Protein AF-A0A915PMY9-F1 (afdb_monomer_lite)

Foldseek 3Di:
DLVVLLVVLVDPFDFDDDPLDDPDPFQFFQLLFLLQLCLQFVLLDDLLVSLVVLLLLCQQLVNQLLVNLLSNQLSLLVQCLVDDPVCVLSNLSSLLCQLQSSLSSLVSNVVVPRDLVSNLSSLLVVLVPCVSQLSSCLSQVANSSLSNLVSNVVSVSDDPVSSVVSVVSSVVVVVVSVVVCVVVDPDHRDDDLLVQLVVVLVVLVVQLPDDDPSNLVNLLCQLQVPPVRHHVSSNLSNCSSNSNNLVVLQSLLVQLQVLQFDDPPDDPVVLLSSLSSNLSSLLSLLLSCVRNVVDALQSRRQPPDPPRGSCVGLSSVLCQCLDQFPVSNPDDLPPDDPVNLVVCVVQLVCQLQLAHPDDSRGDRVSVVLVCLSSSLVVLLVVLVPDDPVCLVSSLSSLLSNCSNCLRRRLSSLVSNLSNLQSDDDDPSSLSSLVSSQVSLVDHDDDDPVSVSSSVSSCVSRVVSSVLSNLSPDPPDPPDDDDDDLPDDDDPQHHRHQADPDDDPSLLVLLLVLLVNCLVVLYRHSSSLVSCLSCVSNVNNLSSLLSLLVSLLPDDDSSSNLSSLSRQCSSCVSPQQVSLLSNLVNLLCVLQVDPPLPRLDPPRLQSSLLSNLSSLLSNVVVQVVVVVVVVVCVVVVNDPPPPPPPPPPPPPPDPDVSLVSLLVSLVSLLVVLVVLDDGSSLSSVLSNLSSLLSGDPDPSSLVSLVSHDLSNLLSNCSNPVQSSDLSSVSSSASSVDPVSSVSSVVNVVSSVVVVND

Structure (mmCIF, N/CA/C/O backbone):
data_AF-A0A915PMY9-F1
#
_entry.id   AF-A0A915PMY9-F1
#
loop_
_atom_site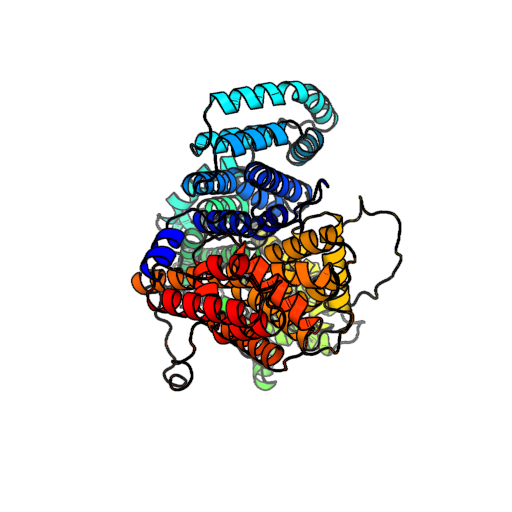.group_PDB
_atom_site.id
_atom_site.type_symbol
_atom_site.label_atom_id
_atom_site.label_alt_id
_atom_site.label_comp_id
_atom_site.label_asym_id
_atom_site.label_entity_id
_atom_site.label_seq_id
_atom_site.pdbx_PDB_ins_code
_atom_site.Cartn_x
_atom_site.Cartn_y
_atom_site.Cartn_z
_atom_site.occupancy
_atom_site.B_iso_or_equiv
_atom_site.auth_seq_id
_atom_site.auth_comp_id
_atom_site.auth_asym_id
_atom_site.auth_atom_id
_atom_site.pdbx_PDB_model_num
ATOM 1 N N . MET A 1 1 ? -46.133 -3.437 25.830 1.00 57.66 1 MET A N 1
ATOM 2 C CA . MET A 1 1 ? -44.702 -3.757 26.019 1.00 57.66 1 MET A CA 1
ATOM 3 C C . MET A 1 1 ? -43.949 -3.773 24.688 1.00 57.66 1 MET A C 1
ATOM 5 O O . MET A 1 1 ? -43.136 -2.887 24.509 1.00 57.66 1 MET A O 1
ATOM 9 N N . ILE A 1 2 ? -44.291 -4.629 23.709 1.00 56.47 2 ILE A N 1
ATOM 10 C CA . ILE A 1 2 ? -43.694 -4.605 22.344 1.00 56.47 2 ILE A CA 1
ATOM 11 C C . ILE A 1 2 ? -43.740 -3.204 21.704 1.00 56.47 2 ILE A C 1
ATOM 13 O O . ILE A 1 2 ? -42.705 -2.662 21.340 1.00 56.47 2 ILE A O 1
ATOM 17 N N . LYS A 1 3 ? -44.917 -2.559 21.674 1.00 59.31 3 LYS A N 1
ATOM 18 C CA . LYS A 1 3 ? -45.056 -1.177 21.170 1.00 59.31 3 LYS A CA 1
ATOM 19 C C . LYS A 1 3 ? -44.230 -0.137 21.950 1.00 59.31 3 LYS A C 1
ATOM 21 O O . LYS A 1 3 ? -43.840 0.864 21.372 1.00 59.31 3 LYS A O 1
ATOM 26 N N . ALA A 1 4 ? -43.963 -0.369 23.238 1.00 63.75 4 ALA A N 1
ATOM 27 C CA . ALA A 1 4 ? -43.172 0.542 24.072 1.00 63.75 4 ALA A CA 1
ATOM 28 C C . ALA A 1 4 ? -41.662 0.377 23.816 1.00 63.75 4 ALA A C 1
ATOM 30 O O . ALA A 1 4 ? -40.950 1.368 23.730 1.00 63.75 4 ALA A O 1
ATOM 31 N N . LEU A 1 5 ? -41.188 -0.857 23.602 1.00 61.06 5 LEU A N 1
ATOM 32 C CA . LEU A 1 5 ? -39.812 -1.130 23.165 1.00 61.06 5 LEU A CA 1
ATOM 33 C C . LEU A 1 5 ? -39.542 -0.561 21.764 1.00 61.06 5 LEU A C 1
ATOM 35 O O . LEU A 1 5 ? -38.493 0.025 21.524 1.00 61.06 5 LEU A O 1
ATOM 39 N N . GLN A 1 6 ? -40.521 -0.649 20.860 1.00 60.19 6 GLN A N 1
ATOM 40 C CA . GLN A 1 6 ? -40.436 -0.022 19.537 1.00 60.19 6 GLN A CA 1
ATOM 41 C C . GLN A 1 6 ? -40.359 1.512 19.613 1.00 60.19 6 GLN A C 1
ATOM 43 O O . GLN A 1 6 ? -39.661 2.120 18.809 1.00 60.19 6 GLN A O 1
ATOM 48 N N . GLN A 1 7 ? -41.033 2.139 20.585 1.00 59.56 7 GLN A N 1
ATOM 49 C CA . GLN A 1 7 ? -40.919 3.579 20.855 1.00 59.56 7 GLN A CA 1
ATOM 50 C C . GLN A 1 7 ? -39.561 3.945 21.482 1.00 59.56 7 GLN A C 1
ATOM 52 O O . GLN A 1 7 ? -38.966 4.944 21.090 1.00 59.56 7 GLN A O 1
ATOM 57 N N . LEU A 1 8 ? -39.018 3.117 22.378 1.00 58.84 8 LEU A N 1
ATOM 58 C CA . LEU A 1 8 ? -37.657 3.273 22.918 1.00 58.84 8 LEU A CA 1
ATOM 59 C C . LEU A 1 8 ? -36.588 3.240 21.818 1.00 58.84 8 LEU A C 1
ATOM 61 O O . LEU A 1 8 ? -35.702 4.085 21.812 1.00 58.84 8 LEU A O 1
ATOM 65 N N . GLY A 1 9 ? -36.733 2.363 20.819 1.00 52.91 9 GLY A N 1
ATOM 66 C CA . GLY A 1 9 ? -35.856 2.325 19.639 1.00 52.91 9 GLY A CA 1
ATOM 67 C C . GLY A 1 9 ? -35.935 3.553 18.714 1.00 52.91 9 GLY A C 1
ATOM 68 O O . GLY A 1 9 ? -35.242 3.593 17.698 1.00 52.91 9 GLY A O 1
ATOM 69 N N . THR A 1 10 ? -36.793 4.536 19.018 1.00 48.69 10 THR A N 1
ATOM 70 C CA . THR A 1 10 ? -36.839 5.842 18.332 1.00 48.69 10 THR A CA 1
ATOM 71 C C . THR A 1 10 ? -36.192 6.976 19.132 1.00 48.69 10 THR A C 1
ATOM 73 O O . THR A 1 10 ? -36.027 8.067 18.592 1.00 48.69 10 THR A O 1
ATOM 76 N N . SER A 1 11 ? -35.789 6.717 20.381 1.00 40.88 11 SER A N 1
ATOM 77 C CA . SER A 1 11 ? -35.025 7.643 21.221 1.00 40.88 11 SER A CA 1
ATOM 78 C C . SER A 1 11 ? -33.522 7.462 20.969 1.00 40.88 11 SER A C 1
ATOM 80 O O . SER A 1 11 ? -33.089 6.322 20.787 1.00 40.88 11 SER A O 1
ATOM 82 N N . PRO A 1 12 ? -32.702 8.531 20.960 1.00 41.47 12 PRO A N 1
ATOM 83 C CA . PRO A 1 12 ? -31.253 8.370 20.977 1.00 41.47 12 PRO A CA 1
ATOM 84 C C . PRO A 1 12 ? -30.861 7.613 22.252 1.00 41.47 12 PRO A C 1
ATOM 86 O O . PRO A 1 12 ? -31.264 8.004 23.346 1.00 41.47 12 PRO A O 1
ATOM 89 N N . ALA A 1 13 ? -30.147 6.497 22.100 1.00 45.81 13 ALA A N 1
ATOM 90 C CA . ALA A 1 13 ? -29.597 5.764 23.233 1.00 45.81 13 ALA A CA 1
ATOM 91 C C . ALA A 1 13 ? -28.523 6.631 23.906 1.00 45.81 13 ALA A C 1
ATOM 93 O O . ALA A 1 13 ? -27.662 7.183 23.214 1.00 45.81 13 ALA A O 1
ATOM 94 N N . GLU A 1 14 ? -28.576 6.763 25.232 1.00 39.12 14 GLU A N 1
ATOM 95 C CA . GLU A 1 14 ? -27.451 7.308 25.993 1.00 39.12 14 GLU A CA 1
ATOM 96 C C . GLU A 1 14 ? -26.240 6.395 25.757 1.00 39.12 14 GLU A C 1
ATOM 98 O O . GLU A 1 14 ? -26.336 5.172 25.888 1.00 39.12 14 GLU A O 1
ATOM 103 N N . ARG A 1 15 ? -25.118 6.973 25.307 1.00 43.75 15 ARG A N 1
ATOM 104 C CA . ARG A 1 15 ? -23.886 6.210 25.079 1.00 43.75 15 ARG A CA 1
ATOM 105 C C . ARG A 1 15 ? -23.375 5.711 26.428 1.00 43.75 15 ARG A C 1
ATOM 107 O O . ARG A 1 15 ? -23.257 6.498 27.362 1.00 43.75 15 ARG A O 1
ATOM 114 N N . ILE A 1 16 ? -23.029 4.428 26.503 1.00 50.50 16 ILE A N 1
ATOM 115 C CA . ILE A 1 16 ? -22.263 3.891 27.632 1.00 50.50 16 ILE A CA 1
ATOM 116 C C . ILE A 1 16 ? -20.918 4.629 27.640 1.00 50.50 16 ILE A C 1
ATOM 118 O O . ILE A 1 16 ? -20.204 4.612 26.636 1.00 50.50 16 ILE A O 1
ATOM 122 N N . GLU A 1 17 ? -20.601 5.318 28.738 1.00 38.47 17 GLU A N 1
ATOM 123 C CA . GLU A 1 17 ? -19.334 6.038 28.873 1.00 38.47 17 GLU A CA 1
ATOM 124 C C . GLU A 1 17 ? -18.167 5.044 28.904 1.00 38.47 17 GLU A C 1
ATOM 126 O O . GLU A 1 17 ? -18.026 4.231 29.820 1.00 38.47 17 GLU A O 1
ATOM 131 N N . ASP A 1 18 ? -17.316 5.120 27.885 1.00 46.59 18 ASP A N 1
ATOM 132 C CA . ASP A 1 18 ? -16.075 4.364 27.815 1.00 46.59 18 ASP A CA 1
ATOM 133 C C . ASP A 1 18 ? -15.010 5.113 28.635 1.00 46.59 18 ASP A C 1
ATOM 135 O O . ASP A 1 18 ? -14.380 6.058 28.159 1.00 46.59 18 ASP A O 1
ATOM 139 N N . ASN A 1 19 ? -14.810 4.722 29.898 1.00 42.62 19 ASN A N 1
ATOM 140 C CA . ASN A 1 19 ? -13.826 5.319 30.824 1.00 42.62 19 ASN A CA 1
ATOM 141 C C . ASN A 1 19 ? -12.349 5.046 30.432 1.00 42.62 19 ASN A C 1
ATOM 143 O O . ASN A 1 19 ? -11.450 5.052 31.273 1.00 42.62 19 ASN A O 1
ATOM 147 N N . LEU A 1 20 ? -12.083 4.794 29.148 1.00 49.72 20 LEU A N 1
ATOM 148 C CA . LEU A 1 20 ? -10.770 4.505 28.576 1.00 49.72 20 LEU A CA 1
ATOM 149 C C . LEU A 1 20 ? -9.898 5.756 28.364 1.00 49.72 20 LEU A C 1
ATOM 151 O O . LEU A 1 20 ? -8.675 5.646 28.293 1.00 49.72 20 LEU A O 1
ATOM 155 N N . GLY A 1 21 ? -10.503 6.944 28.276 1.00 40.69 21 GLY A N 1
ATOM 156 C CA . GLY A 1 21 ? -9.809 8.203 27.997 1.00 40.69 21 GLY A CA 1
ATOM 157 C C . GLY A 1 21 ? -9.316 8.920 29.253 1.00 40.69 21 GLY A C 1
ATOM 158 O O . GLY A 1 21 ? -9.922 9.893 29.696 1.00 40.69 21 GLY A O 1
ATOM 159 N N . GLY A 1 22 ? -8.191 8.486 29.823 1.00 37.81 22 GLY A N 1
ATOM 160 C CA . GLY A 1 22 ? -7.429 9.358 30.719 1.00 37.81 22 GLY A CA 1
ATOM 161 C C . GLY A 1 22 ? -6.954 10.615 29.972 1.00 37.81 22 GLY A C 1
ATOM 162 O O . GLY A 1 22 ? -6.589 10.543 28.804 1.00 37.81 22 GLY A O 1
ATOM 163 N N . LEU A 1 23 ? -6.922 11.767 30.651 1.00 34.38 23 LEU A N 1
ATOM 164 C CA . LEU A 1 23 ? -6.501 13.099 30.161 1.00 34.38 23 LEU A CA 1
ATOM 165 C C . LEU A 1 23 ? -5.003 13.209 29.763 1.00 34.38 23 LEU A C 1
ATOM 167 O O . LEU A 1 23 ? -4.381 14.267 29.896 1.00 34.38 23 LEU A O 1
ATOM 171 N N . VAL A 1 24 ? -4.377 12.124 29.311 1.00 35.97 24 VAL A N 1
ATOM 172 C CA . VAL A 1 24 ? -2.992 12.124 28.832 1.00 35.97 24 VAL A CA 1
ATOM 173 C C . VAL A 1 24 ? -2.995 12.524 27.357 1.00 35.97 24 VAL A C 1
ATOM 175 O O . VAL A 1 24 ? -3.819 12.051 26.584 1.00 35.97 24 VAL A O 1
ATOM 178 N N . LYS A 1 25 ? -2.069 13.404 26.945 1.00 46.53 25 LYS A N 1
ATOM 179 C CA . LYS A 1 25 ? -1.795 13.711 25.528 1.00 46.53 25 LYS A CA 1
ATOM 180 C C . LYS A 1 25 ? -1.341 12.427 24.814 1.00 46.53 25 LYS A C 1
ATOM 182 O O . LYS A 1 25 ? -0.143 12.161 24.738 1.00 46.53 25 LYS A O 1
ATOM 187 N N . GLN A 1 26 ? -2.290 11.622 24.352 1.00 56.28 26 GLN A N 1
ATOM 188 C CA . GLN A 1 26 ? -2.043 10.369 23.650 1.00 56.28 26 GLN A CA 1
ATOM 189 C C . GLN A 1 26 ? -1.496 10.666 22.247 1.00 56.28 26 GLN A C 1
ATOM 191 O O . GLN A 1 26 ? -1.973 11.553 21.536 1.00 56.28 26 GLN A O 1
ATOM 196 N N . SER A 1 27 ? -0.442 9.952 21.852 1.00 62.91 27 SER A N 1
ATOM 197 C CA . SER A 1 27 ? 0.023 9.942 20.467 1.00 62.91 27 SER A CA 1
ATOM 198 C C . SER A 1 27 ? -0.736 8.857 19.716 1.00 62.91 27 SER A C 1
ATOM 200 O O . SER A 1 27 ? -0.654 7.696 20.105 1.00 62.91 27 SER A O 1
ATOM 202 N N . HIS A 1 28 ? -1.424 9.215 18.642 1.00 81.19 28 HIS A N 1
ATOM 203 C CA . HIS A 1 28 ? -2.248 8.290 17.873 1.00 81.19 28 HIS A CA 1
ATOM 204 C C . HIS A 1 28 ? -1.554 7.931 16.554 1.00 81.19 28 HIS A C 1
ATOM 206 O O . HIS A 1 28 ? -1.590 8.710 15.597 1.00 81.19 28 HIS A O 1
ATOM 212 N N . PRO A 1 29 ? -0.841 6.792 16.487 1.00 88.06 29 PRO A N 1
ATOM 213 C CA . PRO A 1 29 ? -0.024 6.447 15.329 1.00 88.06 29 PRO A CA 1
ATOM 214 C C . PRO A 1 29 ? -0.836 6.084 14.084 1.00 88.06 29 PRO A C 1
ATOM 216 O O . PRO A 1 29 ? -0.236 5.964 13.011 1.00 88.06 29 PRO A O 1
ATOM 219 N N . ALA A 1 30 ? -2.153 5.868 14.203 1.00 92.62 30 ALA A N 1
ATOM 220 C CA . ALA A 1 30 ? -2.996 5.345 13.131 1.00 92.62 30 ALA A CA 1
ATOM 221 C C . ALA A 1 30 ? -2.858 6.137 11.822 1.00 92.62 30 ALA A C 1
ATOM 223 O O . ALA A 1 30 ? -2.464 5.581 10.796 1.00 92.62 30 ALA A O 1
ATOM 224 N N . ILE A 1 31 ? -3.127 7.445 11.863 1.00 94.38 31 ILE A N 1
ATOM 225 C CA . ILE A 1 31 ? -3.177 8.292 10.665 1.00 94.38 31 ILE A CA 1
ATOM 226 C C . ILE A 1 31 ? -1.782 8.527 10.082 1.00 94.38 31 ILE A C 1
ATOM 228 O O . ILE A 1 31 ? -1.603 8.408 8.869 1.00 94.38 31 ILE A O 1
ATOM 232 N N . LEU A 1 32 ? -0.776 8.765 10.934 1.00 90.12 32 LEU A N 1
ATOM 233 C CA . LEU A 1 32 ? 0.615 8.918 10.494 1.00 90.12 32 LEU A CA 1
ATOM 234 C C . LEU A 1 32 ? 1.107 7.671 9.744 1.00 90.12 32 LEU A C 1
ATOM 236 O O . LEU A 1 32 ? 1.724 7.762 8.685 1.00 90.12 32 LEU A O 1
ATOM 240 N N . THR A 1 33 ? 0.801 6.492 10.288 1.00 93.81 33 THR A N 1
ATOM 241 C CA . THR A 1 33 ? 1.168 5.203 9.689 1.00 93.81 33 THR A CA 1
ATOM 242 C C . THR A 1 33 ? 0.376 4.938 8.411 1.00 93.81 33 THR A C 1
ATOM 244 O O . THR A 1 33 ? 0.932 4.427 7.442 1.00 93.81 33 THR A O 1
ATOM 247 N N . LEU A 1 34 ? -0.908 5.305 8.377 1.00 95.56 34 LEU A N 1
ATOM 248 C CA . LEU A 1 34 ? -1.761 5.125 7.205 1.00 95.56 34 LEU A CA 1
ATOM 249 C C . LEU A 1 34 ? -1.282 5.964 6.008 1.00 95.56 34 LEU A C 1
ATOM 251 O O . LEU A 1 34 ? -1.314 5.480 4.876 1.00 95.56 34 LEU A O 1
ATOM 255 N N . VAL A 1 35 ? -0.766 7.177 6.242 1.00 93.81 35 VAL A N 1
ATOM 256 C CA . VAL A 1 35 ? -0.082 7.951 5.192 1.00 93.81 35 VAL A CA 1
ATOM 257 C C . VAL A 1 35 ? 1.141 7.204 4.674 1.00 93.81 35 VAL A C 1
ATOM 259 O O . VAL A 1 35 ? 1.251 7.039 3.464 1.00 93.81 35 VAL A O 1
ATOM 262 N N . SER A 1 36 ? 2.008 6.675 5.545 1.00 89.06 36 SER A N 1
ATOM 263 C CA . SER A 1 36 ? 3.162 5.871 5.110 1.00 89.06 36 SER A CA 1
ATOM 264 C C . SER A 1 36 ? 2.753 4.651 4.280 1.00 89.06 36 SER A C 1
ATOM 266 O O . SER A 1 36 ? 3.438 4.310 3.317 1.00 89.06 36 SER A O 1
ATOM 268 N N . VAL A 1 37 ? 1.631 4.004 4.621 1.00 92.12 37 VAL A N 1
ATOM 269 C CA . VAL A 1 37 ? 1.064 2.895 3.838 1.00 92.12 37 VAL A CA 1
ATOM 270 C C . VAL A 1 37 ? 0.679 3.356 2.434 1.00 92.12 37 VAL A C 1
ATOM 272 O O . VAL A 1 37 ? 1.061 2.712 1.459 1.00 92.12 37 VAL A O 1
ATOM 275 N N . PHE A 1 38 ? -0.064 4.456 2.303 1.00 92.31 38 PHE A N 1
ATOM 276 C CA . PHE A 1 38 ? -0.514 4.926 0.992 1.00 92.31 38 PHE A CA 1
ATOM 277 C C . PHE A 1 38 ? 0.596 5.554 0.158 1.00 92.31 38 PHE A C 1
ATOM 279 O O . PHE A 1 38 ? 0.703 5.235 -1.021 1.00 92.31 38 PHE A O 1
ATOM 286 N N . GLU A 1 39 ? 1.428 6.401 0.752 1.00 86.44 39 GLU A N 1
ATOM 287 C CA . GLU A 1 39 ? 2.526 7.074 0.063 1.00 86.44 39 GLU A CA 1
ATOM 288 C C . GLU A 1 39 ? 3.623 6.081 -0.355 1.00 86.44 39 GLU A C 1
ATOM 290 O O . GLU A 1 39 ? 4.139 6.177 -1.466 1.00 86.44 39 GLU A O 1
ATOM 295 N N . GLY A 1 40 ? 3.949 5.107 0.504 1.00 80.56 40 GLY A N 1
ATOM 296 C CA . GLY A 1 40 ? 5.058 4.177 0.277 1.00 80.56 40 GLY A CA 1
ATOM 297 C C . GLY A 1 40 ? 4.694 2.862 -0.417 1.00 80.56 40 GLY A C 1
ATOM 298 O O . GLY A 1 40 ? 5.529 2.325 -1.136 1.00 80.56 40 GLY A O 1
ATOM 299 N N . PHE A 1 41 ? 3.483 2.331 -0.206 1.00 82.44 41 PHE A N 1
ATOM 300 C CA . PHE A 1 41 ? 3.157 0.936 -0.566 1.00 82.44 41 PHE A CA 1
ATOM 301 C C . PHE A 1 41 ? 1.826 0.760 -1.293 1.00 82.44 41 PHE A C 1
ATOM 303 O O . PHE A 1 41 ? 1.508 -0.339 -1.733 1.00 82.44 41 PHE A O 1
ATOM 310 N N . ARG A 1 42 ? 0.990 1.799 -1.377 1.00 86.50 42 ARG A N 1
ATOM 311 C CA . ARG A 1 42 ? -0.318 1.734 -2.054 1.00 86.50 42 ARG A CA 1
ATOM 312 C C . ARG A 1 42 ? -0.583 2.977 -2.898 1.00 86.50 42 ARG A C 1
ATOM 314 O O . ARG A 1 42 ? -1.727 3.426 -3.019 1.00 86.50 42 ARG A O 1
ATOM 321 N N . MET A 1 43 ? 0.480 3.544 -3.468 1.00 84.19 43 MET A N 1
ATOM 322 C CA . MET A 1 43 ? 0.451 4.845 -4.132 1.00 84.19 43 MET A CA 1
ATOM 323 C C . MET A 1 43 ? -0.434 4.837 -5.379 1.00 84.19 43 MET A C 1
ATOM 325 O O . MET A 1 43 ? -0.972 5.879 -5.744 1.00 84.19 43 MET A O 1
ATOM 329 N N . THR A 1 44 ? -0.678 3.685 -6.011 1.00 85.69 44 THR A N 1
ATOM 330 C CA . THR A 1 44 ? -1.522 3.615 -7.216 1.00 85.69 44 THR A CA 1
ATOM 331 C C . THR A 1 44 ? -3.016 3.532 -6.934 1.00 85.69 44 THR A C 1
ATOM 333 O O . THR A 1 44 ? -3.823 3.655 -7.862 1.00 85.69 44 THR A O 1
ATOM 336 N N . LYS A 1 45 ? -3.423 3.399 -5.663 1.00 87.06 45 LYS A N 1
ATOM 337 C CA . LYS A 1 45 ? -4.843 3.434 -5.294 1.00 87.06 45 LYS A CA 1
ATOM 338 C C . LYS A 1 45 ? -5.481 4.767 -5.665 1.00 87.06 45 LYS A C 1
ATOM 340 O O . LYS A 1 45 ? -4.840 5.825 -5.687 1.00 87.06 45 LYS A O 1
ATOM 345 N N . LYS A 1 46 ? -6.765 4.704 -6.011 1.00 86.75 46 LYS A N 1
ATOM 346 C CA . LYS A 1 46 ? -7.516 5.898 -6.387 1.00 86.75 46 LYS A CA 1
ATOM 347 C C . LYS A 1 46 ? -7.729 6.792 -5.167 1.00 86.75 46 LYS A C 1
ATOM 349 O O . LYS A 1 46 ? -7.756 6.318 -4.035 1.00 86.75 46 LYS A O 1
ATOM 354 N N . VAL A 1 47 ? -7.868 8.089 -5.417 1.00 91.00 47 VAL A N 1
ATOM 355 C CA . VAL A 1 47 ? -7.998 9.108 -4.368 1.00 91.00 47 VAL A CA 1
ATOM 356 C C . VAL A 1 47 ? -9.227 8.872 -3.490 1.00 91.00 47 VAL A C 1
ATOM 358 O O . VAL A 1 47 ? -9.108 8.934 -2.272 1.00 91.00 47 VAL A O 1
ATOM 361 N N . ASP A 1 48 ? -10.374 8.560 -4.097 1.00 90.44 48 ASP A N 1
ATOM 362 C CA . ASP A 1 48 ? -11.606 8.191 -3.392 1.00 90.44 48 ASP A CA 1
ATOM 363 C C . ASP A 1 48 ? -11.359 7.001 -2.459 1.00 90.44 48 ASP A C 1
ATOM 365 O O . ASP A 1 48 ? -11.680 7.050 -1.279 1.00 90.44 48 ASP A O 1
ATOM 369 N N . GLN A 1 49 ? -10.658 5.978 -2.948 1.00 89.44 49 GLN A N 1
ATOM 370 C CA . GLN A 1 49 ? -10.352 4.800 -2.148 1.00 89.44 49 GLN A CA 1
ATOM 371 C C . GLN A 1 49 ? -9.443 5.097 -0.955 1.00 89.44 49 GLN A C 1
ATOM 373 O O . GLN A 1 49 ? -9.611 4.454 0.080 1.00 89.44 49 GLN A O 1
ATOM 378 N N . MET A 1 50 ? -8.470 5.997 -1.116 1.00 93.81 50 MET A N 1
ATOM 379 C CA . MET A 1 50 ? -7.593 6.434 -0.030 1.00 93.81 50 MET A CA 1
ATOM 380 C C . MET A 1 50 ? -8.387 7.239 1.003 1.00 93.81 50 MET A C 1
ATOM 382 O O . MET A 1 50 ? -8.292 6.951 2.193 1.00 93.81 50 MET A O 1
ATOM 386 N N . ALA A 1 51 ? -9.203 8.196 0.545 1.00 95.44 51 ALA A N 1
ATOM 387 C CA . ALA A 1 51 ? -10.054 9.027 1.395 1.00 95.44 51 ALA A CA 1
ATOM 388 C C . ALA A 1 51 ? -11.043 8.187 2.212 1.00 95.44 51 ALA A C 1
ATOM 390 O O . ALA A 1 51 ? -11.108 8.368 3.423 1.00 95.44 51 ALA A O 1
ATOM 391 N N . ASP A 1 52 ? -11.717 7.216 1.586 1.00 93.00 52 ASP A N 1
ATOM 392 C CA . ASP A 1 52 ? -12.594 6.273 2.285 1.00 93.00 52 ASP A CA 1
ATOM 393 C C . ASP A 1 52 ? -11.852 5.580 3.434 1.00 93.00 52 ASP A C 1
ATOM 395 O O . ASP A 1 52 ? -12.370 5.501 4.534 1.00 93.00 52 ASP A O 1
ATOM 399 N N . SER A 1 53 ? -10.618 5.110 3.216 1.00 94.38 53 SER A N 1
ATOM 400 C CA . SER A 1 53 ? -9.861 4.406 4.258 1.00 94.38 53 SER A CA 1
ATOM 401 C C . SER A 1 53 ? -9.397 5.316 5.397 1.00 94.38 53 SER A C 1
ATOM 403 O O . SER A 1 53 ? -9.357 4.862 6.537 1.00 94.38 53 SER A O 1
ATOM 405 N N . PHE A 1 54 ? -9.059 6.582 5.118 1.00 95.81 54 PHE A N 1
ATOM 406 C CA . PHE A 1 54 ? -8.805 7.571 6.174 1.00 95.81 54 PHE A CA 1
ATOM 407 C C . PHE A 1 54 ? -10.075 7.848 6.981 1.00 95.81 54 PHE A C 1
ATOM 409 O O . PHE A 1 54 ? -10.026 7.830 8.208 1.00 95.81 54 PHE A O 1
ATOM 416 N N . PHE A 1 55 ? -11.202 8.051 6.295 1.00 94.06 55 PHE A N 1
ATOM 417 C CA . PHE A 1 55 ? -12.491 8.324 6.920 1.00 94.06 55 PHE A CA 1
ATOM 418 C C . PHE A 1 55 ? -12.970 7.143 7.770 1.00 94.06 55 PHE A C 1
ATOM 420 O O . PHE A 1 55 ? -13.286 7.323 8.937 1.00 94.06 55 PHE A O 1
ATOM 427 N N . GLU A 1 56 ? -12.938 5.925 7.227 1.00 91.44 56 GLU A N 1
ATOM 428 C CA . GLU A 1 56 ? -13.333 4.693 7.917 1.00 91.44 56 GLU A CA 1
ATOM 429 C C . GLU A 1 56 ? -12.478 4.442 9.161 1.00 91.44 56 GLU A C 1
ATOM 431 O O . GLU A 1 56 ? -13.010 4.108 10.219 1.00 91.44 56 GLU A O 1
ATOM 436 N N . LEU A 1 57 ? -11.154 4.603 9.055 1.00 92.44 57 LEU A N 1
ATOM 437 C CA . LEU A 1 57 ? -10.266 4.417 10.199 1.00 92.44 57 LEU A CA 1
ATOM 438 C C . LEU A 1 57 ? -10.512 5.489 11.266 1.00 92.44 57 LEU A C 1
ATOM 440 O O . LEU A 1 57 ? -10.519 5.163 12.451 1.00 92.44 57 LEU A O 1
ATOM 444 N N . ALA A 1 58 ? -10.749 6.739 10.859 1.00 91.50 58 ALA A N 1
ATOM 445 C CA . ALA A 1 58 ? -11.099 7.810 11.781 1.00 91.50 58 ALA A CA 1
ATOM 446 C C . ALA A 1 58 ? -12.455 7.569 12.454 1.00 91.50 58 ALA A C 1
ATOM 448 O O . ALA A 1 58 ? -12.554 7.725 13.663 1.00 91.50 58 ALA A O 1
ATOM 449 N N . GLU A 1 59 ? -13.476 7.116 11.725 1.00 89.88 59 GLU A N 1
ATOM 450 C CA . GLU A 1 59 ? -14.768 6.759 12.316 1.00 89.88 59 GLU A CA 1
ATOM 451 C C . GLU A 1 59 ? -14.625 5.612 13.318 1.00 89.88 59 GLU A C 1
ATOM 453 O O . GLU A 1 59 ? -15.073 5.745 14.451 1.00 89.88 59 GLU A O 1
ATOM 458 N N . ILE A 1 60 ? -13.979 4.505 12.930 1.00 90.06 60 ILE A N 1
ATOM 459 C CA . ILE A 1 60 ? -13.816 3.311 13.779 1.00 90.06 60 ILE A CA 1
ATOM 460 C C . ILE A 1 60 ? -13.056 3.635 15.066 1.00 90.06 60 ILE A C 1
ATOM 462 O O . ILE A 1 60 ? -13.418 3.141 16.130 1.00 90.06 60 ILE A O 1
ATOM 466 N N . LEU A 1 61 ? -12.016 4.465 14.975 1.00 89.75 61 LEU A N 1
ATOM 467 C CA . LEU A 1 61 ? -11.222 4.876 16.132 1.00 89.75 61 LEU A CA 1
ATOM 468 C C . LEU A 1 61 ? -11.819 6.072 16.889 1.00 89.75 61 LEU A C 1
ATOM 470 O O . LEU A 1 61 ? -11.243 6.475 17.895 1.00 89.75 61 LEU A O 1
ATOM 474 N N . GLU A 1 62 ? -12.936 6.637 16.416 1.00 87.50 62 GLU A N 1
ATOM 475 C CA . GLU A 1 62 ? -13.489 7.922 16.871 1.00 87.50 62 GLU A CA 1
ATOM 476 C C . GLU A 1 62 ? -12.423 9.039 16.904 1.00 87.50 62 GLU A C 1
ATOM 478 O O . GLU A 1 62 ? -12.338 9.853 17.824 1.00 87.50 62 GLU A O 1
ATOM 483 N N . PHE A 1 63 ? -11.569 9.057 15.879 1.00 88.56 63 PHE A N 1
ATOM 484 C CA . PHE A 1 63 ? -10.422 9.942 15.773 1.00 88.56 63 PHE A CA 1
ATOM 485 C C . PHE A 1 63 ? -10.836 11.372 15.382 1.00 88.56 63 PHE A C 1
ATOM 487 O O . PHE A 1 63 ? -11.519 11.549 14.370 1.00 88.56 63 PHE A O 1
ATOM 494 N N . PRO A 1 64 ? -10.394 12.420 16.106 1.00 90.94 64 PRO A N 1
ATOM 495 C CA . PRO A 1 64 ? -10.768 13.796 15.786 1.00 90.94 64 PRO A CA 1
ATOM 496 C C . PRO A 1 64 ? -10.279 14.238 14.399 1.00 90.94 64 PRO A C 1
ATOM 498 O O . PRO A 1 64 ? -9.080 14.186 14.108 1.00 90.94 64 PRO A O 1
ATOM 501 N N . PHE A 1 65 ? -11.179 14.771 13.569 1.00 93.56 65 PHE A N 1
ATOM 502 C CA . PHE A 1 65 ? -10.846 15.256 12.224 1.00 93.56 65 PHE A CA 1
ATOM 503 C C . PHE A 1 65 ? -9.751 16.341 12.173 1.00 93.56 65 PHE A C 1
ATOM 505 O O . PHE A 1 65 ? -8.893 16.228 11.293 1.00 93.56 65 PHE A O 1
ATOM 512 N N . PRO A 1 66 ? -9.665 17.332 13.095 1.00 94.12 66 PRO A N 1
ATOM 513 C CA . PRO A 1 66 ? -8.558 18.293 13.076 1.00 94.12 66 PRO A CA 1
ATOM 514 C C . PRO A 1 66 ? -7.211 17.589 13.218 1.00 94.12 66 PRO A C 1
ATOM 516 O O . PRO A 1 66 ? -6.263 17.858 12.480 1.00 94.12 66 PRO A O 1
ATOM 519 N N . LYS A 1 67 ? -7.145 16.614 14.132 1.00 92.12 67 LYS A N 1
ATOM 520 C CA . LYS A 1 67 ? -5.932 15.840 14.368 1.00 92.12 67 LYS A CA 1
ATOM 521 C C . LYS A 1 67 ? -5.618 14.922 13.191 1.00 92.12 67 LYS A C 1
ATOM 523 O O . LYS A 1 67 ? -4.453 14.780 12.836 1.00 92.12 67 LYS A O 1
ATOM 528 N N . MET A 1 68 ? -6.641 14.356 12.549 1.00 94.75 68 MET A N 1
ATOM 529 C CA . MET A 1 68 ? -6.494 13.560 11.330 1.00 94.75 68 MET A CA 1
ATOM 530 C C . MET A 1 68 ? -5.815 14.365 10.225 1.00 94.75 68 MET A C 1
ATOM 532 O O . MET A 1 68 ? -4.787 13.936 9.710 1.00 94.75 68 MET A O 1
ATOM 536 N N . PHE A 1 69 ? -6.338 15.545 9.886 1.00 96.75 69 PHE A N 1
ATOM 537 C CA . PHE A 1 69 ? -5.741 16.392 8.853 1.00 96.75 69 PHE A CA 1
ATOM 538 C C . PHE A 1 69 ? -4.315 16.821 9.216 1.00 96.75 69 PHE A C 1
ATOM 540 O O . PHE A 1 69 ? -3.421 16.792 8.369 1.00 96.75 69 PHE A O 1
ATOM 547 N N . GLU A 1 70 ? -4.086 17.164 10.483 1.00 94.06 70 GLU A N 1
ATOM 548 C CA . GLU A 1 70 ? -2.771 17.540 11.000 1.00 94.06 70 GLU A CA 1
ATOM 549 C C . GLU A 1 70 ? -1.759 16.393 10.841 1.00 94.06 70 GLU A C 1
ATOM 551 O O . GLU A 1 70 ? -0.661 16.602 10.323 1.00 94.06 70 GLU A O 1
ATOM 556 N N . ASP A 1 71 ? -2.128 15.173 11.237 1.00 93.19 71 ASP A N 1
ATOM 557 C CA . ASP A 1 71 ? -1.280 13.989 11.110 1.00 93.19 71 ASP A CA 1
ATOM 558 C C . ASP A 1 71 ? -1.086 13.576 9.649 1.00 93.19 71 ASP A C 1
ATOM 560 O O . ASP A 1 71 ? 0.017 13.177 9.278 1.00 93.19 71 ASP A O 1
ATOM 564 N N . MET A 1 72 ? -2.091 13.756 8.786 1.00 95.62 72 MET A N 1
ATOM 565 C CA . MET A 1 72 ? -1.941 13.503 7.353 1.00 95.62 72 MET A CA 1
ATOM 566 C C . MET A 1 72 ? -0.849 14.386 6.734 1.00 95.62 72 MET A C 1
ATOM 568 O O . MET A 1 72 ? 0.065 13.891 6.074 1.00 95.62 72 MET A O 1
ATOM 572 N N . ILE A 1 73 ? -0.914 15.696 6.990 1.00 94.88 73 ILE A N 1
ATOM 573 C CA . ILE A 1 73 ? 0.060 16.672 6.481 1.00 94.88 73 ILE A CA 1
ATOM 574 C C . ILE A 1 73 ? 1.435 16.429 7.114 1.00 94.88 73 ILE A C 1
ATOM 576 O O . ILE A 1 73 ? 2.456 16.420 6.422 1.00 94.88 73 ILE A O 1
ATOM 580 N N . ARG A 1 74 ? 1.475 16.188 8.430 1.00 89.50 74 ARG A N 1
ATOM 581 C CA . ARG A 1 74 ? 2.714 15.917 9.166 1.00 89.50 74 ARG A CA 1
ATOM 582 C C . ARG A 1 74 ? 3.430 14.673 8.654 1.00 89.50 74 ARG A C 1
ATOM 584 O O . ARG A 1 74 ? 4.644 14.736 8.478 1.00 89.50 74 ARG A O 1
ATOM 591 N N . ALA A 1 75 ? 2.730 13.562 8.437 1.00 88.44 75 ALA A N 1
ATOM 592 C CA . ALA A 1 75 ? 3.361 12.329 7.976 1.00 88.44 75 ALA A CA 1
ATOM 593 C C . ALA A 1 75 ? 4.041 12.511 6.622 1.00 88.44 75 ALA A C 1
ATOM 595 O O . ALA A 1 75 ? 5.207 12.150 6.490 1.00 88.44 75 ALA A O 1
ATOM 596 N N . SER A 1 76 ? 3.384 13.149 5.653 1.00 90.75 76 SER A N 1
ATOM 597 C CA . SER A 1 76 ? 4.009 13.403 4.351 1.00 90.75 76 SER A CA 1
ATOM 598 C C . SER A 1 76 ? 5.240 14.313 4.450 1.00 90.75 76 SER A C 1
ATOM 600 O O . SER A 1 76 ? 6.236 14.086 3.763 1.00 90.75 76 SER A O 1
ATOM 602 N N . LEU A 1 77 ? 5.242 15.300 5.357 1.00 86.00 77 LEU A N 1
ATOM 603 C CA . LEU A 1 77 ? 6.442 16.097 5.653 1.00 86.00 77 LEU A CA 1
ATOM 604 C C . LEU A 1 77 ? 7.567 15.241 6.266 1.00 86.00 77 LEU A C 1
ATOM 606 O O . LEU A 1 77 ? 8.729 15.380 5.879 1.00 86.00 77 LEU A O 1
ATOM 610 N N . LEU A 1 78 ? 7.240 14.339 7.198 1.00 84.00 78 LEU A N 1
ATOM 611 C CA . LEU A 1 78 ? 8.206 13.421 7.815 1.00 84.00 78 LEU A CA 1
ATOM 612 C C . LEU A 1 78 ? 8.796 12.436 6.798 1.00 84.00 78 LEU A C 1
ATOM 614 O O . LEU A 1 78 ? 10.001 12.193 6.822 1.00 84.00 78 LEU A O 1
ATOM 618 N N . ILE A 1 79 ? 7.986 11.912 5.876 1.00 81.50 79 ILE A N 1
ATOM 619 C CA . ILE A 1 79 ? 8.454 11.014 4.814 1.00 81.50 79 ILE A CA 1
ATOM 620 C C . ILE A 1 79 ? 9.393 11.766 3.862 1.00 81.50 79 ILE A C 1
ATOM 622 O O . ILE A 1 79 ? 10.492 11.284 3.579 1.00 81.50 79 ILE A O 1
ATOM 626 N N . MET A 1 80 ? 9.046 12.998 3.465 1.00 80.69 80 MET A N 1
ATOM 627 C CA . MET A 1 80 ? 9.954 13.853 2.691 1.00 80.69 80 MET A CA 1
ATOM 628 C C . MET A 1 80 ? 11.279 14.112 3.422 1.00 80.69 80 MET A C 1
ATOM 630 O O . MET A 1 80 ? 12.329 14.162 2.778 1.00 80.69 80 MET A O 1
ATOM 634 N N . LEU A 1 81 ? 11.278 14.239 4.755 1.00 78.81 81 LEU A N 1
ATOM 635 C CA . LEU A 1 81 ? 12.499 14.362 5.562 1.00 78.81 81 LEU A CA 1
ATOM 636 C C . LEU A 1 81 ? 13.312 13.072 5.677 1.00 78.81 81 LEU A C 1
ATOM 638 O O . LEU A 1 81 ? 14.537 13.163 5.782 1.00 78.81 81 LEU A O 1
ATOM 642 N N . ASP A 1 82 ? 12.688 11.902 5.592 1.00 72.62 82 ASP A N 1
ATOM 643 C CA . ASP A 1 82 ? 13.385 10.610 5.650 1.00 72.62 82 ASP A CA 1
ATOM 644 C C . ASP A 1 82 ? 13.937 10.170 4.276 1.00 72.62 82 ASP A C 1
ATOM 646 O O . ASP A 1 82 ? 14.952 9.475 4.209 1.00 72.62 82 ASP A O 1
ATOM 650 N N . ALA A 1 83 ? 13.346 10.644 3.168 1.00 67.00 83 ALA A N 1
ATOM 651 C CA . ALA A 1 83 ? 13.763 10.306 1.799 1.00 67.00 83 ALA A CA 1
ATOM 652 C C . ALA A 1 83 ? 15.263 10.568 1.556 1.00 67.00 83 ALA A C 1
ATOM 654 O O . ALA A 1 83 ? 15.774 11.652 1.841 1.00 67.00 83 ALA A O 1
ATOM 655 N N . LYS A 1 84 ? 16.031 9.616 1.025 1.00 62.56 84 LYS A N 1
ATOM 656 C CA . LYS A 1 84 ? 17.483 9.844 0.878 1.00 62.56 84 LYS A CA 1
ATOM 657 C C . LYS A 1 84 ? 17.753 10.857 -0.237 1.00 62.56 84 LYS A C 1
ATOM 659 O O . LYS A 1 84 ? 17.315 10.657 -1.361 1.00 62.56 84 LYS A O 1
ATOM 664 N N . GLU A 1 85 ? 18.563 11.887 0.031 1.00 52.12 85 GLU A N 1
ATOM 665 C CA . GLU A 1 85 ? 18.956 12.885 -0.989 1.00 52.12 85 GLU A CA 1
ATOM 666 C C . GLU A 1 85 ? 19.636 12.252 -2.216 1.00 52.12 85 GLU A C 1
ATOM 668 O O . GLU A 1 85 ? 19.519 12.761 -3.325 1.00 52.12 85 GLU A O 1
ATOM 673 N N . SER A 1 86 ? 20.310 11.109 -2.033 1.00 41.62 86 SER A N 1
ATOM 674 C CA . SER A 1 86 ? 20.940 10.340 -3.112 1.00 41.62 86 SER A CA 1
ATOM 675 C C . SER A 1 86 ? 19.946 9.618 -4.032 1.00 41.62 86 SER A C 1
ATOM 677 O O . SER A 1 86 ? 20.332 9.197 -5.117 1.00 41.62 86 SER A O 1
ATOM 679 N N . LEU A 1 87 ? 18.692 9.435 -3.602 1.00 52.12 87 LEU A N 1
ATOM 680 C CA . LEU A 1 87 ? 17.628 8.741 -4.332 1.00 52.12 87 LEU A CA 1
ATOM 681 C C . LEU A 1 87 ? 16.556 9.762 -4.731 1.00 52.12 87 LEU A C 1
ATOM 683 O O . LEU A 1 87 ? 15.466 9.794 -4.162 1.00 52.12 87 LEU A O 1
ATOM 687 N N . GLY A 1 88 ? 16.868 10.608 -5.719 1.00 60.75 88 GLY A N 1
ATOM 688 C CA . GLY A 1 88 ? 15.969 11.676 -6.185 1.00 60.75 88 GLY A CA 1
ATOM 689 C C . GLY A 1 88 ? 14.556 11.205 -6.569 1.00 60.75 88 GLY A C 1
ATOM 690 O O . GLY A 1 88 ? 13.616 11.989 -6.510 1.00 60.75 88 GLY A O 1
ATOM 691 N N . GLU A 1 89 ? 14.389 9.923 -6.894 1.00 63.62 89 GLU A N 1
ATOM 692 C CA . GLU A 1 89 ? 13.112 9.266 -7.206 1.00 63.62 89 GLU A CA 1
ATOM 693 C C . GLU A 1 89 ? 12.152 9.224 -6.005 1.00 63.62 89 GLU A C 1
ATOM 695 O O . GLU A 1 89 ? 10.966 9.517 -6.156 1.00 63.62 89 GLU A O 1
ATOM 700 N N . GLU A 1 90 ? 12.660 8.916 -4.803 1.00 63.28 90 GLU A N 1
ATOM 701 C CA . GLU A 1 90 ? 11.848 8.832 -3.577 1.00 63.28 90 GLU A CA 1
ATOM 702 C C . GLU A 1 90 ? 11.277 10.201 -3.216 1.00 63.28 90 GLU A C 1
ATOM 704 O O . GLU A 1 90 ? 10.096 10.334 -2.906 1.00 63.28 90 GLU A O 1
ATOM 709 N N . LEU A 1 91 ? 12.103 11.243 -3.339 1.00 73.19 91 LEU A N 1
ATOM 710 C CA . LEU A 1 91 ? 11.677 12.610 -3.072 1.00 73.19 91 LEU A CA 1
ATOM 711 C C . LEU A 1 91 ? 10.590 13.068 -4.057 1.00 73.19 91 LEU A C 1
ATOM 713 O O . LEU A 1 91 ? 9.646 13.743 -3.653 1.00 73.19 91 LEU A O 1
ATOM 717 N N . VAL A 1 92 ? 10.691 12.689 -5.335 1.00 75.25 92 VAL A N 1
ATOM 718 C CA . VAL A 1 92 ? 9.685 13.023 -6.357 1.00 75.25 92 VAL A CA 1
ATOM 719 C C . VAL A 1 92 ? 8.351 12.326 -6.081 1.00 75.25 92 VAL A C 1
ATOM 721 O O . VAL A 1 92 ? 7.302 12.963 -6.204 1.00 75.25 92 VAL A O 1
ATOM 724 N N . ALA A 1 93 ? 8.370 11.053 -5.678 1.00 76.81 93 ALA A N 1
ATOM 725 C CA . ALA A 1 93 ? 7.159 10.319 -5.311 1.00 76.81 93 ALA A CA 1
ATOM 726 C C . ALA A 1 93 ? 6.457 10.952 -4.096 1.00 76.81 93 ALA A C 1
ATOM 728 O O . ALA A 1 93 ? 5.253 11.219 -4.160 1.00 76.81 93 ALA A O 1
ATOM 729 N N . SER A 1 94 ? 7.212 11.295 -3.048 1.00 81.81 94 SER A N 1
ATOM 730 C CA . SER A 1 94 ? 6.680 11.995 -1.873 1.00 81.81 94 SER A CA 1
ATOM 731 C C . SER A 1 94 ? 6.117 13.374 -2.210 1.0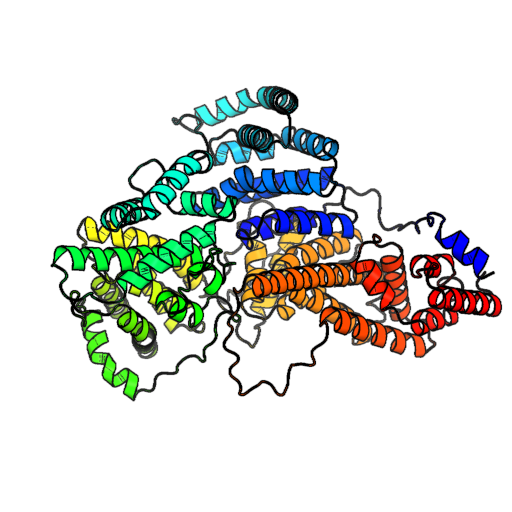0 81.81 94 SER A C 1
ATOM 733 O O . SER A 1 94 ? 5.026 13.733 -1.769 1.00 81.81 94 SER A O 1
ATOM 735 N N . GLN A 1 95 ? 6.800 14.141 -3.066 1.00 86.19 95 GLN A N 1
ATOM 736 C CA . GLN A 1 95 ? 6.289 15.427 -3.546 1.00 86.19 95 GLN A CA 1
ATOM 737 C C . GLN A 1 95 ? 4.990 15.270 -4.349 1.00 86.19 95 GLN A C 1
ATOM 739 O O . GLN A 1 95 ? 4.097 16.106 -4.233 1.00 86.19 95 GLN A O 1
ATOM 744 N N . ALA A 1 96 ? 4.851 14.211 -5.151 1.00 85.25 96 ALA A N 1
ATOM 745 C CA . ALA A 1 96 ? 3.613 13.938 -5.878 1.00 85.25 96 ALA A CA 1
ATOM 746 C C . ALA A 1 96 ? 2.456 13.572 -4.946 1.00 85.25 96 ALA A C 1
ATOM 748 O O . ALA A 1 96 ? 1.331 14.034 -5.156 1.00 85.25 96 ALA A O 1
ATOM 749 N N . PHE A 1 97 ? 2.721 12.792 -3.895 1.00 88.69 97 PHE A N 1
ATOM 750 C CA . PHE A 1 97 ? 1.713 12.531 -2.877 1.00 88.69 97 PHE A CA 1
ATOM 751 C C . PHE A 1 97 ? 1.299 13.830 -2.178 1.00 88.69 97 PHE A C 1
ATOM 753 O O . PHE A 1 97 ? 0.120 14.175 -2.186 1.00 88.69 97 PHE A O 1
ATOM 760 N N . TYR A 1 98 ? 2.264 14.591 -1.663 1.00 92.06 98 TYR A N 1
ATOM 761 C CA . TYR A 1 98 ? 2.014 15.786 -0.860 1.00 92.06 98 TYR A CA 1
ATOM 762 C C . TYR A 1 98 ? 1.357 16.933 -1.641 1.00 92.06 98 TYR A C 1
ATOM 764 O O . TYR A 1 98 ? 0.394 17.527 -1.166 1.00 92.06 98 TYR A O 1
ATOM 772 N N . TYR A 1 99 ? 1.841 17.248 -2.846 1.00 90.50 99 TYR A N 1
ATOM 773 C CA . TYR A 1 99 ? 1.337 18.394 -3.607 1.00 90.50 99 TYR A CA 1
ATOM 774 C C . TYR A 1 99 ? 0.137 18.073 -4.495 1.00 90.50 99 TYR A C 1
ATOM 776 O O . TYR A 1 99 ? -0.618 18.982 -4.820 1.00 90.50 99 TYR A O 1
ATOM 784 N N . VAL A 1 100 ? -0.048 16.818 -4.917 1.00 87.94 100 VAL A N 1
ATOM 785 C CA . VAL A 1 100 ? -1.086 16.476 -5.904 1.00 87.94 100 VAL A CA 1
ATOM 786 C C . VAL A 1 100 ? -2.144 15.550 -5.315 1.00 87.94 100 VAL A C 1
ATOM 788 O O . VAL A 1 100 ? -3.325 15.892 -5.353 1.00 87.94 100 VAL A O 1
ATOM 791 N N . LYS A 1 101 ? -1.765 14.404 -4.729 1.00 90.88 101 LYS A N 1
ATOM 792 C CA . LYS A 1 101 ? -2.765 13.468 -4.178 1.00 90.88 101 LYS A CA 1
ATOM 793 C C . LYS A 1 101 ? -3.426 13.982 -2.910 1.00 90.88 101 LYS A C 1
ATOM 795 O O . LYS A 1 101 ? -4.649 13.939 -2.825 1.00 90.88 101 LYS A O 1
ATOM 800 N N . LEU A 1 102 ? -2.651 14.457 -1.941 1.00 95.12 102 LEU A N 1
ATOM 801 C CA . LEU A 1 102 ? -3.151 14.849 -0.628 1.00 95.12 102 LEU A CA 1
ATOM 802 C C . LEU A 1 102 ? -4.266 15.912 -0.718 1.00 95.12 102 LEU A C 1
ATOM 804 O O . LEU A 1 102 ? -5.319 15.670 -0.130 1.00 95.12 102 LEU A O 1
ATOM 808 N N . PRO A 1 103 ? -4.150 17.000 -1.511 1.00 95.38 103 PRO A N 1
ATOM 809 C CA . PRO A 1 103 ? -5.263 17.931 -1.717 1.00 95.38 103 PRO A CA 1
ATOM 810 C C . PRO A 1 103 ? -6.536 17.265 -2.258 1.00 95.38 103 PRO A C 1
ATOM 812 O O . PRO A 1 103 ? -7.639 17.580 -1.815 1.00 95.38 103 PRO A O 1
ATOM 815 N N . GLN A 1 104 ? -6.406 16.309 -3.182 1.00 94.38 104 GLN A N 1
ATOM 816 C CA . GLN A 1 104 ? -7.554 15.586 -3.735 1.00 94.38 104 GLN A CA 1
ATOM 817 C C . GLN A 1 104 ? -8.161 14.605 -2.720 1.00 94.38 104 GLN A C 1
ATOM 819 O O . GLN A 1 104 ? -9.381 14.434 -2.704 1.00 94.38 104 GLN A O 1
ATOM 824 N N . ILE A 1 105 ? -7.341 13.982 -1.863 1.00 96.62 105 ILE A N 1
ATOM 825 C CA . ILE A 1 105 ? -7.805 13.125 -0.758 1.00 96.62 105 ILE A CA 1
ATOM 826 C C . ILE A 1 105 ? -8.602 13.976 0.230 1.00 96.62 105 ILE A C 1
ATOM 828 O O . ILE A 1 105 ? -9.734 13.629 0.555 1.00 96.62 105 ILE A O 1
ATOM 832 N N . VAL A 1 106 ? -8.055 15.123 0.643 1.00 97.44 106 VAL A N 1
ATOM 833 C CA . VAL A 1 106 ? -8.732 16.073 1.538 1.00 97.44 106 VAL A CA 1
ATOM 834 C C . VAL A 1 106 ? -10.056 16.536 0.936 1.00 97.44 106 VAL A C 1
ATOM 836 O O . VAL A 1 106 ? -11.077 16.498 1.615 1.00 97.44 106 VAL A O 1
ATOM 839 N N . LYS A 1 107 ? -10.088 16.870 -0.359 1.00 96.50 107 LYS A N 1
ATOM 840 C CA . LYS A 1 107 ? -11.333 17.206 -1.061 1.00 96.50 107 LYS A CA 1
ATOM 841 C C . LYS A 1 107 ? -12.399 16.114 -0.932 1.00 96.50 107 LYS A C 1
ATOM 843 O O . LYS A 1 107 ? -13.559 16.425 -0.680 1.00 96.50 107 LYS A O 1
ATOM 848 N N . HIS A 1 108 ? -12.022 14.847 -1.104 1.00 96.88 108 HIS A N 1
ATOM 849 C CA . HIS A 1 108 ? -12.954 13.726 -0.951 1.00 96.88 108 HIS A CA 1
ATOM 850 C C . HIS A 1 108 ? -13.383 13.526 0.506 1.00 96.88 108 HIS A C 1
ATOM 852 O O . HIS A 1 108 ? -14.556 13.265 0.745 1.00 96.88 108 HIS A O 1
ATOM 858 N N . LEU A 1 109 ? -12.487 13.715 1.478 1.00 97.19 109 LEU A N 1
ATOM 859 C CA . LEU A 1 109 ? -12.830 13.664 2.903 1.00 97.19 109 LEU A CA 1
ATOM 860 C C . LEU A 1 109 ? -13.888 14.712 3.279 1.00 97.19 109 LEU A C 1
ATOM 862 O O . LEU A 1 109 ? -14.830 14.391 4.001 1.00 97.19 109 LEU A O 1
ATOM 866 N N . LEU A 1 110 ? -13.787 15.932 2.740 1.00 96.44 110 LEU A N 1
ATOM 867 C CA . LEU A 1 110 ? -14.809 16.967 2.935 1.00 96.44 110 LEU A CA 1
ATOM 868 C C . LEU A 1 110 ? -16.168 16.553 2.342 1.00 96.44 110 LEU A C 1
ATOM 870 O O . LEU A 1 110 ? -17.207 16.802 2.946 1.00 96.44 110 LEU A O 1
ATOM 874 N N . ILE A 1 111 ? -16.175 15.871 1.188 1.00 96.31 111 ILE A N 1
ATOM 875 C CA . ILE A 1 111 ? -17.404 15.329 0.573 1.00 96.31 111 ILE A CA 1
ATOM 876 C C . ILE A 1 111 ? -18.015 14.210 1.431 1.00 96.31 111 ILE A C 1
ATOM 878 O O . ILE A 1 111 ? -19.238 14.109 1.514 1.00 96.31 111 ILE A O 1
ATOM 882 N N . LEU A 1 112 ? -17.183 13.384 2.074 1.00 93.69 112 LEU A N 1
ATOM 883 C CA . LEU A 1 112 ? -17.625 12.320 2.984 1.00 93.69 112 LEU A CA 1
ATOM 884 C C . LEU A 1 112 ? -18.199 12.858 4.306 1.00 93.69 112 LEU A C 1
ATOM 886 O O . LEU A 1 112 ? -18.898 12.123 5.000 1.00 93.69 112 LEU A O 1
ATOM 890 N N . GLY A 1 113 ? -17.961 14.133 4.628 1.00 93.25 113 GLY A N 1
ATOM 891 C CA . GLY A 1 113 ? -18.530 14.807 5.797 1.00 93.25 113 GLY A CA 1
ATOM 892 C C . GLY A 1 113 ? -17.509 15.301 6.821 1.00 93.25 113 GLY A C 1
ATOM 893 O O . GLY A 1 113 ? -17.918 15.760 7.885 1.00 93.25 113 GLY A O 1
ATOM 894 N N . ALA A 1 114 ? -16.203 15.237 6.530 1.00 94.88 114 ALA A N 1
ATOM 895 C CA . ALA A 1 114 ? -15.197 15.863 7.386 1.00 94.88 114 ALA A CA 1
ATOM 896 C C . ALA A 1 114 ? -15.369 17.403 7.378 1.00 94.88 114 ALA A C 1
ATOM 898 O O . ALA A 1 114 ? -15.509 17.983 6.295 1.00 94.88 114 ALA A O 1
ATOM 899 N N . PRO A 1 115 ? -15.357 18.094 8.534 1.00 95.75 115 PRO A N 1
ATOM 900 C CA . PRO A 1 115 ? -15.578 19.540 8.575 1.00 95.75 115 PRO A CA 1
ATOM 901 C C . PRO A 1 115 ? -14.425 20.350 7.965 1.00 95.75 115 PRO A C 1
ATOM 903 O O . PRO A 1 115 ? -13.249 20.053 8.177 1.00 95.75 115 PRO A O 1
ATOM 906 N N . LEU A 1 116 ? -14.755 21.430 7.248 1.00 96.06 116 LEU A N 1
ATOM 907 C CA . LEU A 1 116 ? -13.756 22.353 6.692 1.00 96.06 116 LEU A CA 1
ATOM 908 C C . LEU A 1 116 ? -13.009 23.129 7.791 1.00 96.06 116 LEU A C 1
ATOM 910 O O . LEU A 1 116 ? -11.800 23.319 7.690 1.00 96.06 116 LEU A O 1
ATOM 914 N N . ASP A 1 117 ? -13.703 23.540 8.854 1.00 96.44 117 ASP A N 1
ATOM 915 C CA . ASP A 1 117 ? -13.096 24.279 9.972 1.00 96.44 117 ASP A CA 1
ATOM 916 C C . ASP A 1 117 ? -12.008 23.457 10.685 1.00 96.44 117 ASP A C 1
ATOM 918 O O . ASP A 1 117 ? -10.980 23.992 11.113 1.00 96.44 117 ASP A O 1
ATOM 922 N N . ASP A 1 118 ? -12.187 22.135 10.730 1.00 96.38 118 ASP A N 1
ATOM 923 C CA . ASP A 1 118 ? -11.214 21.197 11.285 1.00 96.38 118 ASP A CA 1
ATOM 924 C C . ASP A 1 118 ? -9.940 21.138 10.428 1.00 96.38 118 ASP A C 1
ATOM 926 O O . ASP A 1 118 ? -8.829 21.125 10.963 1.00 96.38 118 ASP A O 1
ATOM 930 N N . LEU A 1 119 ? -10.074 21.183 9.095 1.00 97.50 119 LEU A N 1
ATOM 931 C CA . LEU A 1 119 ? -8.937 21.303 8.176 1.00 97.50 119 LEU A CA 1
ATOM 932 C C . LEU A 1 119 ? -8.199 22.635 8.363 1.00 97.50 119 LEU A C 1
ATOM 934 O O . LEU A 1 119 ? -6.968 22.652 8.393 1.00 97.50 119 LEU A O 1
ATOM 938 N N . ILE A 1 120 ? -8.924 23.749 8.490 1.00 96.62 120 ILE A N 1
ATOM 939 C CA . ILE A 1 120 ? -8.317 25.074 8.691 1.00 96.62 120 ILE A CA 1
ATOM 940 C C . ILE A 1 120 ? -7.528 25.095 10.007 1.00 96.62 120 ILE A C 1
ATOM 942 O O . ILE A 1 120 ? -6.382 25.545 10.032 1.00 96.62 120 ILE A O 1
ATOM 946 N N . THR A 1 121 ? -8.097 24.532 11.074 1.00 96.25 121 THR A N 1
ATOM 947 C CA . THR A 1 121 ? -7.435 24.378 12.381 1.00 96.25 121 THR A CA 1
ATOM 948 C C . THR A 1 121 ? -6.151 23.550 12.274 1.00 96.25 121 THR A C 1
ATOM 950 O O . THR A 1 121 ? -5.114 23.908 12.843 1.00 96.25 121 THR A O 1
ATOM 953 N N . ALA A 1 122 ? -6.186 22.461 11.504 1.00 95.94 122 ALA A N 1
ATOM 954 C CA . ALA A 1 122 ? -5.017 21.628 11.247 1.00 95.94 122 ALA A CA 1
ATOM 955 C C . ALA A 1 122 ? -3.917 22.372 10.470 1.00 95.94 122 ALA A C 1
ATOM 957 O O . ALA A 1 122 ? -2.742 22.295 10.835 1.00 95.94 122 ALA A O 1
ATOM 958 N N . LEU A 1 123 ? -4.283 23.117 9.422 1.00 96.62 123 LEU A N 1
ATOM 959 C CA . LEU A 1 123 ? -3.349 23.928 8.634 1.00 96.62 123 LEU A CA 1
ATOM 960 C C . LEU A 1 123 ? -2.688 25.019 9.484 1.00 96.62 123 LEU A C 1
ATOM 962 O O . LEU A 1 123 ? -1.477 25.223 9.377 1.00 96.62 123 LEU A O 1
ATOM 966 N N . ASP A 1 124 ? -3.452 25.673 10.359 1.00 94.75 124 ASP A N 1
ATOM 967 C CA . ASP A 1 124 ? -2.930 26.676 11.290 1.00 94.75 124 ASP A CA 1
ATOM 968 C C . ASP A 1 124 ? -1.920 26.062 12.277 1.00 94.75 124 ASP A C 1
ATOM 970 O O . ASP A 1 124 ? -0.820 26.593 12.459 1.00 94.75 124 ASP A O 1
ATOM 974 N N . THR A 1 125 ? -2.240 24.876 12.808 1.00 93.31 125 THR A N 1
ATOM 975 C CA . THR A 1 125 ? -1.365 24.101 13.704 1.00 93.31 125 THR A CA 1
ATOM 976 C C . THR A 1 125 ? -0.069 23.664 13.011 1.00 93.31 125 THR A C 1
ATOM 978 O O . THR A 1 125 ? 1.013 23.714 13.603 1.00 93.31 125 THR A O 1
ATOM 981 N N . ILE A 1 126 ? -0.139 23.243 11.744 1.00 92.56 126 ILE A N 1
ATOM 982 C CA . ILE A 1 126 ? 1.050 22.903 10.950 1.00 92.56 126 ILE A CA 1
ATOM 983 C C . ILE A 1 126 ? 1.893 24.147 10.664 1.00 92.56 126 ILE A C 1
ATOM 985 O O . ILE A 1 126 ? 3.118 24.076 10.777 1.00 92.56 126 ILE A O 1
ATOM 989 N N . CYS A 1 127 ? 1.263 25.284 10.352 1.00 91.81 127 CYS A N 1
ATOM 990 C CA . CYS A 1 127 ? 1.957 26.553 10.136 1.00 91.81 127 CYS A CA 1
ATOM 991 C C . CYS A 1 127 ? 2.773 26.983 11.371 1.00 91.81 127 CYS A C 1
ATOM 993 O O . CYS A 1 127 ? 3.857 27.556 11.226 1.00 91.81 127 CYS A O 1
ATOM 995 N N . ASP A 1 128 ? 2.296 26.664 12.578 1.00 89.12 128 ASP A N 1
ATOM 996 C CA . ASP A 1 128 ? 3.008 26.931 13.833 1.00 89.12 128 ASP A CA 1
ATOM 997 C C . ASP A 1 128 ? 4.199 25.993 14.086 1.00 89.12 128 ASP A C 1
ATOM 999 O O . ASP A 1 128 ? 5.102 26.323 14.865 1.00 89.12 128 ASP A O 1
ATOM 1003 N N . ASN A 1 129 ? 4.280 24.851 13.394 1.00 84.31 129 ASN A N 1
ATOM 1004 C CA . ASN A 1 129 ? 5.393 23.911 13.517 1.00 84.31 129 ASN A CA 1
ATOM 1005 C C . ASN A 1 129 ? 6.606 24.325 12.665 1.00 84.31 129 ASN A C 1
ATOM 1007 O O . ASN A 1 129 ? 6.988 23.678 11.683 1.00 84.31 129 ASN A O 1
ATOM 1011 N N . LYS A 1 130 ? 7.251 25.415 13.091 1.00 83.62 130 LYS A N 1
ATOM 1012 C CA . LYS A 1 130 ? 8.401 26.030 12.408 1.00 83.62 130 LYS A CA 1
ATOM 1013 C C . LYS A 1 130 ? 9.543 25.048 12.175 1.00 83.62 130 LYS A C 1
ATOM 1015 O O . LYS A 1 130 ? 10.135 25.050 11.103 1.00 83.62 130 LYS A O 1
ATOM 1020 N N . THR A 1 131 ? 9.871 24.216 13.163 1.00 82.31 131 THR A N 1
ATOM 1021 C CA . THR A 1 131 ? 11.020 23.303 13.084 1.00 82.31 131 THR A CA 1
ATOM 1022 C C . THR A 1 131 ? 10.847 22.277 11.972 1.00 82.31 131 THR A C 1
ATOM 1024 O O . THR A 1 131 ? 11.775 22.084 11.190 1.00 82.31 131 THR A O 1
ATOM 1027 N N . LEU A 1 132 ? 9.668 21.654 11.875 1.00 81.69 132 LEU A N 1
ATOM 1028 C CA . LEU A 1 132 ? 9.386 20.660 10.842 1.00 81.69 132 LEU A CA 1
ATOM 1029 C C . LEU A 1 132 ? 9.427 21.293 9.447 1.00 81.69 132 LEU A C 1
ATOM 1031 O O . LEU A 1 132 ? 10.163 20.818 8.584 1.00 81.69 132 LEU A O 1
ATOM 1035 N N . LEU A 1 133 ? 8.692 22.392 9.250 1.00 83.81 133 LEU A N 1
ATOM 1036 C CA . LEU A 1 133 ? 8.633 23.085 7.961 1.00 83.81 133 LEU A CA 1
ATOM 1037 C C . LEU A 1 133 ? 10.014 23.581 7.526 1.00 83.81 133 LEU A C 1
ATOM 1039 O O . LEU A 1 133 ? 10.438 23.293 6.414 1.00 83.81 133 LEU A O 1
ATOM 1043 N N . ASN A 1 134 ? 10.768 24.227 8.420 1.00 83.00 134 ASN A N 1
ATOM 1044 C CA . ASN A 1 134 ? 12.103 24.736 8.106 1.00 83.00 134 ASN A CA 1
ATOM 1045 C C . ASN A 1 134 ? 13.075 23.617 7.694 1.00 83.00 134 ASN A C 1
ATOM 1047 O O . ASN A 1 134 ? 13.868 23.811 6.776 1.00 83.00 134 ASN A O 1
ATOM 1051 N N . GLN A 1 135 ? 13.018 22.444 8.336 1.00 81.44 135 GLN A N 1
ATOM 1052 C CA . GLN A 1 135 ? 13.856 21.303 7.950 1.00 81.44 135 GLN A CA 1
ATOM 1053 C C . GLN A 1 135 ? 13.490 20.772 6.558 1.00 81.44 135 GLN A C 1
ATOM 1055 O O . GLN A 1 135 ? 14.383 20.472 5.763 1.00 81.44 135 GLN A O 1
ATOM 1060 N N . VAL A 1 136 ? 12.193 20.671 6.247 1.00 81.56 136 VAL A N 1
ATOM 1061 C CA . VAL A 1 136 ? 11.720 20.198 4.934 1.00 81.56 136 VAL A CA 1
ATOM 1062 C C . VAL A 1 136 ? 12.074 21.213 3.850 1.00 81.56 136 VAL A C 1
ATOM 1064 O O . VAL A 1 136 ? 12.574 20.838 2.791 1.00 81.56 136 VAL A O 1
ATOM 1067 N N . ASP A 1 137 ? 11.880 22.500 4.127 1.00 83.12 137 ASP A N 1
ATOM 1068 C CA . ASP A 1 137 ? 12.189 23.602 3.216 1.00 83.12 137 ASP A CA 1
ATOM 1069 C C . ASP A 1 137 ? 13.693 23.672 2.922 1.00 83.12 137 ASP A C 1
ATOM 1071 O O . ASP A 1 137 ? 14.090 23.827 1.769 1.00 83.12 137 ASP A O 1
ATOM 1075 N N . MET A 1 138 ? 14.551 23.462 3.929 1.00 79.06 138 MET A N 1
ATOM 1076 C CA . MET A 1 138 ? 16.002 23.351 3.732 1.00 79.06 138 MET A CA 1
ATOM 1077 C C . MET A 1 138 ? 16.382 22.170 2.837 1.00 79.06 138 MET A C 1
ATOM 1079 O O . MET A 1 138 ? 17.224 22.312 1.950 1.00 79.06 138 MET A O 1
ATOM 1083 N N . LYS A 1 139 ? 15.759 21.009 3.058 1.00 79.62 139 LYS A N 1
ATOM 1084 C CA . LYS A 1 139 ? 16.041 19.792 2.294 1.00 79.62 139 LYS A CA 1
ATOM 1085 C C . LYS A 1 139 ? 15.563 19.890 0.845 1.00 79.62 139 LYS A C 1
ATOM 1087 O O . LYS A 1 139 ? 16.273 19.501 -0.078 1.00 79.62 139 LYS A O 1
ATOM 1092 N N . THR A 1 140 ? 14.356 20.408 0.640 1.00 77.19 140 THR A N 1
ATOM 1093 C CA . THR A 1 140 ? 13.734 20.531 -0.686 1.00 77.19 140 THR A CA 1
ATOM 1094 C C . THR A 1 140 ? 14.182 21.779 -1.440 1.00 77.19 140 THR A C 1
ATOM 1096 O O . THR A 1 140 ? 14.050 21.821 -2.661 1.00 77.19 140 THR A O 1
ATOM 1099 N N . LYS A 1 141 ? 14.727 22.779 -0.734 1.00 78.75 141 LYS A N 1
ATOM 1100 C CA . LYS A 1 141 ? 15.047 24.121 -1.246 1.00 78.75 141 LYS A CA 1
ATOM 1101 C C . LYS A 1 141 ? 13.818 24.851 -1.805 1.00 78.75 141 LYS A C 1
ATOM 1103 O O . LYS A 1 141 ? 13.923 25.594 -2.784 1.00 78.75 141 LYS A O 1
ATOM 1108 N N . THR A 1 142 ? 12.649 24.629 -1.198 1.00 78.94 142 THR A N 1
ATOM 1109 C CA . THR A 1 142 ? 11.355 25.203 -1.611 1.00 78.94 142 THR A CA 1
ATOM 1110 C C . THR A 1 142 ? 10.556 25.712 -0.410 1.00 78.94 142 THR A C 1
ATOM 1112 O O . THR A 1 142 ? 10.881 25.368 0.721 1.00 78.94 142 THR A O 1
ATOM 1115 N N . ASN A 1 143 ? 9.520 26.530 -0.638 1.00 84.44 143 ASN A N 1
ATOM 1116 C CA . ASN A 1 143 ? 8.526 26.845 0.394 1.00 84.44 143 ASN A CA 1
ATOM 1117 C C . ASN A 1 143 ? 7.405 25.799 0.340 1.00 84.44 143 ASN A C 1
ATOM 1119 O O . ASN A 1 143 ? 6.410 25.952 -0.372 1.00 84.44 143 ASN A O 1
ATOM 1123 N N . THR A 1 144 ? 7.601 24.708 1.073 1.00 88.12 144 THR A N 1
ATOM 1124 C CA . THR A 1 144 ? 6.759 23.509 1.006 1.00 88.12 144 THR A CA 1
ATOM 1125 C C . THR A 1 144 ? 5.323 23.802 1.420 1.00 88.12 144 THR A C 1
ATOM 1127 O O . THR A 1 144 ? 4.373 23.317 0.805 1.00 88.12 144 THR A O 1
ATOM 1130 N N . PHE A 1 145 ? 5.145 24.625 2.456 1.00 91.19 145 PHE A N 1
ATOM 1131 C CA . PHE A 1 145 ? 3.817 24.974 2.954 1.00 91.19 145 PHE A CA 1
ATOM 1132 C C . PHE A 1 145 ? 3.058 25.865 1.969 1.00 91.19 145 PHE A C 1
ATOM 1134 O O . PHE A 1 145 ? 1.888 25.611 1.697 1.00 91.19 145 PHE A O 1
ATOM 1141 N N . GLN A 1 146 ? 3.735 26.847 1.365 1.00 90.69 146 GLN A N 1
ATOM 1142 C CA . GLN A 1 146 ? 3.118 27.702 0.352 1.00 90.69 146 GLN A CA 1
ATOM 1143 C C . GLN A 1 146 ? 2.590 26.896 -0.830 1.00 90.69 146 GLN A C 1
ATOM 1145 O O . GLN A 1 146 ? 1.431 27.049 -1.208 1.00 90.69 146 GLN A O 1
ATOM 1150 N N . HIS A 1 147 ? 3.412 26.006 -1.381 1.00 90.50 147 HIS A N 1
ATOM 1151 C CA . HIS A 1 147 ? 2.991 25.203 -2.520 1.00 90.50 147 HIS A CA 1
ATOM 1152 C C . HIS A 1 147 ? 1.842 24.251 -2.174 1.00 90.50 147 HIS A C 1
ATOM 1154 O O . HIS A 1 147 ? 0.971 24.046 -3.013 1.00 90.50 147 HIS A O 1
ATOM 1160 N N . LEU A 1 148 ? 1.775 23.711 -0.949 1.00 94.31 148 LEU A N 1
ATOM 1161 C CA . LEU A 1 148 ? 0.609 22.932 -0.518 1.00 94.31 148 LEU A CA 1
ATOM 1162 C C . LEU A 1 148 ? -0.672 23.777 -0.541 1.00 94.31 148 LEU A C 1
ATOM 1164 O O . LEU A 1 148 ? -1.673 23.336 -1.101 1.00 94.31 148 LEU A O 1
ATOM 1168 N N . LEU A 1 149 ? -0.638 24.981 0.040 1.00 95.38 149 LEU A N 1
ATOM 1169 C CA . LEU A 1 149 ? -1.798 25.874 0.104 1.00 95.38 149 LEU A CA 1
ATOM 1170 C C . LEU A 1 149 ? -2.287 26.272 -1.294 1.00 95.38 149 LEU A C 1
ATOM 1172 O O . LEU A 1 149 ? -3.483 26.195 -1.570 1.00 95.38 149 LEU A O 1
ATOM 1176 N N . GLU A 1 150 ? -1.363 26.606 -2.198 1.00 92.94 150 GLU A N 1
ATOM 1177 C CA . GLU A 1 150 ? -1.668 26.897 -3.605 1.00 92.94 150 GLU A CA 1
ATOM 1178 C C . GLU A 1 150 ? -2.359 25.705 -4.294 1.00 92.94 150 GLU A C 1
ATOM 1180 O O . GLU A 1 150 ? -3.323 25.886 -5.038 1.00 92.94 150 GLU A O 1
ATOM 1185 N N . GLN A 1 151 ? -1.910 24.470 -4.035 1.00 92.31 151 GLN A N 1
ATOM 1186 C CA . GLN A 1 151 ? -2.539 23.273 -4.604 1.00 92.31 151 GLN A CA 1
ATOM 1187 C C . GLN A 1 151 ? -3.891 22.937 -3.958 1.00 92.31 151 GLN A C 1
ATOM 1189 O O . GLN A 1 151 ? -4.800 22.482 -4.653 1.00 92.31 151 GLN A O 1
ATOM 1194 N N . MET A 1 152 ? -4.068 23.189 -2.657 1.00 95.12 152 MET A N 1
ATOM 1195 C CA . MET A 1 152 ? -5.369 23.056 -1.994 1.00 95.12 152 MET A CA 1
ATOM 1196 C C . MET A 1 152 ? -6.389 24.058 -2.551 1.00 95.12 152 MET A C 1
ATOM 1198 O O . MET A 1 152 ? -7.529 23.673 -2.823 1.00 95.12 152 MET A O 1
ATOM 1202 N N . ALA A 1 153 ? -5.982 25.305 -2.801 1.00 95.00 153 ALA A N 1
ATOM 1203 C CA . ALA A 1 153 ? -6.826 26.301 -3.460 1.00 95.00 153 ALA A CA 1
ATOM 1204 C C . ALA A 1 153 ? -7.158 25.903 -4.905 1.00 95.00 153 ALA A C 1
ATOM 1206 O O . ALA A 1 153 ? -8.327 25.885 -5.289 1.00 95.00 153 ALA A O 1
ATOM 1207 N N . ALA A 1 154 ? -6.164 25.463 -5.684 1.00 90.94 154 ALA A N 1
ATOM 1208 C CA . ALA A 1 154 ? -6.374 24.987 -7.054 1.00 90.94 154 ALA A CA 1
ATOM 1209 C C . ALA A 1 154 ? -7.314 23.767 -7.136 1.00 90.94 154 ALA A C 1
ATOM 1211 O O . ALA A 1 154 ? -8.064 23.616 -8.101 1.00 90.94 154 ALA A O 1
ATOM 1212 N N . ALA A 1 155 ? -7.311 22.901 -6.118 1.00 90.56 155 ALA A N 1
ATOM 1213 C CA . ALA A 1 155 ? -8.239 21.778 -6.005 1.00 90.56 155 ALA A CA 1
ATOM 1214 C C . ALA A 1 155 ? -9.664 22.197 -5.576 1.00 90.56 155 ALA A C 1
ATOM 1216 O O . ALA A 1 155 ? -10.591 21.379 -5.665 1.00 90.56 155 ALA A O 1
ATOM 1217 N N . GLY A 1 156 ? -9.854 23.450 -5.151 1.00 93.12 156 GLY A N 1
ATOM 1218 C CA . GLY A 1 156 ? -11.109 23.987 -4.626 1.00 93.12 156 GLY A CA 1
ATOM 1219 C C . GLY A 1 156 ? -11.413 23.529 -3.198 1.00 93.12 156 GLY A C 1
ATOM 1220 O O . GLY A 1 156 ? -12.579 23.340 -2.868 1.00 93.12 156 GLY A O 1
ATOM 1221 N N . VAL A 1 157 ? -10.379 23.270 -2.391 1.00 95.50 157 VAL A N 1
ATOM 1222 C CA . VAL A 1 157 ? -10.504 22.816 -0.993 1.00 95.50 157 VAL A CA 1
ATOM 1223 C C . VAL A 1 157 ? -10.595 23.996 -0.026 1.00 95.50 157 VAL A C 1
ATOM 1225 O O . VAL A 1 157 ? -11.402 23.968 0.896 1.00 95.50 157 VAL A O 1
ATOM 1228 N N . ILE A 1 158 ? -9.779 25.028 -0.245 1.00 95.94 158 ILE A N 1
ATOM 1229 C CA . ILE A 1 158 ? -9.738 26.261 0.554 1.00 95.94 158 ILE A CA 1
ATOM 1230 C C . ILE A 1 158 ? -9.838 27.478 -0.364 1.00 95.94 158 ILE A C 1
ATOM 1232 O O . ILE A 1 158 ? -9.541 27.383 -1.555 1.00 95.94 158 ILE A O 1
ATOM 1236 N N . ASP A 1 159 ? -10.256 28.616 0.186 1.00 93.94 159 ASP A N 1
ATOM 1237 C CA . ASP A 1 159 ? -10.312 29.875 -0.551 1.00 93.94 159 ASP A CA 1
ATOM 1238 C C . ASP A 1 159 ? -8.978 30.646 -0.501 1.00 93.94 159 ASP A C 1
ATOM 1240 O O . ASP A 1 159 ? -8.086 30.376 0.307 1.00 93.94 159 ASP A O 1
ATOM 1244 N N . GLU A 1 160 ? -8.851 31.646 -1.373 1.00 92.62 160 GLU A N 1
ATOM 1245 C CA . GLU A 1 160 ? -7.662 32.506 -1.455 1.00 92.62 160 GLU A CA 1
ATOM 1246 C C . GLU A 1 160 ? -7.442 33.351 -0.185 1.00 92.62 160 GLU A C 1
ATOM 1248 O O . GLU A 1 160 ? -6.315 33.753 0.113 1.00 92.62 160 GLU A O 1
ATOM 1253 N N . ASN A 1 161 ? -8.495 33.616 0.596 1.00 93.69 161 ASN A N 1
ATOM 1254 C CA . ASN A 1 161 ? -8.383 34.390 1.833 1.00 93.69 161 ASN A CA 1
ATOM 1255 C C . ASN A 1 161 ? -7.669 33.581 2.923 1.00 93.69 161 ASN A C 1
ATOM 1257 O O . ASN A 1 161 ? -6.775 34.104 3.590 1.00 93.69 161 ASN A O 1
ATOM 1261 N N . ILE A 1 162 ? -8.025 32.304 3.079 1.00 93.31 162 ILE A N 1
ATOM 1262 C CA . ILE A 1 162 ? -7.373 31.358 3.989 1.00 93.31 162 ILE A CA 1
ATOM 1263 C C . ILE A 1 162 ? -5.905 31.191 3.594 1.00 93.31 162 ILE A C 1
ATOM 1265 O O . ILE A 1 162 ? -5.030 31.287 4.458 1.00 93.31 162 ILE A O 1
ATOM 1269 N N . VAL A 1 163 ? -5.625 31.009 2.295 1.00 92.94 163 VAL A N 1
ATOM 1270 C CA . VAL A 1 163 ? -4.250 30.926 1.774 1.00 92.94 163 VAL A CA 1
ATOM 1271 C C . VAL A 1 163 ? -3.454 32.159 2.182 1.00 92.94 163 VAL A C 1
ATOM 1273 O O . VAL A 1 163 ? -2.393 32.030 2.792 1.00 92.94 163 VAL A O 1
ATOM 1276 N N . LYS A 1 164 ? -3.978 33.357 1.901 1.00 92.50 164 LYS A N 1
ATOM 1277 C CA . LYS A 1 164 ? -3.304 34.614 2.232 1.00 92.50 164 LYS A CA 1
ATOM 1278 C C . LYS A 1 164 ? -3.023 34.739 3.730 1.00 92.50 164 LYS A C 1
ATOM 1280 O O . LYS A 1 164 ? -1.893 35.029 4.102 1.00 92.50 164 LYS A O 1
ATOM 1285 N N . ASN A 1 165 ? -4.007 34.463 4.584 1.00 93.38 165 ASN A N 1
ATOM 1286 C CA . ASN A 1 165 ? -3.852 34.572 6.037 1.00 93.38 165 ASN A CA 1
ATOM 1287 C C . ASN A 1 165 ? -2.756 33.637 6.579 1.00 93.38 165 ASN A C 1
ATOM 1289 O O . ASN A 1 165 ? -1.921 34.052 7.385 1.00 93.38 165 ASN A O 1
ATOM 1293 N N . LEU A 1 166 ? -2.726 32.383 6.118 1.00 92.44 166 LEU A N 1
ATOM 1294 C CA . LEU A 1 166 ? -1.720 31.399 6.529 1.00 92.44 166 LEU A CA 1
ATOM 1295 C C . LEU A 1 166 ? -0.326 31.729 5.975 1.00 92.44 166 LEU A C 1
ATOM 1297 O O . LEU A 1 166 ? 0.676 31.543 6.668 1.00 92.44 166 LEU A O 1
ATOM 1301 N N . LEU A 1 167 ? -0.242 32.257 4.752 1.00 90.06 167 LEU A N 1
ATOM 1302 C CA . LEU A 1 167 ? 1.018 32.725 4.174 1.00 90.06 167 LEU A CA 1
ATOM 1303 C C . LEU A 1 167 ? 1.557 33.960 4.894 1.00 90.06 167 LEU A C 1
ATOM 1305 O O . LEU A 1 167 ? 2.752 34.007 5.184 1.00 90.06 167 LEU A O 1
ATOM 1309 N N . ASP A 1 168 ? 0.696 34.914 5.245 1.00 89.25 168 ASP A N 1
ATOM 1310 C CA . ASP A 1 168 ? 1.068 36.084 6.039 1.00 89.25 168 ASP A CA 1
ATOM 1311 C C . ASP A 1 168 ? 1.612 35.637 7.407 1.00 89.25 168 ASP A C 1
ATOM 1313 O O . ASP A 1 168 ? 2.676 36.101 7.825 1.00 89.25 168 ASP A O 1
ATOM 1317 N N . LYS A 1 169 ? 0.979 34.647 8.055 1.00 87.81 169 LYS A N 1
ATOM 1318 C CA . LYS A 1 169 ? 1.483 34.015 9.290 1.00 87.81 169 LYS A CA 1
ATOM 1319 C C . LYS A 1 169 ? 2.852 33.349 9.078 1.00 87.81 169 LYS A C 1
ATOM 1321 O O . LYS A 1 169 ? 3.784 33.606 9.839 1.00 87.81 169 LYS A O 1
ATOM 1326 N N . ARG A 1 170 ? 3.023 32.548 8.016 1.00 84.38 170 ARG A N 1
ATOM 1327 C CA . ARG A 1 170 ? 4.297 31.874 7.682 1.00 84.38 170 ARG A CA 1
ATOM 1328 C C . ARG A 1 170 ? 5.419 32.866 7.364 1.00 84.38 170 ARG A C 1
ATOM 1330 O O . ARG A 1 170 ? 6.571 32.619 7.732 1.00 84.38 170 ARG A O 1
ATOM 1337 N N . SER A 1 171 ? 5.091 33.977 6.702 1.00 78.81 171 SER A N 1
ATOM 1338 C CA . SER A 1 171 ? 6.038 34.999 6.243 1.00 78.81 171 SER A CA 1
ATOM 1339 C C . SER A 1 171 ? 6.780 35.682 7.392 1.00 78.81 171 SER A C 1
ATOM 1341 O O . SER A 1 171 ? 7.943 36.036 7.228 1.00 78.81 171 SER A O 1
ATOM 1343 N N . GLN A 1 172 ? 6.174 35.764 8.582 1.00 77.94 172 GLN A N 1
ATOM 1344 C CA . GLN A 1 172 ? 6.819 36.301 9.786 1.00 77.94 172 GLN A CA 1
ATOM 1345 C C . GLN A 1 172 ? 8.073 35.509 10.191 1.00 77.94 172 GLN A C 1
ATOM 1347 O O . GLN A 1 172 ? 8.949 36.039 10.866 1.00 77.94 172 GLN A O 1
ATOM 1352 N N . TYR A 1 173 ? 8.180 34.249 9.758 1.00 68.38 173 TYR A N 1
ATOM 1353 C CA . TYR A 1 173 ? 9.259 33.326 10.125 1.00 68.38 173 TYR A CA 1
ATOM 1354 C C . TYR A 1 173 ? 10.209 33.005 8.963 1.00 68.38 173 TYR A C 1
ATOM 1356 O O . TYR A 1 173 ? 11.216 32.323 9.142 1.00 68.38 173 TYR A O 1
ATOM 1364 N N . TRP A 1 174 ? 9.888 33.472 7.757 1.00 63.66 174 TRP A N 1
ATOM 1365 C CA . TRP A 1 174 ? 10.645 33.208 6.534 1.00 63.66 174 TRP A CA 1
ATOM 1366 C C . TRP A 1 174 ? 11.993 33.965 6.418 1.00 63.66 174 TRP A C 1
ATOM 1368 O O . TRP A 1 174 ? 12.936 33.387 5.871 1.00 63.66 174 TRP A O 1
ATOM 1378 N N . PRO A 1 175 ? 12.165 35.198 6.954 1.00 63.50 175 PRO A N 1
ATOM 1379 C CA . PRO A 1 175 ? 13.433 35.936 6.881 1.00 63.50 175 PRO A CA 1
ATOM 1380 C C . PRO A 1 175 ? 14.623 35.214 7.531 1.00 63.50 175 PRO A C 1
ATOM 1382 O O . PRO A 1 175 ? 15.727 35.238 6.986 1.00 63.50 175 PRO A O 1
ATOM 1385 N N . GLU A 1 176 ? 14.399 34.529 8.658 1.00 63.09 176 GLU A N 1
ATOM 1386 C CA . GLU A 1 176 ? 15.425 33.740 9.362 1.00 63.09 176 GLU A CA 1
ATOM 1387 C C . GLU A 1 176 ? 15.889 32.538 8.522 1.00 63.09 176 GLU A C 1
ATOM 1389 O O . GLU A 1 176 ? 17.079 32.226 8.464 1.00 63.09 176 GLU A O 1
ATOM 1394 N N . LEU A 1 177 ? 14.965 31.898 7.796 1.00 61.75 177 LEU A N 1
ATOM 1395 C CA . LEU A 1 177 ? 15.275 30.791 6.891 1.00 61.75 177 LEU A CA 1
ATOM 1396 C C . LEU A 1 177 ? 16.044 31.260 5.649 1.00 61.75 177 LEU A C 1
ATOM 1398 O O . LEU A 1 177 ? 16.988 30.595 5.229 1.00 61.75 177 LEU A O 1
ATOM 1402 N N . PHE A 1 178 ? 15.686 32.417 5.083 1.00 61.56 178 PHE A N 1
ATOM 1403 C CA . PHE A 1 178 ? 16.396 33.004 3.942 1.00 61.56 178 PHE A CA 1
ATOM 1404 C C . PHE A 1 178 ? 17.855 33.326 4.279 1.00 61.56 178 PHE A C 1
ATOM 1406 O O . PHE A 1 178 ? 18.734 33.074 3.458 1.00 61.56 178 PHE A O 1
ATOM 1413 N N . GLN A 1 179 ? 18.134 33.821 5.492 1.00 60.50 179 GLN A N 1
ATOM 1414 C CA . GLN A 1 179 ? 19.510 34.004 5.961 1.00 60.50 179 GLN A CA 1
ATOM 1415 C C . GLN A 1 179 ? 20.269 32.672 6.056 1.00 60.50 179 GLN A C 1
ATOM 1417 O O . GLN A 1 179 ? 21.416 32.605 5.618 1.00 60.50 179 GLN A O 1
ATOM 1422 N N . MET A 1 180 ? 19.638 31.598 6.546 1.00 60.50 180 MET A N 1
ATOM 1423 C CA . MET A 1 180 ? 20.260 30.265 6.593 1.00 60.50 180 MET A CA 1
ATOM 1424 C C . MET A 1 180 ? 20.484 29.653 5.198 1.00 60.50 180 MET A C 1
ATOM 1426 O O . MET A 1 180 ? 21.543 29.079 4.939 1.00 60.50 180 MET A O 1
ATOM 1430 N N . LEU A 1 181 ? 19.523 29.791 4.279 1.00 59.53 181 LEU A N 1
ATOM 1431 C CA . LEU A 1 181 ? 19.620 29.299 2.897 1.00 59.53 181 LEU A CA 1
ATOM 1432 C C . LEU A 1 181 ? 20.671 30.070 2.087 1.00 59.53 181 LEU A C 1
ATOM 1434 O O . LEU A 1 181 ? 21.439 29.456 1.347 1.00 59.53 181 LEU A O 1
ATOM 1438 N N . ALA A 1 182 ? 20.757 31.391 2.269 1.00 56.41 182 ALA A N 1
ATOM 1439 C CA . ALA A 1 182 ? 21.762 32.238 1.625 1.00 56.41 182 ALA A CA 1
ATOM 1440 C C . ALA A 1 182 ? 23.192 31.943 2.114 1.00 56.41 182 ALA A C 1
ATOM 1442 O O . ALA A 1 182 ? 24.145 32.109 1.358 1.00 56.41 182 ALA A O 1
ATOM 1443 N N . GLN A 1 183 ? 23.353 31.478 3.359 1.00 55.91 183 GLN A N 1
ATOM 1444 C CA . GLN A 1 183 ? 24.648 31.045 3.902 1.00 55.91 183 GLN A CA 1
ATOM 1445 C C . GLN A 1 183 ? 25.073 29.650 3.414 1.00 55.91 183 GLN A C 1
ATOM 1447 O O . GLN A 1 183 ? 26.262 29.340 3.422 1.00 55.91 183 GLN A O 1
ATOM 1452 N N . THR A 1 184 ? 24.127 28.804 2.996 1.00 51.03 184 THR A N 1
ATOM 1453 C CA . THR A 1 184 ? 24.374 27.389 2.658 1.00 51.03 184 THR A CA 1
ATOM 1454 C C . THR A 1 184 ? 24.245 27.065 1.167 1.00 51.03 184 THR A C 1
ATOM 1456 O O . THR A 1 184 ? 24.681 25.996 0.742 1.00 51.03 184 THR A O 1
ATOM 1459 N N . SER A 1 185 ? 23.688 27.960 0.342 1.00 43.78 185 SER A N 1
ATOM 1460 C CA . SER A 1 185 ? 23.444 27.685 -1.078 1.00 43.78 185 SER A CA 1
ATOM 1461 C C . SER A 1 185 ? 23.489 28.936 -1.965 1.00 43.78 185 SER A C 1
ATOM 1463 O O . SER A 1 185 ? 22.951 29.983 -1.630 1.00 43.78 185 SER A O 1
ATOM 1465 N N . THR A 1 186 ? 24.117 28.814 -3.139 1.00 42.75 186 THR A N 1
ATOM 1466 C CA . THR A 1 186 ? 24.196 29.854 -4.188 1.00 42.75 186 THR A CA 1
ATOM 1467 C C . THR A 1 186 ? 23.075 29.747 -5.234 1.00 42.75 186 THR A C 1
ATOM 1469 O O . THR A 1 186 ? 23.113 30.431 -6.255 1.00 42.75 186 THR A O 1
ATOM 1472 N N . THR A 1 187 ? 22.090 28.867 -5.021 1.00 43.44 187 THR A N 1
ATOM 1473 C CA . THR A 1 187 ? 21.026 28.542 -5.990 1.00 43.44 187 THR A CA 1
ATOM 1474 C C . THR A 1 187 ? 19.676 29.127 -5.549 1.00 43.44 187 THR A C 1
ATOM 1476 O O . THR A 1 187 ? 19.343 29.029 -4.370 1.00 43.44 187 THR A O 1
ATOM 1479 N N . PRO A 1 188 ? 18.895 29.751 -6.453 1.00 49.34 188 PRO A N 1
ATOM 1480 C CA . PRO A 1 188 ? 17.614 30.366 -6.103 1.00 49.34 188 PRO A CA 1
ATOM 1481 C C . PRO A 1 188 ? 16.548 29.324 -5.722 1.00 49.34 188 PRO A C 1
ATOM 1483 O O . PRO A 1 188 ? 16.590 28.182 -6.176 1.00 49.34 188 PRO A O 1
ATOM 1486 N N . VAL A 1 189 ? 15.566 29.737 -4.911 1.00 53.50 189 VAL A N 1
ATOM 1487 C CA . VAL A 1 189 ? 14.380 28.932 -4.561 1.00 53.50 189 VAL A CA 1
ATOM 1488 C C . VAL A 1 189 ? 13.647 28.545 -5.851 1.00 53.50 189 VAL A C 1
ATOM 1490 O O . VAL A 1 189 ? 13.247 29.413 -6.630 1.00 53.50 189 VAL A O 1
ATOM 1493 N N . HIS A 1 190 ? 13.490 27.246 -6.105 1.00 62.12 190 HIS A N 1
ATOM 1494 C CA . HIS A 1 190 ? 12.850 26.729 -7.316 1.00 62.12 190 HIS A CA 1
ATOM 1495 C C . HIS A 1 190 ? 11.471 26.138 -7.003 1.00 62.12 190 HIS A C 1
ATOM 1497 O O . HIS A 1 190 ? 11.247 25.588 -5.934 1.00 62.12 190 HIS A O 1
ATOM 1503 N N . GLN A 1 191 ? 10.542 26.216 -7.957 1.00 67.25 191 GLN A N 1
ATOM 1504 C CA . GLN A 1 191 ? 9.268 25.498 -7.874 1.00 67.25 191 GLN A CA 1
ATOM 1505 C C . GLN A 1 191 ? 9.520 23.974 -7.914 1.00 67.25 191 GLN A C 1
ATOM 1507 O O . GLN A 1 191 ? 10.345 23.542 -8.730 1.00 67.25 191 GLN A O 1
ATOM 1512 N N . PRO A 1 192 ? 8.804 23.160 -7.111 1.00 72.81 192 PRO A N 1
ATOM 1513 C CA . PRO A 1 192 ? 8.921 21.704 -7.129 1.00 72.81 192 PRO A CA 1
ATOM 1514 C C . PRO A 1 192 ? 8.784 21.115 -8.541 1.00 72.81 192 PRO A C 1
ATOM 1516 O O . PRO A 1 192 ? 7.875 21.480 -9.293 1.00 72.81 192 PRO A O 1
ATOM 1519 N N . LEU A 1 193 ? 9.666 20.170 -8.895 1.00 68.81 193 LEU A N 1
ATOM 1520 C CA . LEU A 1 193 ? 9.715 19.540 -10.226 1.00 68.81 193 LEU A CA 1
ATOM 1521 C C . LEU A 1 193 ? 8.375 18.908 -10.623 1.00 68.81 193 LEU A C 1
ATOM 1523 O O . LEU A 1 193 ? 7.954 19.022 -11.775 1.00 68.81 193 LEU A O 1
ATOM 1527 N N . ILE A 1 194 ? 7.672 18.303 -9.662 1.00 73.88 194 ILE A N 1
ATOM 1528 C CA . ILE A 1 194 ? 6.384 17.651 -9.907 1.00 73.88 194 ILE A CA 1
ATOM 1529 C C . ILE A 1 194 ? 5.299 18.628 -10.378 1.00 73.88 194 ILE A C 1
ATOM 1531 O O . ILE A 1 194 ? 4.514 18.294 -11.261 1.00 73.88 194 ILE A O 1
ATOM 1535 N N . LEU A 1 195 ? 5.299 19.866 -9.876 1.00 72.50 195 LEU A N 1
ATOM 1536 C CA . LEU A 1 195 ? 4.316 20.880 -10.272 1.00 72.50 195 LEU A CA 1
ATOM 1537 C C . LEU A 1 195 ? 4.539 21.363 -11.709 1.00 72.50 195 LEU A C 1
ATOM 1539 O O . LEU A 1 195 ? 3.611 21.821 -12.373 1.00 72.50 195 LEU A O 1
ATOM 1543 N N . ARG A 1 196 ? 5.760 21.207 -12.229 1.00 68.12 196 ARG A N 1
ATOM 1544 C CA . ARG A 1 196 ? 6.078 21.472 -13.636 1.00 68.12 196 ARG A CA 1
ATOM 1545 C C . ARG A 1 196 ? 5.745 20.268 -14.528 1.00 68.12 196 ARG A C 1
ATOM 1547 O O . ARG A 1 196 ? 5.438 20.455 -15.711 1.00 68.12 196 ARG A O 1
ATOM 1554 N N . ALA A 1 197 ? 5.775 19.050 -13.975 1.00 66.75 197 ALA A N 1
ATOM 1555 C CA . ALA A 1 197 ? 5.630 17.785 -14.703 1.00 66.75 197 ALA A CA 1
ATOM 1556 C C . ALA A 1 197 ? 4.272 17.604 -15.401 1.00 66.75 197 ALA A C 1
ATOM 1558 O O . ALA A 1 197 ? 4.190 16.847 -16.366 1.00 66.75 197 ALA A O 1
ATOM 1559 N N . ASN A 1 198 ? 3.234 18.355 -15.020 1.00 66.69 198 ASN A N 1
ATOM 1560 C CA . ASN A 1 198 ? 1.949 18.344 -15.729 1.00 66.69 198 ASN A CA 1
ATOM 1561 C C . ASN A 1 198 ? 2.080 18.761 -17.205 1.00 66.69 198 ASN A C 1
ATOM 1563 O O . ASN A 1 198 ? 1.446 18.170 -18.078 1.00 66.69 198 ASN A O 1
ATOM 1567 N N . SER A 1 199 ? 2.953 19.722 -17.520 1.00 63.03 199 SER A N 1
ATOM 1568 C CA . SER A 1 199 ? 3.225 20.102 -18.915 1.00 63.03 199 SER A CA 1
ATOM 1569 C C . SER A 1 199 ? 3.937 18.983 -19.694 1.00 63.03 199 SER A C 1
ATOM 1571 O O . SER A 1 199 ? 3.628 18.742 -20.863 1.00 63.03 199 SER A O 1
ATOM 1573 N N . ALA A 1 200 ? 4.815 18.233 -19.019 1.00 63.81 200 ALA A N 1
ATOM 1574 C CA . ALA A 1 200 ? 5.476 17.039 -19.544 1.00 63.81 200 ALA A CA 1
ATOM 1575 C C . ALA A 1 200 ? 4.474 15.933 -19.853 1.00 63.81 200 ALA A C 1
ATOM 1577 O O . ALA A 1 200 ? 4.484 15.370 -20.944 1.00 63.81 200 ALA A O 1
ATOM 1578 N N . LYS A 1 201 ? 3.579 15.660 -18.901 1.00 74.38 201 LYS A N 1
ATOM 1579 C CA . LYS A 1 201 ? 2.505 14.681 -19.031 1.00 74.38 201 LYS A CA 1
ATOM 1580 C C . LYS A 1 201 ? 1.639 14.979 -20.253 1.00 74.38 201 LYS A C 1
ATOM 1582 O O . LYS A 1 201 ? 1.403 14.081 -21.055 1.00 74.38 201 LYS A O 1
ATOM 1587 N N . MET A 1 202 ? 1.221 16.233 -20.436 1.00 74.31 202 MET A N 1
ATOM 1588 C CA . MET A 1 202 ? 0.415 16.646 -21.593 1.00 74.31 202 MET A CA 1
ATOM 1589 C C . MET A 1 202 ? 1.169 16.476 -22.918 1.00 74.31 202 MET A C 1
ATOM 1591 O O . MET A 1 202 ? 0.582 16.052 -23.913 1.00 74.31 202 MET A O 1
ATOM 1595 N N . ALA A 1 203 ? 2.473 16.770 -22.943 1.00 65.00 203 ALA A N 1
ATOM 1596 C CA . ALA A 1 203 ? 3.308 16.552 -24.122 1.00 65.00 203 ALA A CA 1
ATOM 1597 C C . ALA A 1 203 ? 3.477 15.056 -24.441 1.00 65.00 203 ALA A C 1
ATOM 1599 O O . ALA A 1 203 ? 3.334 14.659 -25.596 1.00 65.00 203 ALA A O 1
ATOM 1600 N N . VAL A 1 204 ? 3.723 14.225 -23.424 1.00 72.31 204 VAL A N 1
ATOM 1601 C CA . VAL A 1 204 ? 3.851 12.767 -23.558 1.00 72.31 204 VAL A CA 1
ATOM 1602 C C . VAL A 1 204 ? 2.531 12.150 -24.023 1.00 72.31 204 VAL A C 1
ATOM 1604 O O . VAL A 1 204 ? 2.535 11.413 -25.004 1.00 72.31 204 VAL A O 1
ATOM 1607 N N . ASP A 1 205 ? 1.393 12.500 -23.414 1.00 75.75 205 ASP A N 1
ATOM 1608 C CA . ASP A 1 205 ? 0.076 11.993 -23.833 1.00 75.75 205 ASP A CA 1
ATOM 1609 C C . ASP A 1 205 ? -0.274 12.422 -25.265 1.00 75.75 205 ASP A C 1
ATOM 1611 O O . ASP A 1 205 ? -0.763 11.615 -26.054 1.00 75.75 205 ASP A O 1
ATOM 1615 N N . LYS A 1 206 ? 0.041 13.665 -25.654 1.00 75.12 206 LYS A N 1
ATOM 1616 C CA . LYS A 1 206 ? -0.181 14.139 -27.027 1.00 75.12 206 LYS A CA 1
ATOM 1617 C C . LYS A 1 206 ? 0.629 13.345 -28.050 1.00 75.12 206 LYS A C 1
ATOM 1619 O O . LYS A 1 206 ? 0.113 13.063 -29.128 1.00 75.12 206 LYS A O 1
ATOM 1624 N N . ILE A 1 207 ? 1.878 13.003 -27.740 1.00 64.69 207 ILE A N 1
ATOM 1625 C CA . ILE A 1 207 ? 2.766 12.309 -28.682 1.00 64.69 207 ILE A CA 1
ATOM 1626 C C . ILE A 1 207 ? 2.498 10.800 -28.707 1.00 64.69 207 ILE A C 1
ATOM 1628 O O . ILE A 1 207 ? 2.544 10.202 -29.776 1.00 64.69 207 ILE A O 1
ATOM 1632 N N . LEU A 1 208 ? 2.108 10.186 -27.587 1.00 67.69 208 LEU A N 1
ATOM 1633 C CA . LEU A 1 208 ? 1.657 8.786 -27.559 1.00 67.69 208 LEU A CA 1
ATOM 1634 C C . LEU A 1 208 ? 0.358 8.545 -28.350 1.00 67.69 208 LEU A C 1
ATOM 1636 O O . LEU A 1 208 ? -0.011 7.398 -28.599 1.00 67.69 208 LEU A O 1
ATOM 1640 N N . ARG A 1 209 ? -0.340 9.614 -28.756 1.00 69.88 209 ARG A N 1
ATOM 1641 C CA . ARG A 1 209 ? -1.486 9.570 -29.678 1.00 69.88 209 ARG A CA 1
ATOM 1642 C C . ARG A 1 209 ? -1.087 9.711 -31.160 1.00 69.88 209 ARG A C 1
ATOM 1644 O O . ARG A 1 209 ? -1.972 9.658 -32.009 1.00 69.88 209 ARG A O 1
ATOM 1651 N N . GLN A 1 210 ? 0.195 9.918 -31.485 1.00 65.31 210 GLN A N 1
ATOM 1652 C CA . GLN A 1 210 ? 0.706 10.115 -32.855 1.00 65.31 210 GLN A CA 1
ATOM 1653 C C . GLN A 1 210 ? 1.352 8.836 -33.438 1.00 65.31 210 GLN A C 1
ATOM 1655 O O . GLN A 1 210 ? 1.798 7.986 -32.669 1.00 65.31 210 GLN A O 1
ATOM 1660 N N . PRO A 1 211 ? 1.431 8.683 -34.781 1.00 56.03 211 PRO A N 1
ATOM 1661 C CA . PRO A 1 211 ? 2.055 7.520 -35.426 1.00 56.03 211 PRO A CA 1
ATOM 1662 C C . PRO A 1 211 ? 3.596 7.438 -35.271 1.00 56.03 211 PRO A C 1
ATOM 1664 O O . PRO A 1 211 ? 4.285 8.432 -35.031 1.00 56.03 211 PRO A O 1
ATOM 1667 N N . ASN A 1 212 ? 4.104 6.208 -35.425 1.00 59.66 212 ASN A N 1
ATOM 1668 C CA . ASN A 1 212 ? 5.329 5.579 -34.889 1.00 59.66 212 ASN A CA 1
ATOM 1669 C C . ASN A 1 212 ? 6.634 6.398 -34.736 1.00 59.66 212 ASN A C 1
ATOM 1671 O O . ASN A 1 212 ? 7.302 6.251 -33.711 1.00 59.66 212 ASN A O 1
ATOM 1675 N N . ASN A 1 213 ? 7.016 7.289 -35.656 1.00 61.00 213 ASN A N 1
ATOM 1676 C CA . ASN A 1 213 ? 8.355 7.919 -35.597 1.00 61.00 213 ASN A CA 1
ATOM 1677 C C . ASN A 1 213 ? 8.493 8.964 -34.471 1.00 61.00 213 ASN A C 1
ATOM 1679 O O . ASN A 1 213 ? 9.588 9.220 -33.966 1.00 61.00 213 ASN A O 1
ATOM 1683 N N . ALA A 1 214 ? 7.382 9.563 -34.030 1.00 68.31 214 ALA A N 1
ATOM 1684 C CA . ALA A 1 214 ? 7.388 10.496 -32.901 1.00 68.31 214 ALA A CA 1
ATOM 1685 C C . ALA A 1 214 ? 7.553 9.777 -31.547 1.00 68.31 214 ALA A C 1
ATOM 1687 O O . ALA A 1 214 ? 8.080 10.357 -30.594 1.00 68.31 214 ALA A O 1
ATOM 1688 N N . VAL A 1 215 ? 7.150 8.504 -31.475 1.00 73.06 215 VAL A N 1
ATOM 1689 C CA . VAL A 1 215 ? 7.128 7.702 -30.245 1.00 73.06 215 VAL A CA 1
ATOM 1690 C C . VAL A 1 215 ? 8.545 7.388 -29.769 1.00 73.06 215 VAL A C 1
ATOM 1692 O O . VAL A 1 215 ? 8.849 7.592 -28.597 1.00 73.06 215 VAL A O 1
ATOM 1695 N N . ILE A 1 216 ? 9.444 6.982 -30.668 1.00 76.19 216 ILE A N 1
ATOM 1696 C CA . ILE A 1 216 ? 10.833 6.632 -30.318 1.00 76.19 216 ILE A CA 1
ATOM 1697 C C . ILE A 1 216 ? 11.586 7.832 -29.745 1.00 76.19 216 ILE A C 1
ATOM 1699 O O . ILE A 1 216 ? 12.269 7.710 -28.731 1.00 76.19 216 ILE A O 1
ATOM 1703 N N . ASN A 1 217 ? 11.405 9.014 -30.335 1.00 76.62 217 ASN A N 1
ATOM 1704 C CA . ASN A 1 217 ? 12.009 10.245 -29.824 1.00 76.62 217 ASN A CA 1
ATOM 1705 C C . ASN A 1 217 ? 11.510 10.598 -28.415 1.00 76.62 217 ASN A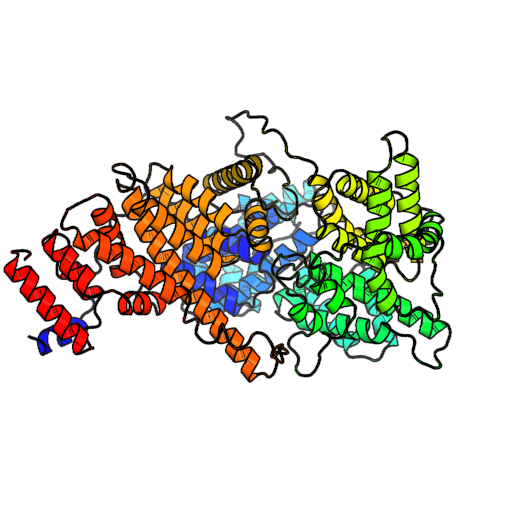 C 1
ATOM 1707 O O . ASN A 1 217 ? 12.262 11.151 -27.614 1.00 76.62 217 ASN A O 1
ATOM 1711 N N . VAL A 1 218 ? 10.255 10.276 -28.090 1.00 77.25 218 VAL A N 1
ATOM 1712 C CA . VAL A 1 218 ? 9.727 10.441 -26.729 1.00 77.25 218 VAL A CA 1
ATOM 1713 C C . VAL A 1 218 ? 10.294 9.397 -25.784 1.00 77.25 218 VAL A C 1
ATOM 1715 O O . VAL A 1 218 ? 10.729 9.770 -24.700 1.00 77.25 218 VAL A O 1
ATOM 1718 N N . LEU A 1 219 ? 10.349 8.126 -26.187 1.00 78.62 219 LEU A N 1
ATOM 1719 C CA . LEU A 1 219 ? 10.957 7.070 -25.377 1.00 78.62 219 LEU A CA 1
ATOM 1720 C C . LEU A 1 219 ? 12.419 7.392 -25.057 1.00 78.62 219 LEU A C 1
ATOM 1722 O O . LEU A 1 219 ? 12.824 7.264 -23.907 1.00 78.62 219 LEU A O 1
ATOM 1726 N N . LEU A 1 220 ? 13.182 7.889 -26.036 1.00 77.94 220 LEU A N 1
ATOM 1727 C CA . LEU A 1 220 ? 14.553 8.352 -25.834 1.00 77.94 220 LEU A CA 1
ATOM 1728 C C . LEU A 1 220 ? 14.621 9.521 -24.852 1.00 77.94 220 LEU A C 1
ATOM 1730 O O . LEU A 1 220 ? 15.432 9.478 -23.940 1.00 77.94 220 LEU A O 1
ATOM 1734 N N . LYS A 1 221 ? 13.748 10.530 -24.971 1.00 76.19 221 LYS A N 1
ATOM 1735 C CA . LYS A 1 221 ? 13.706 11.660 -24.021 1.00 76.19 221 LYS A CA 1
ATOM 1736 C C . LYS A 1 221 ? 13.327 11.236 -22.602 1.00 76.19 221 LYS A C 1
ATOM 1738 O O . LYS A 1 221 ? 13.866 11.783 -21.644 1.00 76.19 221 LYS A O 1
ATOM 1743 N N . LEU A 1 222 ? 12.403 10.284 -22.466 1.00 75.88 222 LEU A N 1
ATOM 1744 C CA . LEU A 1 222 ? 12.032 9.703 -21.175 1.00 75.88 222 LEU A CA 1
ATOM 1745 C C . LEU A 1 222 ? 13.204 8.908 -20.583 1.00 75.88 222 LEU A C 1
ATOM 1747 O O . LEU A 1 222 ? 13.467 9.015 -19.390 1.00 75.88 222 LEU A O 1
ATOM 1751 N N . ALA A 1 223 ? 13.929 8.166 -21.422 1.00 73.00 223 ALA A N 1
ATOM 1752 C CA . ALA A 1 223 ? 15.075 7.348 -21.044 1.00 73.00 223 ALA A CA 1
ATOM 1753 C C . ALA A 1 223 ? 16.331 8.155 -20.687 1.00 73.00 223 ALA A C 1
ATOM 1755 O O . ALA A 1 223 ? 17.046 7.795 -19.757 1.00 73.00 223 ALA A O 1
ATOM 1756 N N . SER A 1 224 ? 16.621 9.218 -21.439 1.00 66.38 224 SER A N 1
ATOM 1757 C CA . SER A 1 224 ? 17.897 9.926 -21.374 1.00 66.38 224 SER A CA 1
ATOM 1758 C C . SER A 1 224 ? 17.946 10.982 -20.272 1.00 66.38 224 SER A C 1
ATOM 1760 O O . SER A 1 224 ? 19.034 11.379 -19.864 1.00 66.38 224 SER A O 1
ATOM 1762 N N . GLY A 1 225 ? 16.794 11.489 -19.807 1.00 59.62 225 GLY A N 1
ATOM 1763 C CA . GLY A 1 225 ? 16.703 12.536 -18.774 1.00 59.62 225 GLY A CA 1
ATOM 1764 C C . GLY A 1 225 ? 17.381 13.872 -19.136 1.00 59.62 225 GLY A C 1
ATOM 1765 O O . GLY A 1 225 ? 17.300 14.843 -18.386 1.00 59.62 225 GLY A O 1
ATOM 1766 N N . SER A 1 226 ? 18.021 13.958 -20.304 1.00 46.12 226 SER A N 1
ATOM 1767 C CA . SER A 1 226 ? 18.960 15.003 -20.726 1.00 46.12 226 SER A CA 1
ATOM 1768 C C . SER A 1 226 ? 18.293 16.269 -21.281 1.00 46.12 226 SER A C 1
ATOM 1770 O O . SER A 1 226 ? 18.955 17.139 -21.838 1.00 46.12 226 SER A O 1
ATOM 1772 N N . GLY A 1 227 ? 16.978 16.416 -21.091 1.00 48.19 227 GLY A N 1
ATOM 1773 C CA . GLY A 1 227 ? 16.208 17.586 -21.525 1.00 48.19 227 GLY A CA 1
ATOM 1774 C C . GLY A 1 227 ? 16.040 18.693 -20.478 1.00 48.19 227 GLY A C 1
ATOM 1775 O O . GLY A 1 227 ? 15.376 19.682 -20.773 1.00 48.19 227 GLY A O 1
ATOM 1776 N N . GLY A 1 228 ? 16.554 18.527 -19.251 1.00 49.00 228 GLY A N 1
ATOM 1777 C CA . GLY A 1 228 ? 16.537 19.549 -18.187 1.00 49.00 228 GLY A CA 1
ATOM 1778 C C . GLY A 1 228 ? 15.157 19.954 -17.639 1.00 49.00 228 GLY A C 1
ATOM 1779 O O . GLY A 1 228 ? 15.088 20.689 -16.658 1.00 49.00 228 GLY A O 1
ATOM 1780 N N . LEU A 1 229 ? 14.063 19.480 -18.242 1.00 49.19 229 LEU A N 1
ATOM 1781 C CA . LEU A 1 229 ? 12.701 19.858 -17.870 1.00 49.19 229 LEU A CA 1
ATOM 1782 C C . LEU A 1 229 ? 12.019 18.819 -16.958 1.00 49.19 229 LEU A C 1
ATOM 1784 O O . LEU A 1 229 ? 11.434 19.236 -15.963 1.00 49.19 229 LEU A O 1
ATOM 1788 N N . PHE A 1 230 ? 12.118 17.501 -17.228 1.00 63.81 230 PHE A N 1
ATOM 1789 C CA . PHE A 1 230 ? 11.420 16.438 -16.464 1.00 63.81 230 PHE A CA 1
ATOM 1790 C C . PHE A 1 230 ? 12.161 15.086 -16.483 1.00 63.81 230 PHE A C 1
ATOM 1792 O O . PHE A 1 230 ? 12.756 14.740 -17.501 1.00 63.81 230 PHE A O 1
ATOM 1799 N N . THR A 1 231 ? 12.078 14.299 -15.399 1.00 73.88 231 THR A N 1
ATOM 1800 C CA . THR A 1 231 ? 12.553 12.895 -15.341 1.00 73.88 231 THR A CA 1
ATOM 1801 C C . THR A 1 231 ? 11.411 11.906 -15.603 1.00 73.88 231 THR A C 1
ATOM 1803 O O . THR A 1 231 ? 10.246 12.243 -15.379 1.00 73.88 231 THR A O 1
ATOM 1806 N N . PHE A 1 232 ? 11.718 10.674 -16.036 1.00 78.88 232 PHE A N 1
ATOM 1807 C CA . PHE A 1 232 ? 10.706 9.619 -16.215 1.00 78.88 232 PHE A CA 1
ATOM 1808 C C . PHE A 1 232 ? 9.879 9.381 -14.947 1.00 78.88 232 PHE A C 1
ATOM 1810 O O . PHE A 1 232 ? 8.654 9.294 -15.017 1.00 78.88 232 PHE A O 1
ATOM 1817 N N . ASP A 1 233 ? 10.529 9.362 -13.785 1.00 78.00 233 ASP A N 1
ATOM 1818 C CA . ASP A 1 233 ? 9.851 9.142 -12.506 1.00 78.00 233 ASP A CA 1
ATOM 1819 C C . ASP A 1 233 ? 8.935 10.317 -12.150 1.00 78.00 233 ASP A C 1
ATOM 1821 O O . ASP A 1 233 ? 7.842 10.102 -11.638 1.00 78.00 233 ASP A O 1
ATOM 1825 N N . SER A 1 234 ? 9.301 11.552 -12.518 1.00 76.44 234 SER A N 1
ATOM 1826 C CA . SER A 1 234 ? 8.411 12.718 -12.369 1.00 76.44 234 SER A CA 1
ATOM 1827 C C . SER A 1 234 ? 7.155 12.596 -13.231 1.00 76.44 234 SER A C 1
ATOM 1829 O O . SER A 1 234 ? 6.062 12.964 -12.798 1.00 76.44 234 SER A O 1
ATOM 1831 N N . VAL A 1 235 ? 7.291 12.058 -14.448 1.00 81.19 235 VAL A N 1
ATOM 1832 C CA . VAL A 1 235 ? 6.150 11.798 -15.338 1.00 81.19 235 VAL A CA 1
ATOM 1833 C C . VAL A 1 235 ? 5.268 10.691 -14.759 1.00 81.19 235 VAL A C 1
ATOM 1835 O O . VAL A 1 235 ? 4.053 10.869 -14.671 1.00 81.19 235 VAL A O 1
ATOM 1838 N N . CYS A 1 236 ? 5.859 9.582 -14.306 1.00 82.81 236 CYS A N 1
ATOM 1839 C CA . CYS A 1 236 ? 5.116 8.481 -13.693 1.00 82.81 236 CYS A CA 1
ATOM 1840 C C . CYS A 1 236 ? 4.390 8.924 -12.422 1.00 82.81 236 CYS A C 1
ATOM 1842 O O . CYS A 1 236 ? 3.210 8.621 -12.263 1.00 82.81 236 CYS A O 1
ATOM 1844 N N . ALA A 1 237 ? 5.049 9.705 -11.565 1.00 79.12 237 ALA A N 1
ATOM 1845 C CA . ALA A 1 237 ? 4.464 10.233 -10.343 1.00 79.12 237 ALA A CA 1
ATOM 1846 C C . ALA A 1 237 ? 3.280 11.168 -10.634 1.00 79.12 237 ALA A C 1
ATOM 1848 O O . ALA A 1 237 ? 2.254 11.066 -9.966 1.00 79.12 237 ALA A O 1
ATOM 1849 N N . SER A 1 238 ? 3.359 11.995 -11.685 1.00 81.12 238 SER A N 1
ATOM 1850 C CA . SER A 1 238 ? 2.237 12.826 -12.153 1.00 81.12 238 SER A CA 1
ATOM 1851 C C . SER A 1 238 ? 1.069 11.982 -12.693 1.00 81.12 238 SER A C 1
ATOM 1853 O O . SER A 1 238 ? -0.086 12.200 -12.321 1.00 81.12 238 SER A O 1
ATOM 1855 N N . PHE A 1 239 ? 1.330 10.958 -13.516 1.00 84.44 239 PHE A N 1
ATOM 1856 C CA . PHE A 1 239 ? 0.276 10.036 -13.962 1.00 84.44 239 PHE A CA 1
ATOM 1857 C C . PHE A 1 239 ? -0.347 9.250 -12.799 1.00 84.44 239 PHE A C 1
ATOM 1859 O O . PHE A 1 239 ? -1.561 9.043 -12.788 1.00 84.44 239 PHE A O 1
ATOM 1866 N N . CYS A 1 240 ? 0.464 8.829 -11.829 1.00 84.12 240 CYS A N 1
ATOM 1867 C CA . CYS A 1 240 ? 0.032 8.112 -10.635 1.00 84.12 240 CYS A CA 1
ATOM 1868 C C . CYS A 1 240 ? -0.845 8.982 -9.735 1.00 84.12 240 CYS A C 1
ATOM 1870 O O . CYS A 1 240 ? -1.898 8.530 -9.275 1.00 84.12 240 CYS A O 1
ATOM 1872 N N . ALA A 1 241 ? -0.457 10.245 -9.545 1.00 77.62 241 ALA A N 1
ATOM 1873 C CA . ALA A 1 241 ? -1.218 11.218 -8.777 1.00 77.62 241 ALA A CA 1
ATOM 1874 C C . ALA A 1 241 ? -2.649 11.390 -9.312 1.00 77.62 241 ALA A C 1
ATOM 1876 O O . ALA A 1 241 ? -3.602 11.339 -8.538 1.00 77.62 241 ALA A O 1
ATOM 1877 N N . ASP A 1 242 ? -2.798 11.441 -10.636 1.00 77.50 242 ASP A N 1
ATOM 1878 C CA . ASP A 1 242 ? -4.096 11.572 -11.309 1.00 77.50 242 ASP A CA 1
ATOM 1879 C C . ASP A 1 242 ? -4.833 10.233 -11.518 1.00 77.50 242 ASP A C 1
ATOM 1881 O O . ASP A 1 242 ? -5.839 10.189 -12.226 1.00 77.50 242 ASP A O 1
ATOM 1885 N N . GLY A 1 243 ? -4.318 9.115 -10.992 1.00 78.94 243 GLY A N 1
ATOM 1886 C CA . GLY A 1 243 ? -4.923 7.787 -11.167 1.00 78.94 243 GLY A CA 1
ATOM 1887 C C . GLY A 1 243 ? -4.887 7.247 -12.605 1.00 78.94 243 GLY A C 1
ATOM 1888 O O . GLY A 1 243 ? -5.664 6.360 -12.950 1.00 78.94 243 GLY A O 1
ATOM 1889 N N . ASN A 1 244 ? -3.993 7.773 -13.448 1.00 83.81 244 ASN A N 1
ATOM 1890 C CA . ASN A 1 244 ? -3.859 7.450 -14.874 1.00 83.81 244 ASN A CA 1
ATOM 1891 C C . ASN A 1 244 ? 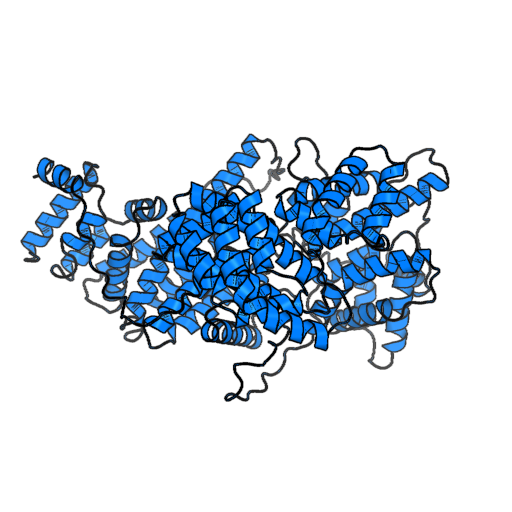-2.549 6.708 -15.212 1.00 83.81 244 ASN A C 1
ATOM 1893 O O . ASN A 1 244 ? -2.200 6.573 -16.385 1.00 83.81 244 ASN A O 1
ATOM 1897 N N . LEU A 1 245 ? -1.808 6.224 -14.209 1.00 86.56 245 LEU A N 1
ATOM 1898 C CA . LEU A 1 245 ? -0.558 5.486 -14.426 1.00 86.56 245 LEU A CA 1
ATOM 1899 C C . LEU A 1 245 ? -0.771 4.219 -15.258 1.00 86.56 245 LEU A C 1
ATOM 1901 O O . LEU A 1 245 ? -0.011 3.978 -16.189 1.00 86.56 245 LEU A O 1
ATOM 1905 N N . THR A 1 246 ? -1.837 3.467 -14.983 1.00 87.25 246 THR A N 1
ATOM 1906 C CA . THR A 1 246 ? -2.156 2.230 -15.711 1.00 87.25 246 THR A CA 1
ATOM 1907 C C . THR A 1 246 ? -2.531 2.493 -17.174 1.00 87.25 246 THR A C 1
ATOM 1909 O O . THR A 1 246 ? -2.236 1.689 -18.054 1.00 87.25 246 THR A O 1
ATOM 1912 N N . TYR A 1 247 ? -3.117 3.656 -17.479 1.00 84.88 247 TYR A N 1
ATOM 1913 C CA . TYR A 1 247 ? -3.308 4.101 -18.861 1.00 84.88 247 TYR A CA 1
ATOM 1914 C C . TYR A 1 247 ? -1.959 4.334 -19.556 1.00 84.88 247 TYR A C 1
ATOM 1916 O O . TYR A 1 247 ? -1.724 3.791 -20.636 1.00 84.88 247 TYR A O 1
ATOM 1924 N N . PHE A 1 248 ? -1.052 5.084 -18.927 1.00 86.38 248 PHE A N 1
ATOM 1925 C CA . PHE A 1 248 ? 0.279 5.342 -19.481 1.00 86.38 248 PHE A CA 1
ATOM 1926 C C . PHE A 1 248 ? 1.079 4.047 -19.690 1.00 86.38 248 PHE A C 1
ATOM 1928 O O . PHE A 1 248 ? 1.623 3.830 -20.774 1.00 86.38 248 PHE A O 1
ATOM 1935 N N . SER A 1 249 ? 1.089 3.145 -18.705 1.00 89.44 249 SER A N 1
ATOM 1936 C CA . SER A 1 249 ? 1.781 1.860 -18.820 1.00 89.44 249 SER A CA 1
ATOM 1937 C C . SER A 1 249 ? 1.156 0.951 -19.881 1.00 89.44 249 SER A C 1
ATOM 1939 O O . SER A 1 249 ? 1.894 0.328 -20.637 1.00 89.44 249 SER A O 1
ATOM 1941 N N . SER A 1 250 ? -0.172 0.945 -20.051 1.00 87.75 250 SER A N 1
ATOM 1942 C CA . SER A 1 250 ? -0.818 0.160 -21.118 1.00 87.75 250 SER A CA 1
ATOM 1943 C C . SER A 1 250 ? -0.392 0.590 -22.527 1.00 87.75 250 SER A C 1
ATOM 1945 O O . SER A 1 250 ? -0.257 -0.239 -23.426 1.00 87.75 250 SER A O 1
ATOM 1947 N N . LYS A 1 251 ? -0.099 1.884 -22.725 1.00 86.44 251 LYS A N 1
ATOM 1948 C CA . LYS A 1 251 ? 0.441 2.399 -23.991 1.00 86.44 251 LYS A CA 1
ATOM 1949 C C . LYS A 1 251 ? 1.873 1.940 -24.229 1.00 86.44 251 LYS A C 1
ATOM 1951 O O . LYS A 1 251 ? 2.196 1.556 -25.349 1.00 86.44 251 LYS A O 1
ATOM 1956 N N . LEU A 1 252 ? 2.705 1.931 -23.188 1.00 89.50 252 LEU A N 1
ATOM 1957 C CA . LEU A 1 252 ? 4.050 1.359 -23.271 1.00 89.50 252 LEU A CA 1
ATOM 1958 C C . LEU A 1 252 ? 3.997 -0.146 -23.570 1.00 89.50 252 LEU A C 1
ATOM 1960 O O . LEU A 1 252 ? 4.757 -0.613 -24.412 1.00 89.50 252 LEU A O 1
ATOM 1964 N N . ALA A 1 253 ? 3.072 -0.884 -22.949 1.00 90.19 253 ALA A N 1
ATOM 1965 C CA . ALA A 1 253 ? 2.867 -2.312 -23.198 1.00 90.19 253 ALA A CA 1
ATOM 1966 C C . ALA A 1 253 ? 2.423 -2.593 -24.639 1.00 90.19 253 ALA A C 1
ATOM 1968 O O . ALA A 1 253 ? 2.928 -3.519 -25.266 1.00 90.19 253 ALA A O 1
ATOM 1969 N N . MET A 1 254 ? 1.553 -1.751 -25.199 1.00 87.19 254 MET A N 1
ATOM 1970 C CA . MET A 1 254 ? 1.145 -1.841 -26.602 1.00 87.19 254 MET A CA 1
ATOM 1971 C C . MET A 1 254 ? 2.331 -1.626 -27.556 1.00 87.19 254 MET A C 1
ATOM 1973 O O . MET A 1 254 ? 2.515 -2.407 -28.486 1.00 87.19 254 MET A O 1
ATOM 1977 N N . ILE A 1 255 ? 3.161 -0.602 -27.311 1.00 87.50 255 ILE A N 1
ATOM 1978 C CA . ILE A 1 255 ? 4.380 -0.348 -28.102 1.00 87.50 255 ILE A CA 1
ATOM 1979 C C . ILE A 1 255 ? 5.344 -1.535 -27.997 1.00 87.50 255 ILE A C 1
ATOM 1981 O O . ILE A 1 255 ? 5.921 -1.957 -29.001 1.00 87.50 255 ILE A O 1
ATOM 1985 N N . ASN A 1 256 ? 5.501 -2.086 -26.790 1.00 91.19 256 ASN A N 1
ATOM 1986 C CA . ASN A 1 256 ? 6.346 -3.245 -26.550 1.00 91.19 256 ASN A CA 1
ATOM 1987 C C . ASN A 1 256 ? 5.864 -4.458 -27.355 1.00 91.19 256 ASN A C 1
ATOM 1989 O O . ASN A 1 256 ? 6.633 -4.995 -28.149 1.00 91.19 256 ASN A O 1
ATOM 1993 N N . GLY A 1 257 ? 4.578 -4.805 -27.239 1.00 88.94 257 GLY A N 1
ATOM 1994 C CA . GLY A 1 257 ? 3.967 -5.929 -27.949 1.00 88.94 257 GLY A CA 1
ATOM 1995 C C . GLY A 1 257 ? 4.049 -5.802 -29.472 1.00 88.94 257 GLY A C 1
ATOM 1996 O O . GLY A 1 257 ? 4.369 -6.766 -30.162 1.00 88.94 257 GLY A O 1
ATOM 1997 N N . GLN A 1 258 ? 3.847 -4.596 -30.012 1.00 86.88 258 GLN A N 1
ATOM 1998 C CA . GLN A 1 258 ? 3.993 -4.325 -31.450 1.00 86.88 258 GLN A CA 1
ATOM 1999 C C . GLN A 1 258 ? 5.437 -4.470 -31.951 1.00 86.88 258 GLN A C 1
ATOM 2001 O O . GLN A 1 258 ? 5.647 -4.694 -33.140 1.00 86.88 258 GLN A O 1
ATOM 2006 N N . SER A 1 259 ? 6.425 -4.355 -31.060 1.00 88.69 259 SER A N 1
ATOM 2007 C CA . SER A 1 259 ? 7.849 -4.406 -31.406 1.00 88.69 259 SER A CA 1
ATOM 2008 C C . SER A 1 259 ? 8.484 -5.791 -31.184 1.00 88.69 259 SER A C 1
ATOM 2010 O O . SER A 1 259 ? 9.658 -5.980 -31.506 1.00 88.69 259 SER A O 1
ATOM 2012 N N . GLU A 1 260 ? 7.731 -6.769 -30.660 1.00 89.94 260 GLU A N 1
ATOM 2013 C CA . GLU A 1 260 ? 8.223 -8.117 -30.319 1.00 89.94 260 GLU A CA 1
ATOM 2014 C C . GLU A 1 260 ? 8.796 -8.870 -31.524 1.00 89.94 260 GLU A C 1
ATOM 2016 O O . GLU A 1 260 ? 9.890 -9.441 -31.453 1.00 89.94 260 GLU A O 1
ATOM 2021 N N . ARG A 1 261 ? 8.057 -8.862 -32.639 1.00 86.62 261 ARG A N 1
ATOM 2022 C CA . ARG A 1 261 ? 8.367 -9.640 -33.844 1.00 86.62 261 ARG A CA 1
ATOM 2023 C C . ARG A 1 261 ? 8.779 -8.726 -34.996 1.00 86.62 261 ARG A C 1
ATOM 2025 O O . ARG A 1 261 ? 8.242 -7.624 -35.108 1.00 86.62 261 ARG A O 1
ATOM 2032 N N . PRO A 1 262 ? 9.711 -9.161 -35.858 1.00 82.56 262 PRO A N 1
ATOM 2033 C CA . PRO A 1 262 ? 9.996 -8.442 -37.091 1.00 82.56 262 PRO A CA 1
ATOM 2034 C C . PRO A 1 262 ? 8.757 -8.458 -37.999 1.00 82.56 262 PRO A C 1
ATOM 2036 O O . PRO A 1 262 ? 8.082 -9.483 -38.107 1.00 82.56 262 PRO A O 1
ATOM 2039 N N . ALA A 1 263 ? 8.447 -7.326 -38.633 1.00 77.31 263 ALA A N 1
ATOM 2040 C CA . ALA A 1 263 ? 7.424 -7.265 -39.675 1.00 77.31 263 ALA A CA 1
ATOM 2041 C C . ALA A 1 263 ? 8.047 -7.573 -41.045 1.00 77.31 263 ALA A C 1
ATOM 2043 O O . ALA A 1 263 ? 9.223 -7.290 -41.280 1.00 77.31 263 ALA A O 1
ATOM 2044 N N . GLU A 1 264 ? 7.266 -8.159 -41.952 1.00 71.06 264 GLU A N 1
ATOM 2045 C CA . GLU A 1 264 ? 7.727 -8.466 -43.308 1.00 71.06 264 GLU A CA 1
ATOM 2046 C C . GLU A 1 264 ? 7.940 -7.172 -44.115 1.00 71.06 264 GLU A C 1
ATOM 2048 O O . GLU A 1 264 ? 7.044 -6.334 -44.199 1.00 71.06 264 GLU A O 1
ATOM 2053 N N . GLY A 1 265 ? 9.121 -7.017 -44.727 1.00 67.94 265 GLY A N 1
ATOM 2054 C CA . GLY A 1 265 ? 9.419 -5.915 -45.653 1.00 67.94 265 GLY A CA 1
ATOM 2055 C C . GLY A 1 265 ? 9.926 -4.607 -45.029 1.00 67.94 265 GLY A C 1
ATOM 2056 O O . GLY A 1 265 ? 9.884 -3.585 -45.710 1.00 67.94 265 GLY A O 1
ATOM 2057 N N . LEU A 1 266 ? 10.393 -4.621 -43.776 1.00 65.94 266 LEU A N 1
ATOM 2058 C CA . LEU A 1 266 ? 11.022 -3.457 -43.134 1.00 65.94 266 LEU A CA 1
ATOM 2059 C C . LEU A 1 266 ? 12.399 -3.146 -43.741 1.00 65.94 266 LEU A C 1
ATOM 2061 O O . LEU A 1 266 ? 13.125 -4.052 -44.155 1.00 65.94 266 LEU A O 1
ATOM 2065 N N . ASP A 1 267 ? 12.765 -1.864 -43.772 1.00 71.81 267 ASP A N 1
ATOM 2066 C CA . ASP A 1 267 ? 14.131 -1.457 -44.091 1.00 71.81 267 ASP A CA 1
ATOM 2067 C C . ASP A 1 267 ? 15.065 -1.546 -42.861 1.00 71.81 267 ASP A C 1
ATOM 2069 O O . ASP A 1 267 ? 14.648 -1.796 -41.727 1.00 71.81 267 ASP A O 1
ATOM 2073 N N . MET A 1 268 ? 16.369 -1.359 -43.085 1.00 66.31 268 MET A N 1
ATOM 2074 C CA . MET A 1 268 ? 17.388 -1.453 -42.030 1.00 66.31 268 MET A CA 1
ATOM 2075 C C . MET A 1 268 ? 17.214 -0.416 -40.902 1.00 66.31 268 MET A C 1
ATOM 2077 O O . MET A 1 268 ? 17.692 -0.649 -39.786 1.00 66.31 268 MET A O 1
ATOM 2081 N N . ASP A 1 269 ? 16.597 0.736 -41.178 1.00 72.69 269 ASP A N 1
ATOM 2082 C CA . ASP A 1 269 ? 16.385 1.792 -40.185 1.00 72.69 269 ASP A CA 1
ATOM 2083 C C . ASP A 1 269 ? 15.128 1.510 -39.352 1.00 72.69 269 ASP A C 1
ATOM 2085 O O . ASP A 1 269 ? 15.147 1.703 -38.131 1.00 72.69 269 ASP A O 1
ATOM 2089 N N . ASP A 1 270 ? 14.085 0.957 -39.968 1.00 74.56 270 ASP A N 1
ATOM 2090 C CA . ASP A 1 270 ? 12.879 0.467 -39.308 1.00 74.56 270 ASP A CA 1
ATOM 2091 C C . ASP A 1 270 ? 13.183 -0.694 -38.344 1.00 74.56 270 ASP A C 1
ATOM 2093 O O . ASP A 1 270 ? 12.655 -0.744 -37.228 1.00 74.56 270 ASP A O 1
ATOM 2097 N N . GLU A 1 271 ? 14.094 -1.602 -38.712 1.00 76.12 271 GLU A N 1
ATOM 2098 C CA . GLU A 1 271 ? 14.550 -2.691 -37.835 1.00 76.12 271 GLU A CA 1
ATOM 2099 C C . GLU A 1 271 ? 15.243 -2.167 -36.566 1.00 76.12 271 GLU A C 1
ATOM 2101 O O . GLU A 1 271 ? 14.959 -2.623 -35.452 1.00 76.12 271 GLU A O 1
ATOM 2106 N N . ARG A 1 272 ? 16.123 -1.168 -36.707 1.00 78.75 272 ARG A N 1
ATOM 2107 C CA . ARG A 1 272 ? 16.801 -0.520 -35.568 1.00 78.75 272 ARG A CA 1
ATOM 2108 C C . ARG A 1 272 ? 15.820 0.238 -34.683 1.00 78.75 272 ARG A C 1
ATOM 2110 O O . ARG A 1 272 ? 15.950 0.236 -33.457 1.00 78.75 272 ARG A O 1
ATOM 2117 N N . GLN A 1 273 ? 14.835 0.883 -35.296 1.00 81.88 273 GLN A N 1
ATOM 2118 C CA . GLN A 1 273 ? 13.766 1.583 -34.595 1.00 81.88 273 GLN A CA 1
ATOM 2119 C C . GLN A 1 273 ? 12.880 0.620 -33.797 1.00 81.88 273 GLN A C 1
ATOM 2121 O O . GLN A 1 273 ? 12.592 0.896 -32.629 1.00 81.88 273 GLN A O 1
ATOM 2126 N N . ARG A 1 274 ? 12.534 -0.543 -34.365 1.00 86.50 274 ARG A N 1
ATOM 2127 C CA . ARG A 1 274 ? 11.823 -1.632 -33.673 1.00 86.50 274 ARG A CA 1
ATOM 2128 C C . ARG A 1 274 ? 12.589 -2.112 -32.445 1.00 86.50 274 ARG A C 1
ATOM 2130 O O . ARG A 1 274 ? 12.029 -2.163 -31.351 1.00 86.50 274 ARG A O 1
ATOM 2137 N N . ALA A 1 275 ? 13.873 -2.425 -32.616 1.00 85.75 275 ALA A N 1
ATOM 2138 C CA . ALA A 1 275 ? 14.741 -2.869 -31.531 1.00 85.75 275 ALA A CA 1
ATOM 2139 C C . ALA A 1 275 ? 14.767 -1.857 -30.379 1.00 85.75 275 ALA A C 1
ATOM 2141 O O . ALA A 1 275 ? 14.597 -2.208 -29.207 1.00 85.75 275 ALA A O 1
ATOM 2142 N N . LEU A 1 276 ? 14.928 -0.577 -30.713 1.00 86.44 276 LEU A N 1
ATOM 2143 C CA . LEU A 1 276 ? 14.968 0.502 -29.737 1.00 86.44 276 LEU A CA 1
ATOM 2144 C C . LEU A 1 276 ? 13.618 0.692 -29.027 1.00 86.44 276 LEU A C 1
ATOM 2146 O O . LEU A 1 276 ? 13.590 0.835 -27.804 1.00 86.44 276 LEU A O 1
ATOM 2150 N N . ALA A 1 277 ? 12.506 0.653 -29.765 1.00 87.69 277 ALA A N 1
ATOM 2151 C CA . ALA A 1 277 ? 11.162 0.754 -29.206 1.00 87.69 277 ALA A CA 1
ATOM 2152 C C . ALA A 1 277 ? 10.870 -0.393 -28.229 1.00 87.69 277 ALA A C 1
ATOM 2154 O O . ALA A 1 277 ? 10.398 -0.134 -27.117 1.00 87.69 277 ALA A O 1
ATOM 2155 N N . PHE A 1 278 ? 11.216 -1.634 -28.593 1.00 90.50 278 PHE A N 1
ATOM 2156 C CA . PHE A 1 278 ? 11.079 -2.798 -27.718 1.00 90.50 278 PHE A CA 1
ATOM 2157 C C . PHE A 1 278 ? 11.900 -2.632 -26.432 1.00 90.50 278 PHE A C 1
ATOM 2159 O O . PHE A 1 278 ? 11.344 -2.700 -25.338 1.00 90.50 278 PHE A O 1
ATOM 2166 N N . ASN A 1 279 ? 13.200 -2.336 -26.552 1.00 89.75 279 ASN A N 1
ATOM 2167 C CA . ASN A 1 279 ? 14.095 -2.178 -25.401 1.00 89.75 279 ASN A CA 1
ATOM 2168 C C . ASN A 1 279 ? 13.614 -1.095 -24.433 1.00 89.75 279 ASN A C 1
ATOM 2170 O O . ASN A 1 279 ? 13.482 -1.345 -23.235 1.00 89.75 279 ASN A O 1
ATOM 2174 N N . LEU A 1 280 ? 13.355 0.113 -24.943 1.00 88.75 280 LEU A N 1
ATOM 2175 C CA . LEU A 1 280 ? 12.985 1.245 -24.099 1.00 88.75 280 LEU A CA 1
ATOM 2176 C C . LEU A 1 280 ? 11.634 1.007 -23.427 1.00 88.75 280 LEU A C 1
ATOM 2178 O O . LEU A 1 280 ? 11.525 1.186 -22.219 1.00 88.75 280 LEU A O 1
ATOM 2182 N N . SER A 1 281 ? 10.620 0.556 -24.171 1.00 90.62 281 SER A N 1
ATOM 2183 C CA . SER A 1 281 ? 9.308 0.264 -23.580 1.00 90.62 281 SER A CA 1
ATOM 2184 C C . SER A 1 281 ? 9.389 -0.827 -22.506 1.00 90.62 281 SER A C 1
ATOM 2186 O O . SER A 1 281 ? 8.808 -0.645 -21.438 1.00 90.62 281 SER A O 1
ATOM 2188 N N . PHE A 1 282 ? 10.168 -1.895 -22.719 1.00 92.12 282 PHE A N 1
ATOM 2189 C CA . PHE A 1 282 ? 10.352 -2.968 -21.735 1.00 92.12 282 PHE A CA 1
ATOM 2190 C C . PHE A 1 282 ? 11.030 -2.468 -20.451 1.00 92.12 282 PHE A C 1
ATOM 2192 O O . PHE A 1 282 ? 10.564 -2.746 -19.341 1.00 92.12 282 PHE A O 1
ATOM 2199 N N . ILE A 1 283 ? 12.122 -1.705 -20.583 1.00 88.94 283 ILE A N 1
ATOM 2200 C CA . ILE A 1 283 ? 12.861 -1.166 -19.432 1.00 88.94 283 ILE A CA 1
ATOM 2201 C C . ILE A 1 283 ? 11.983 -0.180 -18.653 1.00 88.94 283 ILE A C 1
ATOM 2203 O O . ILE A 1 283 ? 11.907 -0.272 -17.431 1.00 88.94 283 ILE A O 1
ATOM 2207 N N . LEU A 1 284 ? 11.270 0.718 -19.342 1.00 88.75 284 LEU A N 1
ATOM 2208 C CA . LEU A 1 284 ? 10.376 1.688 -18.706 1.00 88.75 284 LEU A CA 1
ATOM 2209 C C . LEU A 1 284 ? 9.186 1.010 -18.005 1.00 88.75 284 LEU A C 1
ATOM 2211 O O . LEU A 1 284 ? 8.847 1.396 -16.889 1.00 88.75 284 LEU A O 1
ATOM 2215 N N . LEU A 1 285 ? 8.586 -0.028 -18.602 1.00 89.31 285 LEU A N 1
ATOM 2216 C CA . LEU A 1 285 ? 7.545 -0.838 -17.953 1.00 89.31 285 LEU A CA 1
ATOM 2217 C C . LEU A 1 285 ? 8.067 -1.533 -16.695 1.00 89.31 285 LEU A C 1
ATOM 2219 O O . LEU A 1 285 ? 7.402 -1.525 -15.659 1.00 89.31 285 LEU A O 1
ATOM 2223 N N . THR A 1 286 ? 9.273 -2.099 -16.768 1.00 85.56 286 THR A N 1
ATOM 2224 C CA . THR A 1 286 ? 9.894 -2.740 -15.606 1.00 85.56 286 THR A CA 1
ATOM 2225 C C . THR A 1 286 ? 10.215 -1.720 -14.517 1.00 85.56 286 THR A C 1
ATOM 2227 O O . THR A 1 286 ? 9.980 -1.983 -13.343 1.00 85.56 286 THR A O 1
ATOM 2230 N N . ARG A 1 287 ? 10.671 -0.521 -14.895 1.00 83.50 287 ARG A N 1
ATOM 2231 C CA . ARG A 1 287 ? 10.916 0.582 -13.962 1.00 83.50 287 ARG A CA 1
ATOM 2232 C C . ARG A 1 287 ? 9.635 1.042 -13.267 1.00 83.50 287 ARG A C 1
ATOM 2234 O O . ARG A 1 287 ? 9.650 1.189 -12.051 1.00 83.50 287 ARG A O 1
ATOM 2241 N N . ILE A 1 288 ? 8.522 1.193 -13.996 1.00 82.94 288 ILE A N 1
ATOM 2242 C CA . ILE A 1 288 ? 7.205 1.468 -13.388 1.00 82.94 288 ILE A CA 1
ATOM 2243 C C . ILE A 1 288 ? 6.866 0.373 -12.383 1.00 82.94 288 ILE A C 1
ATOM 2245 O O . ILE A 1 288 ? 6.472 0.680 -11.265 1.00 82.94 288 ILE A O 1
ATOM 2249 N N . ARG A 1 289 ? 7.064 -0.894 -12.747 1.00 79.06 289 ARG A N 1
ATOM 2250 C CA . ARG A 1 289 ? 6.776 -2.016 -11.855 1.00 79.06 289 ARG A CA 1
ATOM 2251 C C . ARG A 1 289 ? 7.649 -2.037 -10.597 1.00 79.06 289 ARG A C 1
ATOM 2253 O O . ARG A 1 289 ? 7.156 -2.396 -9.538 1.00 79.06 289 ARG A O 1
ATOM 2260 N N . PHE A 1 290 ? 8.928 -1.679 -10.703 1.00 74.81 290 PHE A N 1
ATOM 2261 C CA . PHE A 1 290 ? 9.838 -1.639 -9.554 1.00 74.81 290 PHE A CA 1
ATOM 2262 C C . PHE A 1 290 ? 9.566 -0.462 -8.612 1.00 74.81 290 PHE A C 1
ATOM 2264 O O . PHE A 1 290 ? 9.856 -0.571 -7.426 1.00 74.81 290 PHE A O 1
ATOM 2271 N N . ILE A 1 291 ? 9.029 0.649 -9.123 1.00 74.06 291 ILE A N 1
ATOM 2272 C CA . ILE A 1 291 ? 8.688 1.827 -8.312 1.00 74.06 291 ILE A CA 1
ATOM 2273 C C . ILE A 1 291 ? 7.279 1.699 -7.711 1.00 74.06 291 ILE A C 1
ATOM 2275 O O . ILE A 1 291 ? 7.070 2.062 -6.558 1.00 74.06 291 ILE A O 1
ATOM 2279 N N . TYR A 1 292 ? 6.319 1.190 -8.486 1.00 77.00 292 TYR A N 1
ATOM 2280 C CA . TYR A 1 292 ? 4.910 1.038 -8.112 1.00 77.00 292 TYR A CA 1
ATOM 2281 C C . TYR A 1 292 ? 4.561 -0.442 -8.000 1.00 77.00 292 TYR A C 1
ATOM 2283 O O . TYR A 1 292 ? 3.868 -1.019 -8.843 1.00 77.00 292 TYR A O 1
ATOM 2291 N N . ASP A 1 293 ? 5.103 -1.068 -6.965 1.00 68.62 293 ASP A N 1
ATOM 2292 C CA . ASP A 1 293 ? 5.030 -2.513 -6.766 1.00 68.62 293 ASP A CA 1
ATOM 2293 C C . ASP A 1 293 ? 3.663 -3.015 -6.253 1.00 68.62 293 ASP A C 1
ATOM 2295 O O . ASP A 1 293 ? 3.448 -4.222 -6.141 1.00 68.62 293 ASP A O 1
ATOM 2299 N N . ASP A 1 294 ? 2.715 -2.103 -6.016 1.00 74.38 294 ASP A N 1
ATOM 2300 C CA . ASP A 1 294 ? 1.308 -2.387 -5.731 1.00 74.38 294 ASP A CA 1
ATOM 2301 C C . ASP A 1 294 ? 0.454 -2.601 -6.993 1.00 74.38 294 ASP A C 1
ATOM 2303 O O . ASP A 1 294 ? -0.722 -2.968 -6.881 1.00 74.38 294 ASP A O 1
ATOM 2307 N N . LEU A 1 295 ? 1.035 -2.412 -8.187 1.00 77.44 295 LEU A N 1
ATOM 2308 C CA . LEU A 1 295 ? 0.415 -2.742 -9.471 1.00 77.44 295 LEU A CA 1
ATOM 2309 C C . LEU A 1 295 ? 0.605 -4.213 -9.829 1.00 77.44 295 LEU A C 1
ATOM 2311 O O . LEU A 1 295 ? 1.725 -4.700 -10.001 1.00 77.44 295 LEU A O 1
ATOM 2315 N N . ARG A 1 296 ? -0.509 -4.903 -10.085 1.00 77.44 296 ARG A N 1
ATOM 2316 C CA . ARG A 1 296 ? -0.458 -6.253 -10.659 1.00 77.44 296 ARG A CA 1
ATOM 2317 C C . ARG A 1 296 ? 0.020 -6.207 -12.115 1.00 77.44 296 ARG A C 1
ATOM 2319 O O . ARG A 1 296 ? -0.318 -5.258 -12.827 1.00 77.44 296 ARG A O 1
ATOM 2326 N N . PRO A 1 297 ? 0.701 -7.255 -12.622 1.00 81.25 297 PRO A N 1
ATOM 2327 C CA . PRO A 1 297 ? 1.101 -7.338 -14.030 1.00 81.25 297 PRO A CA 1
ATOM 2328 C C . PRO A 1 297 ? -0.036 -7.065 -15.016 1.00 81.25 297 PRO A C 1
ATOM 2330 O O . PRO A 1 297 ? 0.166 -6.371 -16.006 1.00 81.25 297 PRO A O 1
ATOM 2333 N N . SER A 1 298 ? -1.242 -7.564 -14.731 1.00 82.19 298 SER A N 1
ATOM 2334 C CA . SER A 1 298 ? -2.421 -7.357 -15.580 1.00 82.19 298 SER A CA 1
ATOM 2335 C C . SER A 1 298 ? -2.883 -5.900 -15.599 1.00 82.19 298 SER A C 1
ATOM 2337 O O . SER A 1 298 ? -3.184 -5.362 -16.662 1.00 82.19 298 SER A O 1
ATOM 2339 N N . GLU A 1 299 ? -2.886 -5.237 -14.441 1.00 83.56 299 GLU A N 1
ATOM 2340 C CA . GLU A 1 299 ? -3.243 -3.820 -14.305 1.00 83.56 299 GLU A CA 1
ATOM 2341 C C . GLU A 1 299 ? -2.214 -2.919 -15.001 1.00 83.56 299 GLU A C 1
ATOM 2343 O O . GLU A 1 299 ? -2.579 -1.916 -15.617 1.00 83.56 299 GLU A O 1
ATOM 2348 N N . LEU A 1 300 ? -0.938 -3.313 -14.956 1.00 86.00 300 LEU A N 1
ATOM 2349 C CA . LEU A 1 300 ? 0.161 -2.618 -15.616 1.00 86.00 300 LEU A CA 1
ATOM 2350 C C . LEU A 1 300 ? 0.037 -2.659 -17.149 1.00 86.00 300 LEU A C 1
ATOM 2352 O O . LEU A 1 300 ? 0.263 -1.635 -17.794 1.00 86.00 300 LEU A O 1
ATOM 2356 N N . VAL A 1 301 ? -0.319 -3.804 -17.746 1.00 85.94 301 VAL A N 1
ATOM 2357 C CA . VAL A 1 301 ? -0.318 -3.955 -19.215 1.00 85.94 301 VAL A CA 1
ATOM 2358 C C . VAL A 1 301 ? -1.641 -3.593 -19.889 1.00 85.94 301 VAL A C 1
ATOM 2360 O O . VAL A 1 301 ? -1.611 -3.079 -21.006 1.00 85.94 301 VAL A O 1
ATOM 2363 N N . ASN A 1 302 ? -2.791 -3.811 -19.246 1.00 80.62 302 ASN A N 1
ATOM 2364 C CA . ASN A 1 302 ? -4.099 -3.579 -19.881 1.00 80.62 302 ASN A CA 1
ATOM 2365 C C . ASN A 1 302 ? -4.657 -2.176 -19.625 1.00 80.62 302 ASN A C 1
ATOM 2367 O O . ASN A 1 302 ? -5.427 -1.653 -20.429 1.00 80.62 302 ASN A O 1
ATOM 2371 N N . GLY A 1 303 ? -4.246 -1.521 -18.538 1.00 71.25 303 GLY A N 1
ATOM 2372 C CA . GLY A 1 303 ? -4.785 -0.212 -18.193 1.00 71.25 303 GLY A CA 1
ATOM 2373 C C . GLY A 1 303 ? -6.276 -0.246 -17.845 1.00 71.25 303 GLY A C 1
ATOM 2374 O O . GLY A 1 303 ? -6.830 -1.275 -17.470 1.00 71.25 303 GLY A O 1
ATOM 2375 N N . THR A 1 304 ? -6.931 0.912 -17.942 1.00 61.22 304 THR A N 1
ATOM 2376 C CA . THR A 1 304 ? -8.369 1.105 -17.656 1.00 61.22 304 THR A CA 1
ATOM 2377 C C . THR A 1 304 ? -9.218 1.314 -18.917 1.00 61.22 304 THR A C 1
ATOM 2379 O O . THR A 1 304 ? -10.408 1.621 -18.820 1.00 61.22 304 THR A O 1
ATOM 2382 N N . VAL A 1 305 ? -8.621 1.205 -20.110 1.00 56.31 305 VAL A N 1
ATOM 2383 C CA . VAL A 1 305 ? -9.279 1.514 -21.388 1.00 56.31 305 VAL A CA 1
ATOM 2384 C C . VAL A 1 305 ? -9.846 0.242 -22.011 1.00 56.31 305 VAL A C 1
ATOM 2386 O O . VAL A 1 305 ? -9.122 -0.719 -22.254 1.00 56.31 305 VAL A O 1
ATOM 2389 N N . ARG A 1 306 ? -11.148 0.255 -22.326 1.00 53.03 306 ARG A N 1
ATOM 2390 C CA . ARG A 1 306 ? -11.824 -0.856 -23.015 1.00 53.03 306 ARG A CA 1
ATOM 2391 C C . ARG A 1 306 ? -11.145 -1.180 -24.353 1.00 53.03 306 ARG A C 1
ATOM 2393 O O . ARG A 1 306 ? -10.955 -0.287 -25.176 1.00 53.03 306 ARG A O 1
ATOM 2400 N N . GLY A 1 307 ? -10.866 -2.465 -24.582 1.00 56.75 307 GLY A N 1
ATOM 2401 C CA . GLY A 1 307 ? -10.430 -3.009 -25.875 1.00 56.75 307 GLY A CA 1
ATOM 2402 C C . GLY A 1 307 ? -8.920 -3.191 -26.067 1.00 56.75 307 GLY A C 1
ATOM 2403 O O . GLY A 1 307 ? -8.525 -3.673 -27.123 1.00 56.75 307 GLY A O 1
ATOM 2404 N N . MET A 1 308 ? -8.080 -2.840 -25.085 1.00 61.94 308 MET A N 1
ATOM 2405 C CA . MET A 1 308 ? -6.645 -3.165 -25.104 1.00 61.94 308 MET A CA 1
ATOM 2406 C C . MET A 1 308 ? -6.372 -4.362 -24.193 1.00 61.94 308 MET A C 1
ATOM 2408 O O . MET A 1 308 ? -6.428 -4.233 -22.973 1.00 61.94 308 MET A O 1
ATOM 2412 N N . ASP A 1 309 ? -6.080 -5.516 -24.792 1.00 75.00 309 ASP A N 1
ATOM 2413 C CA . ASP A 1 309 ? -5.611 -6.701 -24.073 1.00 75.00 309 ASP A CA 1
ATOM 2414 C C . ASP A 1 309 ? -4.166 -7.017 -24.476 1.00 75.00 309 ASP A C 1
ATOM 2416 O O . ASP A 1 309 ? -3.893 -7.633 -25.506 1.00 75.00 309 ASP A O 1
ATOM 2420 N N . ASN A 1 310 ? -3.231 -6.557 -23.649 1.00 83.44 310 ASN A N 1
ATOM 2421 C CA . ASN A 1 310 ? -1.800 -6.783 -23.807 1.00 83.44 310 ASN A CA 1
ATOM 2422 C C . ASN A 1 310 ? -1.322 -8.015 -23.015 1.00 83.44 310 ASN A C 1
ATOM 2424 O O . ASN A 1 310 ? -0.114 -8.231 -22.894 1.00 83.44 310 ASN A O 1
ATOM 2428 N N . THR A 1 311 ? -2.227 -8.855 -22.494 1.00 83.81 311 THR A N 1
ATOM 2429 C CA . THR A 1 311 ? -1.860 -10.092 -21.769 1.00 83.81 311 THR A CA 1
ATOM 2430 C C . THR A 1 311 ? -1.192 -11.138 -22.660 1.00 83.81 311 THR A C 1
ATOM 2432 O O . THR A 1 311 ? -0.573 -12.082 -22.177 1.00 83.81 311 THR A O 1
ATOM 2435 N N . GLN A 1 312 ? -1.256 -10.976 -23.982 1.00 83.00 312 GLN A N 1
ATOM 2436 C CA . GLN A 1 312 ? -0.528 -11.842 -24.909 1.00 83.00 312 GLN A CA 1
ATOM 2437 C C . GLN A 1 312 ? 0.951 -11.464 -25.068 1.00 83.00 312 GLN A C 1
ATOM 2439 O O . GLN A 1 312 ? 1.717 -12.292 -25.572 1.00 83.00 312 GLN A O 1
ATOM 2444 N N . SER A 1 313 ? 1.349 -10.268 -24.612 1.00 88.12 313 SER A N 1
ATOM 2445 C CA . SER A 1 313 ? 2.727 -9.776 -24.715 1.00 88.12 313 SER A CA 1
ATOM 2446 C C . SER A 1 313 ? 3.715 -10.639 -23.930 1.00 88.12 313 SER A C 1
ATOM 2448 O O . SER A 1 313 ? 3.397 -11.186 -22.866 1.00 88.12 313 SER A O 1
ATOM 2450 N N . CYS A 1 314 ? 4.946 -10.735 -24.429 1.00 90.44 314 CYS A N 1
ATOM 2451 C CA . CYS A 1 314 ? 6.025 -11.432 -23.737 1.00 90.44 314 CYS A CA 1
ATOM 2452 C C . CYS A 1 314 ? 6.354 -10.761 -22.398 1.00 90.44 314 CYS A C 1
ATOM 2454 O O . CYS A 1 314 ? 6.638 -11.458 -21.424 1.00 90.44 314 CYS A O 1
ATOM 2456 N N . PHE A 1 315 ? 6.235 -9.428 -22.315 1.00 90.75 315 PHE A N 1
ATOM 2457 C CA . PHE A 1 315 ? 6.394 -8.698 -21.060 1.00 90.75 315 PHE A CA 1
ATOM 2458 C C . PHE A 1 315 ? 5.400 -9.193 -20.007 1.00 90.75 315 PHE A C 1
ATOM 2460 O O . PHE A 1 315 ? 5.828 -9.556 -18.918 1.00 90.75 315 PHE A O 1
ATOM 2467 N N . TYR A 1 316 ? 4.097 -9.271 -20.315 1.00 88.50 316 TYR A N 1
ATOM 2468 C CA . TYR A 1 316 ? 3.092 -9.742 -19.353 1.00 88.50 316 TYR A CA 1
ATOM 2469 C C . TYR A 1 316 ? 3.345 -11.182 -18.896 1.00 88.50 316 TYR A C 1
ATOM 2471 O O . TYR A 1 316 ? 3.279 -11.466 -17.697 1.00 88.50 316 TYR A O 1
ATOM 2479 N N . LYS A 1 317 ? 3.647 -12.084 -19.838 1.00 87.38 317 LYS A N 1
ATOM 2480 C CA . LYS A 1 317 ? 3.920 -13.498 -19.540 1.00 87.38 317 LYS A CA 1
ATOM 2481 C C . LYS A 1 317 ? 5.107 -13.632 -18.592 1.00 87.38 317 LYS A C 1
ATOM 2483 O O . LYS A 1 317 ? 4.978 -14.236 -17.530 1.00 87.38 317 LYS A O 1
ATOM 2488 N N . PHE A 1 318 ? 6.222 -12.983 -18.924 1.00 86.19 318 PHE A N 1
ATOM 2489 C CA . PHE A 1 318 ? 7.423 -12.991 -18.095 1.00 86.19 318 PHE A CA 1
ATOM 2490 C C . PHE A 1 318 ? 7.191 -12.319 -16.738 1.00 86.19 318 PHE A C 1
ATOM 2492 O O . PHE A 1 318 ? 7.581 -12.837 -15.692 1.00 86.19 318 PHE A O 1
ATOM 2499 N N . ALA A 1 319 ? 6.501 -11.177 -16.743 1.00 81.69 319 ALA A N 1
ATOM 2500 C CA . ALA A 1 319 ? 6.146 -10.420 -15.554 1.00 81.69 319 ALA A CA 1
ATOM 2501 C C . ALA A 1 319 ? 5.290 -11.224 -14.567 1.00 81.69 319 ALA A C 1
ATOM 2503 O O . ALA A 1 319 ? 5.496 -11.107 -13.356 1.00 81.69 319 ALA A O 1
ATOM 2504 N N . SER A 1 320 ? 4.354 -12.015 -15.079 1.00 78.50 320 SER A N 1
ATOM 2505 C CA . SER A 1 320 ? 3.487 -12.874 -14.274 1.00 78.50 320 SER A CA 1
ATOM 2506 C C . SER A 1 320 ? 4.242 -14.117 -13.794 1.00 78.50 320 SER A C 1
ATOM 2508 O O . SER A 1 320 ? 4.168 -14.471 -12.629 1.00 78.50 320 SER A O 1
ATOM 2510 N N . GLN A 1 321 ? 5.062 -14.743 -14.640 1.00 76.06 321 GLN A N 1
ATOM 2511 C CA . GLN A 1 321 ? 5.798 -15.951 -14.253 1.00 76.06 321 GLN A CA 1
ATOM 2512 C C . GLN A 1 321 ? 6.873 -15.686 -13.188 1.00 76.06 321 GLN A C 1
ATOM 2514 O O . GLN A 1 321 ? 6.988 -16.430 -12.217 1.00 76.06 321 GLN A O 1
ATOM 2519 N N . TYR A 1 322 ? 7.633 -14.601 -13.340 1.00 72.75 322 TYR A N 1
ATOM 2520 C CA . TYR A 1 322 ? 8.689 -14.189 -12.410 1.00 72.75 322 TYR A CA 1
ATOM 2521 C C . TYR A 1 322 ? 8.234 -12.985 -11.584 1.00 72.75 322 TYR A C 1
ATOM 2523 O O . TYR A 1 322 ? 8.931 -11.970 -11.484 1.00 72.75 322 TYR A O 1
ATOM 2531 N N . GLY A 1 323 ? 7.000 -13.070 -11.078 1.00 59.28 323 GLY A N 1
ATOM 2532 C CA . GLY A 1 323 ? 6.364 -12.037 -10.274 1.00 59.28 323 GLY A CA 1
ATOM 2533 C C . GLY A 1 323 ? 7.091 -11.729 -8.962 1.00 59.28 323 GLY A C 1
ATOM 2534 O O . GLY A 1 323 ? 7.886 -12.524 -8.470 1.00 59.28 323 GLY A O 1
ATOM 2535 N N . TRP A 1 324 ? 6.833 -10.537 -8.416 1.00 56.28 324 TRP A N 1
ATOM 2536 C CA . TRP A 1 324 ? 7.479 -10.021 -7.198 1.00 56.28 324 TRP A CA 1
ATOM 2537 C C . TRP A 1 324 ? 6.800 -10.474 -5.903 1.00 56.28 324 TRP A C 1
ATOM 2539 O O . TRP A 1 324 ? 7.404 -10.417 -4.832 1.00 56.28 324 TRP A O 1
ATOM 2549 N N . THR A 1 325 ? 5.545 -10.906 -5.988 1.00 50.41 325 THR A N 1
ATOM 2550 C CA . THR A 1 325 ? 4.783 -11.420 -4.853 1.00 50.41 325 THR A CA 1
ATOM 2551 C C . THR A 1 325 ? 4.487 -12.900 -5.065 1.00 50.41 325 THR A C 1
ATOM 2553 O O . THR A 1 325 ? 4.302 -13.343 -6.197 1.00 50.41 325 THR A O 1
ATOM 2556 N N . ALA A 1 326 ? 4.386 -13.667 -3.980 1.00 45.09 326 ALA A N 1
ATOM 2557 C CA . ALA A 1 326 ? 3.918 -15.052 -4.007 1.00 45.09 326 ALA A CA 1
ATOM 2558 C C . ALA A 1 326 ? 2.525 -15.177 -4.656 1.00 45.09 326 ALA A C 1
ATOM 2560 O O . ALA A 1 326 ? 2.188 -16.228 -5.186 1.00 45.09 326 ALA A O 1
ATOM 2561 N N . ALA A 1 327 ? 1.738 -14.094 -4.644 1.00 39.88 327 ALA A N 1
ATOM 2562 C CA . ALA A 1 327 ? 0.445 -14.003 -5.315 1.00 39.88 327 ALA A CA 1
ATOM 2563 C C . ALA A 1 327 ? 0.544 -13.760 -6.835 1.00 39.88 327 ALA A C 1
ATOM 2565 O O . ALA A 1 327 ? -0.408 -14.066 -7.547 1.00 39.88 327 ALA A O 1
ATOM 2566 N N . ASP A 1 328 ? 1.657 -13.208 -7.331 1.00 44.56 328 ASP A N 1
ATOM 2567 C CA . ASP A 1 328 ? 1.894 -13.008 -8.765 1.00 44.56 328 ASP A CA 1
ATOM 2568 C C . ASP A 1 328 ? 2.521 -14.244 -9.421 1.00 44.56 328 ASP A C 1
ATOM 2570 O O . ASP A 1 328 ? 2.320 -14.459 -10.610 1.00 44.56 328 ASP A O 1
ATOM 2574 N N . SER A 1 329 ? 3.285 -15.048 -8.672 1.00 49.97 329 SER A N 1
ATOM 2575 C CA . SER A 1 329 ? 3.984 -16.232 -9.182 1.00 49.97 329 SER A CA 1
ATOM 2576 C C . SER A 1 329 ? 3.019 -17.382 -9.500 1.00 49.97 329 SER A C 1
ATOM 2578 O O . SER A 1 329 ? 2.809 -18.278 -8.690 1.00 49.97 329 SER A O 1
ATOM 2580 N N . CYS A 1 330 ? 2.473 -17.416 -10.715 1.00 42.31 330 CYS A N 1
ATOM 2581 C CA . CYS A 1 330 ? 1.654 -18.540 -11.200 1.00 42.31 330 CYS A CA 1
ATOM 2582 C C . CYS A 1 330 ? 2.476 -19.740 -11.725 1.00 42.31 330 CYS A C 1
ATOM 2584 O O . CYS A 1 330 ? 1.990 -20.489 -12.569 1.00 42.31 330 CYS A O 1
ATOM 2586 N N . GLY A 1 331 ? 3.722 -19.938 -11.282 1.00 45.66 331 GLY A N 1
ATOM 2587 C CA . GLY A 1 331 ? 4.603 -20.967 -11.843 1.00 45.66 331 GLY A CA 1
ATOM 2588 C C . GLY A 1 331 ? 5.414 -21.732 -10.804 1.00 45.66 331 GLY A C 1
ATOM 2589 O O . GLY A 1 331 ? 6.050 -21.136 -9.937 1.00 45.66 331 GLY A O 1
ATOM 2590 N N . LEU A 1 332 ? 5.450 -23.060 -10.951 1.00 46.19 332 LEU A N 1
ATOM 2591 C CA . LEU A 1 332 ? 6.529 -23.903 -10.432 1.00 46.19 332 LEU A CA 1
ATOM 2592 C C . LEU A 1 332 ? 7.869 -23.324 -10.915 1.00 46.19 332 LEU A C 1
ATOM 2594 O O . LEU A 1 332 ? 7.974 -22.901 -12.070 1.00 46.19 332 LEU A O 1
ATOM 2598 N N . SER A 1 333 ? 8.905 -23.310 -10.068 1.00 52.19 333 SER A N 1
ATOM 2599 C CA . SER A 1 333 ? 10.252 -23.063 -10.582 1.00 52.19 333 SER A CA 1
ATOM 2600 C C . SER A 1 333 ? 10.525 -24.131 -11.642 1.00 52.19 333 SER A C 1
ATOM 2602 O O . SER A 1 333 ? 10.503 -25.328 -11.357 1.00 52.19 333 SER A O 1
ATOM 2604 N N . ASN A 1 334 ? 10.691 -23.718 -12.898 1.00 56.38 334 ASN A N 1
ATOM 2605 C CA . ASN A 1 334 ? 11.046 -24.652 -13.957 1.00 56.38 334 ASN A CA 1
ATOM 2606 C C . ASN A 1 334 ? 12.459 -25.152 -13.651 1.00 56.38 334 ASN A C 1
ATOM 2608 O O . ASN A 1 334 ? 13.446 -24.485 -13.957 1.00 56.38 334 ASN A O 1
ATOM 2612 N N . ILE A 1 335 ? 12.558 -26.305 -12.990 1.00 60.81 335 ILE A N 1
ATOM 2613 C CA . ILE A 1 335 ? 13.824 -26.999 -12.788 1.00 60.81 335 ILE A CA 1
ATOM 2614 C C . ILE A 1 335 ? 14.228 -27.539 -14.158 1.00 60.81 335 ILE A C 1
ATOM 2616 O O . ILE A 1 335 ? 13.715 -28.557 -14.619 1.00 60.81 335 ILE A O 1
ATOM 2620 N N . TYR A 1 336 ? 15.123 -26.822 -14.834 1.00 70.25 336 TYR A N 1
ATOM 2621 C CA . TYR A 1 336 ? 15.660 -27.262 -16.117 1.00 70.25 336 TYR A CA 1
ATOM 2622 C C . TYR A 1 336 ? 16.507 -28.517 -15.920 1.00 70.25 336 TYR A C 1
ATOM 2624 O O . TYR A 1 336 ? 17.419 -28.544 -15.088 1.00 70.25 336 TYR A O 1
ATOM 2632 N N . SER A 1 337 ? 16.224 -29.545 -16.717 1.00 73.62 337 SER A N 1
ATOM 2633 C CA . SER A 1 337 ? 17.032 -30.766 -16.749 1.00 73.62 337 SER A CA 1
ATOM 2634 C C . SER A 1 337 ? 18.449 -30.479 -17.262 1.00 73.62 337 SER A C 1
ATOM 2636 O O . SER A 1 337 ? 18.676 -29.542 -18.034 1.00 73.62 337 SER A O 1
ATOM 2638 N N . ASN A 1 338 ? 19.413 -31.320 -16.879 1.00 75.31 338 ASN A N 1
ATOM 2639 C CA . ASN A 1 338 ? 20.795 -31.203 -17.360 1.00 75.31 338 ASN A CA 1
ATOM 2640 C C . ASN A 1 338 ? 20.897 -31.303 -18.893 1.00 75.31 338 ASN A C 1
ATOM 2642 O O . ASN A 1 338 ? 21.779 -30.683 -19.478 1.00 75.31 338 ASN A O 1
ATOM 2646 N N . GLU A 1 339 ? 19.982 -32.021 -19.550 1.00 77.06 339 GLU A N 1
ATOM 2647 C CA . GLU A 1 339 ? 19.920 -32.125 -21.014 1.00 77.06 339 GLU A CA 1
ATOM 2648 C C . GLU A 1 339 ? 19.497 -30.800 -21.667 1.00 77.06 339 GLU A C 1
ATOM 2650 O O . GLU A 1 339 ? 20.146 -30.333 -22.604 1.00 77.06 339 GLU A O 1
ATOM 2655 N N . GLN A 1 340 ? 18.465 -30.141 -21.126 1.00 78.06 340 GLN A N 1
ATOM 2656 C CA . GLN A 1 340 ? 18.018 -28.822 -21.594 1.00 78.06 340 GLN A CA 1
ATOM 2657 C C . GLN A 1 340 ? 19.092 -27.750 -21.385 1.00 78.06 340 GLN A C 1
ATOM 2659 O O . GLN A 1 340 ? 19.323 -26.929 -22.272 1.00 78.06 340 GLN A O 1
ATOM 2664 N N . LYS A 1 341 ? 19.776 -27.776 -20.232 1.00 82.38 341 LYS A N 1
ATOM 2665 C CA . LYS A 1 341 ? 20.920 -26.892 -19.965 1.00 82.38 341 LYS A CA 1
ATOM 2666 C C . LYS A 1 341 ? 22.062 -27.185 -20.939 1.00 82.38 341 LYS A C 1
ATOM 2668 O O . LYS A 1 341 ? 22.584 -26.256 -21.548 1.00 82.38 341 LYS A O 1
ATOM 2673 N N . GLY A 1 342 ? 22.393 -28.462 -21.145 1.00 80.31 342 GLY A N 1
ATOM 2674 C CA . GLY A 1 342 ? 23.457 -28.929 -22.037 1.00 80.31 342 GLY A CA 1
ATOM 2675 C C . GLY A 1 342 ? 23.341 -28.389 -23.462 1.00 80.31 342 GLY A C 1
ATOM 2676 O O . GLY A 1 342 ? 24.323 -27.893 -24.008 1.00 80.31 342 GLY A O 1
ATOM 2677 N N . ALA A 1 343 ? 22.129 -28.378 -24.022 1.00 82.19 343 ALA A N 1
ATOM 2678 C CA . ALA A 1 343 ? 21.857 -27.829 -25.353 1.00 82.19 343 ALA A CA 1
ATOM 2679 C C . ALA A 1 343 ? 22.046 -26.299 -25.457 1.00 82.19 343 ALA A C 1
ATOM 2681 O O . ALA A 1 343 ? 22.147 -25.760 -26.560 1.00 82.19 343 ALA A O 1
ATOM 2682 N N . PHE A 1 344 ? 22.083 -25.588 -24.325 1.00 88.81 344 PHE A N 1
ATOM 2683 C CA . PHE A 1 344 ? 22.165 -24.126 -24.265 1.00 88.81 344 PHE A CA 1
ATOM 2684 C C . PHE A 1 344 ? 23.526 -23.599 -23.774 1.00 88.81 344 PHE A C 1
ATOM 2686 O O . PHE A 1 344 ? 23.801 -22.403 -23.894 1.00 88.81 344 PHE A O 1
ATOM 2693 N N . ILE A 1 345 ? 24.410 -24.474 -23.275 1.00 89.25 345 ILE A N 1
ATOM 2694 C CA . ILE A 1 345 ? 25.741 -24.111 -22.755 1.00 89.25 345 ILE A CA 1
ATOM 2695 C C . ILE A 1 345 ? 26.562 -23.337 -23.792 1.00 89.25 345 ILE A C 1
ATOM 2697 O O . ILE A 1 345 ? 27.146 -22.306 -23.458 1.00 89.25 345 ILE A O 1
ATOM 2701 N N . ASP A 1 346 ? 26.573 -23.778 -25.051 1.00 90.81 346 ASP A N 1
ATOM 2702 C CA . ASP A 1 346 ? 27.358 -23.125 -26.104 1.00 90.81 346 ASP A CA 1
ATOM 2703 C C . ASP A 1 346 ? 26.901 -21.685 -26.360 1.00 90.81 346 ASP A C 1
ATOM 2705 O O . ASP A 1 346 ? 27.730 -20.787 -26.523 1.00 90.81 346 ASP A O 1
ATOM 2709 N N . ARG A 1 347 ? 25.589 -21.432 -26.289 1.00 93.19 347 ARG A N 1
ATOM 2710 C CA . ARG A 1 347 ? 25.019 -20.084 -26.425 1.00 93.19 347 ARG A CA 1
ATOM 2711 C C . ARG A 1 347 ? 25.427 -19.188 -25.258 1.00 93.19 347 ARG A C 1
ATOM 2713 O O . ARG A 1 347 ? 25.815 -18.043 -25.477 1.00 93.19 347 ARG A O 1
ATOM 2720 N N . VAL A 1 348 ? 25.419 -19.702 -24.025 1.00 92.31 348 VAL A N 1
ATOM 2721 C CA . VAL A 1 348 ? 25.911 -18.946 -22.857 1.00 92.31 348 VAL A CA 1
ATOM 2722 C C . VAL A 1 348 ? 27.420 -18.708 -22.946 1.00 92.31 348 VAL A C 1
ATOM 2724 O O . VAL A 1 348 ? 27.894 -17.632 -22.590 1.00 92.31 348 VAL A O 1
ATOM 2727 N N . ASN A 1 349 ? 28.189 -19.658 -23.478 1.00 92.56 349 ASN A N 1
ATOM 2728 C CA . ASN A 1 349 ? 29.623 -19.485 -23.699 1.00 92.56 349 ASN A CA 1
ATOM 2729 C C . ASN A 1 349 ? 29.933 -18.392 -24.734 1.00 92.56 349 ASN A C 1
ATOM 2731 O O . ASN A 1 349 ? 30.933 -17.691 -24.576 1.00 92.56 349 ASN A O 1
ATOM 2735 N N . MET A 1 350 ? 29.080 -18.188 -25.746 1.00 93.38 350 MET A N 1
ATOM 2736 C CA . MET A 1 350 ? 29.180 -17.020 -26.635 1.00 93.38 350 MET A CA 1
ATOM 2737 C C . MET A 1 350 ? 28.978 -15.709 -25.860 1.00 93.38 350 MET A C 1
ATOM 2739 O O . MET A 1 350 ? 29.795 -14.794 -25.984 1.00 93.38 350 MET A O 1
ATOM 2743 N N . LEU A 1 351 ? 27.973 -15.649 -24.977 1.00 94.19 351 LEU A N 1
ATOM 2744 C CA . LEU A 1 351 ? 27.732 -14.473 -24.130 1.00 94.19 351 LEU A CA 1
ATOM 2745 C C . LEU A 1 351 ? 28.906 -14.185 -23.186 1.00 94.19 351 LEU A C 1
ATOM 2747 O O . LEU A 1 351 ? 29.324 -13.038 -23.063 1.00 94.19 351 LEU A O 1
ATOM 2751 N N . LYS A 1 352 ? 29.506 -15.217 -22.575 1.00 93.06 352 LYS A N 1
ATOM 2752 C CA . LYS A 1 352 ? 30.711 -15.090 -21.728 1.00 93.06 352 LYS A CA 1
ATOM 2753 C C . LYS A 1 352 ? 31.928 -14.537 -22.486 1.00 93.06 352 LYS A C 1
ATOM 2755 O O . LYS A 1 352 ? 32.860 -14.043 -21.858 1.00 93.06 352 LYS A O 1
ATOM 2760 N N . ARG A 1 353 ? 31.918 -14.584 -23.824 1.00 92.75 353 ARG A N 1
ATOM 2761 C CA . ARG A 1 353 ? 32.922 -13.969 -24.715 1.00 92.75 353 ARG A CA 1
ATOM 2762 C C . ARG A 1 353 ? 32.509 -12.581 -25.228 1.00 92.75 353 ARG A C 1
ATOM 2764 O O . ARG A 1 353 ? 33.202 -12.021 -26.072 1.00 92.75 353 ARG A O 1
ATOM 2771 N N . GLY A 1 354 ? 31.388 -12.029 -24.758 1.00 89.88 354 GLY A N 1
ATOM 2772 C CA . GLY A 1 354 ? 30.875 -10.720 -25.172 1.00 89.88 354 GLY A CA 1
ATOM 2773 C C . GLY A 1 354 ? 30.113 -10.722 -26.500 1.00 89.88 354 GLY A C 1
ATOM 2774 O O . GLY A 1 354 ? 29.860 -9.649 -27.053 1.00 89.88 354 GLY A O 1
ATOM 2775 N N . GLN A 1 355 ? 29.753 -11.900 -27.024 1.00 91.19 355 GLN A N 1
ATOM 2776 C CA . GLN A 1 355 ? 29.108 -12.052 -28.329 1.00 91.19 355 GLN A CA 1
ATOM 2777 C C . GLN A 1 355 ? 27.641 -12.489 -28.191 1.00 91.19 355 GLN A C 1
ATOM 2779 O O . GLN A 1 355 ? 27.366 -13.446 -27.463 1.00 91.19 355 GLN A O 1
ATOM 2784 N N . PRO A 1 356 ? 26.693 -11.835 -28.891 1.00 91.75 356 PRO A N 1
ATOM 2785 C CA . PRO A 1 356 ? 25.312 -12.300 -28.944 1.00 91.75 356 PRO A CA 1
ATOM 2786 C C . PRO A 1 356 ? 25.216 -13.607 -29.743 1.00 91.75 356 PRO A C 1
ATOM 2788 O O . PRO A 1 356 ? 25.966 -13.822 -30.693 1.00 91.75 356 PRO A O 1
ATOM 2791 N N . PHE A 1 357 ? 24.273 -14.475 -29.371 1.00 92.50 357 PHE A N 1
ATOM 2792 C CA . PHE A 1 357 ? 23.990 -15.719 -30.105 1.00 92.50 357 PHE A CA 1
ATOM 2793 C C . PHE A 1 357 ? 22.812 -15.588 -31.087 1.00 92.50 357 PHE A C 1
ATOM 2795 O O . PHE A 1 357 ? 22.478 -16.554 -31.769 1.00 92.50 357 PHE A O 1
ATOM 2802 N N . TRP A 1 358 ? 22.157 -14.425 -31.134 1.00 90.88 358 TRP A N 1
ATOM 2803 C CA . TRP A 1 358 ? 21.041 -14.123 -32.034 1.00 90.88 358 TRP A CA 1
ATOM 2804 C C . TRP A 1 358 ? 21.459 -13.128 -33.118 1.00 90.88 358 TRP A C 1
ATOM 2806 O O . TRP A 1 358 ? 22.420 -12.375 -32.950 1.00 90.88 358 TRP A O 1
ATOM 2816 N N . ASP A 1 359 ? 20.692 -13.098 -34.207 1.00 86.44 359 ASP A N 1
ATOM 2817 C CA . ASP A 1 359 ? 20.784 -12.058 -35.230 1.00 86.44 359 ASP A CA 1
ATOM 2818 C C . ASP A 1 359 ? 19.844 -10.891 -34.866 1.00 86.44 359 ASP A C 1
ATOM 2820 O O . ASP A 1 359 ? 18.630 -11.099 -34.792 1.00 86.44 359 ASP A O 1
ATOM 2824 N N . PRO A 1 360 ? 20.356 -9.664 -34.647 1.00 76.25 360 PRO A N 1
ATOM 2825 C CA . PRO A 1 360 ? 19.535 -8.491 -34.345 1.00 76.25 360 PRO A CA 1
ATOM 2826 C C . PRO A 1 360 ? 18.415 -8.206 -35.358 1.00 76.25 360 PRO A C 1
ATOM 2828 O O . PRO A 1 360 ? 17.409 -7.604 -34.987 1.00 76.25 360 PRO A O 1
ATOM 2831 N N . ARG A 1 361 ? 18.561 -8.637 -36.618 1.00 76.50 361 ARG A N 1
ATOM 2832 C CA . ARG A 1 361 ? 17.592 -8.347 -37.689 1.00 76.50 361 ARG A CA 1
ATOM 2833 C C . ARG A 1 361 ? 16.359 -9.234 -37.603 1.00 76.50 361 ARG A C 1
ATOM 2835 O O . ARG A 1 361 ? 15.228 -8.759 -37.656 1.00 76.50 361 ARG A O 1
ATOM 2842 N N . THR A 1 362 ? 16.571 -10.531 -37.404 1.00 82.69 362 THR A N 1
ATOM 2843 C CA . THR A 1 362 ? 15.498 -11.534 -37.455 1.00 82.69 362 THR A CA 1
ATOM 2844 C C . THR A 1 362 ? 14.984 -11.939 -36.080 1.00 82.69 362 THR A C 1
ATOM 2846 O O . THR A 1 362 ? 14.048 -12.731 -35.991 1.00 82.69 362 THR A O 1
ATOM 2849 N N . VAL A 1 363 ? 15.599 -11.451 -34.999 1.00 88.38 363 VAL A N 1
ATOM 2850 C CA . VAL A 1 363 ? 15.268 -11.911 -33.653 1.00 88.38 363 VAL A CA 1
ATOM 2851 C C . VAL A 1 363 ? 13.827 -11.578 -33.268 1.00 88.38 363 VAL A C 1
ATOM 2853 O O . VAL A 1 363 ? 13.359 -10.436 -33.370 1.00 88.38 363 VAL A O 1
ATOM 2856 N N . ASN A 1 364 ? 13.144 -12.610 -32.781 1.00 90.75 364 ASN A N 1
ATOM 2857 C CA . ASN A 1 364 ? 11.916 -12.499 -32.021 1.00 90.75 364 ASN A CA 1
ATOM 2858 C C . ASN A 1 364 ? 12.285 -12.257 -30.554 1.00 90.75 364 ASN A C 1
ATOM 2860 O O . ASN A 1 364 ? 12.843 -13.132 -29.888 1.00 90.75 364 ASN A O 1
ATOM 2864 N N . TYR A 1 365 ? 11.993 -11.065 -30.039 1.00 92.12 365 TYR A N 1
ATOM 2865 C CA . TYR A 1 365 ? 12.387 -10.717 -28.676 1.00 92.12 365 TYR A CA 1
ATOM 2866 C C . TYR A 1 365 ? 11.639 -11.531 -27.617 1.00 92.12 365 TYR A C 1
ATOM 2868 O O . TYR A 1 365 ? 12.190 -11.760 -26.543 1.00 92.12 365 TYR A O 1
ATOM 2876 N N . ALA A 1 366 ? 10.441 -12.036 -27.931 1.00 90.62 366 ALA A N 1
ATOM 2877 C CA . ALA A 1 366 ? 9.713 -12.933 -27.038 1.00 90.62 366 ALA A CA 1
ATOM 2878 C C . ALA A 1 366 ? 10.494 -14.234 -26.778 1.00 90.62 366 ALA A C 1
ATOM 2880 O O . ALA A 1 366 ? 10.593 -14.669 -25.636 1.00 90.62 366 ALA A O 1
ATOM 2881 N N . GLU A 1 367 ? 11.136 -14.798 -27.806 1.00 90.81 367 GLU A N 1
ATOM 2882 C CA . GLU A 1 367 ? 11.967 -16.002 -27.657 1.00 90.81 367 GLU A CA 1
ATOM 2883 C C . GLU A 1 367 ? 13.214 -15.736 -26.807 1.00 90.81 367 GLU A C 1
ATOM 2885 O O . GLU A 1 367 ? 13.619 -16.584 -26.015 1.00 90.81 367 GLU A O 1
ATOM 2890 N N . LEU A 1 368 ? 13.821 -14.548 -26.927 1.00 92.00 368 LEU A N 1
ATOM 2891 C CA . LEU A 1 368 ? 14.941 -14.178 -26.058 1.00 92.00 368 LEU A CA 1
ATOM 2892 C C . LEU A 1 368 ? 14.523 -14.123 -24.586 1.00 92.00 368 LEU A C 1
ATOM 2894 O O . LEU A 1 368 ? 15.265 -14.612 -23.734 1.00 92.00 368 LEU A O 1
ATOM 2898 N N . VAL A 1 369 ? 13.341 -13.573 -24.296 1.00 91.12 369 VAL A N 1
ATOM 2899 C CA . VAL A 1 369 ? 12.779 -13.536 -22.938 1.00 91.12 369 VAL A CA 1
ATOM 2900 C C . VAL A 1 369 ? 12.582 -14.955 -22.387 1.00 91.12 369 VAL A C 1
ATOM 2902 O O . VAL A 1 369 ? 12.955 -15.213 -21.242 1.00 91.12 369 VAL A O 1
ATOM 2905 N N . ASP A 1 370 ? 12.107 -15.897 -23.206 1.00 89.31 370 ASP A N 1
ATOM 2906 C CA . ASP A 1 370 ? 11.927 -17.304 -22.809 1.00 89.31 370 ASP A CA 1
ATOM 2907 C C . ASP A 1 370 ? 13.254 -18.007 -22.451 1.00 89.31 370 ASP A C 1
ATOM 2909 O O . ASP A 1 370 ? 13.270 -18.957 -21.663 1.00 89.31 370 ASP A O 1
ATOM 2913 N N . PHE A 1 371 ? 14.391 -17.533 -22.977 1.00 91.00 371 PHE A N 1
ATOM 2914 C CA . PHE A 1 371 ? 15.720 -18.068 -22.653 1.00 91.00 371 PHE A CA 1
ATOM 2915 C C . PHE A 1 371 ? 16.335 -17.497 -21.368 1.00 91.00 371 PHE A C 1
ATOM 2917 O O . PHE A 1 371 ? 17.302 -18.064 -20.855 1.00 91.00 371 PHE A O 1
ATOM 2924 N N . VAL A 1 372 ? 15.803 -16.405 -20.814 1.00 91.94 372 VAL A N 1
ATOM 2925 C CA . VAL A 1 372 ? 16.338 -15.763 -19.597 1.00 91.94 372 VAL A CA 1
ATOM 2926 C C . VAL A 1 372 ? 16.554 -16.751 -18.440 1.00 91.94 372 VAL A C 1
ATOM 2928 O O . VAL A 1 372 ? 17.644 -16.732 -17.859 1.00 91.94 372 VAL A O 1
ATOM 2931 N N . PRO A 1 373 ? 15.600 -17.638 -18.098 1.00 89.56 373 PRO A N 1
ATOM 2932 C CA . PRO A 1 373 ? 15.744 -18.505 -16.933 1.00 89.56 373 PRO A CA 1
ATOM 2933 C C . PRO A 1 373 ? 16.863 -19.537 -17.104 1.00 89.56 373 PRO A C 1
ATOM 2935 O O . PRO A 1 373 ? 17.611 -19.786 -16.163 1.00 89.56 373 PRO A O 1
ATOM 2938 N N . VAL A 1 374 ? 17.032 -20.100 -18.309 1.00 90.88 374 VAL A N 1
ATOM 2939 C CA . VAL A 1 374 ? 18.098 -21.083 -18.568 1.00 90.88 374 VAL A CA 1
ATOM 2940 C C . VAL A 1 374 ? 19.479 -20.419 -18.569 1.00 90.88 374 VAL A C 1
ATOM 2942 O O . VAL A 1 374 ? 20.436 -20.997 -18.059 1.00 90.88 374 VAL A O 1
ATOM 2945 N N . ILE A 1 375 ? 19.581 -19.180 -19.073 1.00 92.69 375 ILE A N 1
ATOM 2946 C CA . ILE A 1 375 ? 20.807 -18.371 -18.985 1.00 92.69 375 ILE A CA 1
ATOM 2947 C C . ILE A 1 375 ? 21.145 -18.115 -17.512 1.00 92.69 375 ILE A C 1
ATOM 2949 O O . ILE A 1 375 ? 22.282 -18.338 -17.097 1.00 92.69 375 ILE A O 1
ATOM 2953 N N . GLY A 1 376 ? 20.157 -17.684 -16.723 1.00 91.12 376 GLY A N 1
ATOM 2954 C CA . GLY A 1 376 ? 20.308 -17.433 -15.292 1.00 91.12 376 GLY A CA 1
ATOM 2955 C C . GLY A 1 376 ? 20.776 -18.666 -14.516 1.00 91.12 376 GLY A C 1
ATOM 2956 O O . GLY A 1 376 ? 21.731 -18.576 -13.746 1.00 91.12 376 GLY A O 1
ATOM 2957 N N . GLU A 1 377 ? 20.160 -19.824 -14.762 1.00 89.94 377 GLU A N 1
ATOM 2958 C CA . GLU A 1 377 ? 20.528 -21.101 -14.141 1.00 89.94 377 GLU A CA 1
ATOM 2959 C C . GLU A 1 377 ? 21.968 -21.518 -14.458 1.00 89.94 377 GLU A C 1
ATOM 2961 O O . GLU A 1 377 ? 22.698 -21.909 -13.551 1.00 89.94 377 GLU A O 1
ATOM 2966 N N . ILE A 1 378 ? 22.413 -21.398 -15.714 1.00 91.19 378 ILE A N 1
ATOM 2967 C CA . ILE A 1 378 ? 23.788 -21.756 -16.103 1.00 91.19 378 ILE A CA 1
ATOM 2968 C C . ILE A 1 378 ? 24.807 -20.841 -15.402 1.00 91.19 378 ILE A C 1
ATOM 2970 O O . ILE A 1 378 ? 25.812 -21.326 -14.883 1.00 91.19 378 ILE A O 1
ATOM 2974 N N . LEU A 1 379 ? 24.535 -19.532 -15.323 1.00 91.31 379 LEU A N 1
ATOM 2975 C CA . LEU A 1 379 ? 25.395 -18.591 -14.591 1.00 91.31 379 LEU A CA 1
ATOM 2976 C C . LEU A 1 379 ? 25.427 -18.890 -13.085 1.00 91.31 379 LEU A C 1
ATOM 2978 O O . LEU A 1 379 ? 26.465 -18.743 -12.437 1.00 91.31 379 LEU A O 1
ATOM 2982 N N . LEU A 1 380 ? 24.295 -19.315 -12.519 1.00 88.81 380 LEU A N 1
ATOM 2983 C CA . LEU A 1 380 ? 24.194 -19.712 -11.119 1.00 88.81 380 LEU A CA 1
ATOM 2984 C C . LEU A 1 380 ? 24.952 -21.021 -10.841 1.00 88.81 380 LEU A C 1
ATOM 2986 O O . LEU A 1 380 ? 25.599 -21.141 -9.799 1.00 88.81 380 LEU A O 1
ATOM 2990 N N . ASP A 1 381 ? 24.907 -21.983 -11.764 1.00 87.06 381 ASP A N 1
ATOM 2991 C CA . ASP A 1 381 ? 25.631 -23.254 -11.672 1.00 87.06 381 ASP A CA 1
ATOM 2992 C C . ASP A 1 381 ? 27.152 -23.055 -11.759 1.00 87.06 381 ASP A C 1
ATOM 2994 O O . ASP A 1 381 ? 27.886 -23.651 -10.965 1.00 87.06 381 ASP A O 1
ATOM 2998 N N . ASP A 1 382 ? 27.635 -22.141 -12.609 1.00 84.56 382 ASP A N 1
ATOM 2999 C CA . ASP A 1 382 ? 29.054 -21.751 -12.624 1.00 84.56 382 ASP A CA 1
ATOM 3000 C C . ASP A 1 382 ? 29.508 -21.238 -11.244 1.00 84.56 382 ASP A C 1
ATOM 3002 O O . ASP A 1 382 ? 30.598 -21.551 -10.768 1.00 84.56 382 ASP A O 1
ATOM 3006 N N . LEU A 1 383 ? 28.655 -20.472 -10.559 1.00 82.69 383 LEU A N 1
ATOM 3007 C CA . LEU A 1 383 ? 28.915 -19.953 -9.212 1.00 82.69 383 LEU A CA 1
ATOM 3008 C C . LEU A 1 383 ? 28.825 -21.021 -8.113 1.00 82.69 383 LEU A C 1
ATOM 3010 O O . LEU A 1 383 ? 29.422 -20.842 -7.052 1.00 82.69 383 LEU A O 1
ATOM 3014 N N . ARG A 1 384 ? 28.098 -22.122 -8.344 1.00 80.62 384 ARG A N 1
ATOM 3015 C CA . ARG A 1 384 ? 27.995 -23.263 -7.414 1.00 80.62 384 ARG A CA 1
ATOM 3016 C C . ARG A 1 384 ? 29.230 -24.158 -7.452 1.00 80.62 384 ARG A C 1
ATOM 3018 O O . ARG A 1 384 ? 29.641 -24.662 -6.412 1.00 80.62 384 ARG A O 1
ATOM 3025 N N . MET A 1 385 ? 29.798 -24.371 -8.637 1.00 67.56 385 MET A N 1
ATOM 3026 C CA . MET A 1 385 ? 30.821 -25.399 -8.874 1.00 67.56 385 MET A CA 1
ATOM 3027 C C . MET A 1 385 ? 32.262 -24.925 -8.636 1.00 67.56 385 MET A C 1
ATOM 3029 O O . MET A 1 385 ? 33.203 -25.701 -8.806 1.00 67.56 385 MET A O 1
ATOM 3033 N N . THR A 1 386 ? 32.459 -23.668 -8.232 1.00 63.47 386 THR A N 1
ATOM 3034 C CA . THR A 1 386 ? 33.767 -23.010 -8.332 1.00 63.47 386 THR A CA 1
ATOM 3035 C C . THR A 1 386 ? 34.346 -22.604 -6.970 1.00 63.47 386 THR A C 1
ATOM 3037 O O . THR A 1 386 ? 33.638 -22.127 -6.083 1.00 63.47 386 THR A O 1
ATOM 3040 N N . LYS A 1 387 ? 35.665 -22.784 -6.794 1.00 68.75 387 LYS A N 1
ATOM 3041 C CA . LYS A 1 387 ? 36.413 -22.358 -5.596 1.00 68.75 387 LYS A CA 1
ATOM 3042 C C . LYS A 1 387 ? 36.569 -20.824 -5.538 1.00 68.75 387 LYS A C 1
ATOM 3044 O O . LYS A 1 387 ? 36.609 -20.186 -6.590 1.00 68.75 387 LYS A O 1
ATOM 3049 N N . PRO A 1 388 ? 36.754 -20.226 -4.343 1.00 63.22 388 PRO A N 1
ATOM 3050 C CA . PRO A 1 388 ? 36.808 -18.770 -4.180 1.00 63.22 388 PRO A CA 1
ATOM 3051 C C . PRO A 1 388 ? 37.874 -18.033 -5.003 1.00 63.22 388 PRO A C 1
ATOM 3053 O O . PRO A 1 388 ? 37.697 -16.875 -5.364 1.00 63.22 388 PRO A O 1
ATOM 3056 N N . GLU A 1 389 ? 38.968 -18.711 -5.332 1.00 58.97 389 GLU A N 1
ATOM 3057 C CA . GLU A 1 389 ? 40.102 -18.163 -6.085 1.00 58.97 389 GLU A CA 1
ATOM 3058 C C . GLU A 1 389 ? 39.763 -17.844 -7.553 1.00 58.97 389 GLU A C 1
ATOM 3060 O O . GLU A 1 389 ? 40.464 -17.067 -8.193 1.00 58.97 389 GLU A O 1
ATOM 3065 N N . SER A 1 390 ? 38.673 -18.395 -8.096 1.00 68.50 390 SER A N 1
ATOM 3066 C CA . SER A 1 390 ? 38.252 -18.172 -9.488 1.00 68.50 390 SER A CA 1
ATOM 3067 C C . SER A 1 390 ? 37.108 -17.157 -9.630 1.00 68.50 390 SER A C 1
ATOM 3069 O O . SER A 1 390 ? 36.595 -16.966 -10.735 1.00 68.50 390 SER A O 1
ATOM 3071 N N . TYR A 1 391 ? 36.707 -16.479 -8.544 1.00 71.62 391 TYR A N 1
ATOM 3072 C CA . TYR A 1 391 ? 35.626 -15.486 -8.594 1.00 71.62 391 TYR A CA 1
ATOM 3073 C C . TYR A 1 391 ? 35.945 -14.291 -9.505 1.00 71.62 391 TYR A C 1
ATOM 3075 O O . TYR A 1 391 ? 35.033 -13.761 -10.132 1.00 71.62 391 TYR A O 1
ATOM 3083 N N . GLU A 1 392 ? 37.213 -13.898 -9.661 1.00 75.38 392 GLU A N 1
ATOM 3084 C CA . GLU A 1 392 ? 37.608 -12.815 -10.581 1.00 75.38 392 GLU A CA 1
ATOM 3085 C C . GLU A 1 392 ? 37.263 -13.131 -12.044 1.00 75.38 392 GLU A C 1
ATOM 3087 O O . GLU A 1 392 ? 36.629 -12.323 -12.720 1.00 75.38 392 GLU A O 1
ATOM 3092 N N . HIS A 1 393 ? 37.592 -14.339 -12.510 1.00 81.12 393 HIS A N 1
ATOM 3093 C CA . HIS A 1 393 ? 37.240 -14.803 -13.856 1.00 81.12 393 HIS A CA 1
ATOM 3094 C C . HIS A 1 393 ? 35.717 -14.849 -14.060 1.00 81.12 393 HIS A C 1
ATOM 3096 O O . HIS A 1 393 ? 35.198 -14.585 -15.141 1.00 81.12 393 HIS A O 1
ATOM 3102 N N . LEU A 1 394 ? 34.976 -15.166 -13.001 1.00 80.44 394 LEU A N 1
ATOM 3103 C CA . LEU A 1 394 ? 33.524 -15.268 -13.037 1.00 80.44 394 LEU A CA 1
ATOM 3104 C C . LEU A 1 394 ? 32.835 -13.897 -13.053 1.00 80.44 394 LEU A C 1
ATOM 3106 O O . LEU A 1 394 ? 31.855 -13.714 -13.773 1.00 80.44 394 LEU A O 1
ATOM 3110 N N . HIS A 1 395 ? 33.381 -12.917 -12.329 1.00 86.06 395 HIS A N 1
ATOM 3111 C CA . HIS A 1 395 ? 32.964 -11.520 -12.442 1.00 86.06 395 HIS A CA 1
ATOM 3112 C C . HIS A 1 395 ? 33.172 -10.996 -13.866 1.00 86.06 395 HIS A C 1
ATOM 3114 O O . HIS A 1 395 ? 32.283 -10.337 -14.405 1.00 86.06 395 HIS A O 1
ATOM 3120 N N . GLU A 1 396 ? 34.299 -11.338 -14.496 1.00 88.88 396 GLU A N 1
ATOM 3121 C CA . GLU A 1 396 ? 34.574 -10.957 -15.883 1.00 88.88 396 GLU A CA 1
ATOM 3122 C C . GLU A 1 396 ? 33.622 -11.653 -16.869 1.00 88.88 396 GLU A C 1
ATOM 3124 O O . GLU A 1 396 ? 33.100 -11.012 -17.777 1.00 88.88 396 GLU A O 1
ATOM 3129 N N . ASN A 1 397 ? 33.285 -12.928 -16.645 1.00 91.38 397 ASN A N 1
ATOM 3130 C CA . ASN A 1 397 ? 32.267 -13.630 -17.432 1.00 91.38 397 ASN A CA 1
ATOM 3131 C C . ASN A 1 397 ? 30.903 -12.930 -17.369 1.00 91.38 397 ASN A C 1
ATOM 3133 O O . ASN A 1 397 ? 30.276 -12.723 -18.406 1.00 91.38 397 ASN A O 1
ATOM 3137 N N . VAL A 1 398 ? 30.440 -12.541 -16.175 1.00 93.06 398 VAL A N 1
ATOM 3138 C CA . VAL A 1 398 ? 29.175 -11.800 -16.017 1.00 93.06 398 VAL A CA 1
ATOM 3139 C C . VAL A 1 398 ? 29.261 -10.441 -16.709 1.00 93.06 398 VAL A C 1
ATOM 3141 O O . VAL A 1 398 ? 28.338 -10.049 -17.420 1.00 93.06 398 VAL A O 1
ATOM 3144 N N . LYS A 1 399 ? 30.387 -9.738 -16.572 1.00 93.00 399 LYS A N 1
ATOM 3145 C CA . LYS A 1 399 ? 30.626 -8.473 -17.270 1.00 93.00 399 LYS A CA 1
ATOM 3146 C C . LYS A 1 399 ? 30.557 -8.631 -18.792 1.00 93.00 399 LYS A C 1
ATOM 3148 O O . LYS A 1 399 ? 29.933 -7.807 -19.456 1.00 93.00 399 LYS A O 1
ATOM 3153 N N . ASN A 1 400 ? 31.123 -9.703 -19.340 1.00 93.88 400 ASN A N 1
ATOM 3154 C CA . ASN A 1 400 ? 31.053 -10.020 -20.766 1.00 93.88 400 ASN A CA 1
ATOM 3155 C C . ASN A 1 400 ? 29.629 -10.362 -21.215 1.00 93.88 400 ASN A C 1
ATOM 3157 O O . ASN A 1 400 ? 29.196 -9.899 -22.267 1.00 93.88 400 ASN A O 1
ATOM 3161 N N . VAL A 1 401 ? 28.867 -11.094 -20.400 1.00 94.75 401 VAL A N 1
ATOM 3162 C CA . VAL A 1 401 ? 27.449 -11.376 -20.672 1.00 94.75 401 VAL A CA 1
ATOM 3163 C C . VAL A 1 401 ? 26.647 -10.073 -20.762 1.00 94.75 401 VAL A C 1
ATOM 3165 O O . VAL A 1 401 ? 25.929 -9.857 -21.734 1.00 94.75 401 VAL A O 1
ATOM 3168 N N . LEU A 1 402 ? 26.817 -9.160 -19.801 1.00 93.88 402 LEU A N 1
ATOM 3169 C CA . LEU A 1 402 ? 26.170 -7.841 -19.822 1.00 93.88 402 LEU A CA 1
ATOM 3170 C C . LEU A 1 402 ? 26.634 -7.003 -21.020 1.00 93.88 402 LEU A C 1
ATOM 3172 O O . LEU A 1 402 ? 25.826 -6.327 -21.655 1.00 93.88 402 LEU A O 1
ATOM 3176 N N . HIS A 1 403 ? 27.916 -7.093 -21.380 1.00 92.25 403 HIS A N 1
ATOM 3177 C CA . HIS A 1 403 ? 28.457 -6.458 -22.577 1.00 92.25 403 HIS A CA 1
ATOM 3178 C C . HIS A 1 403 ? 27.784 -6.986 -23.849 1.00 92.25 403 HIS A C 1
ATOM 3180 O O . HIS A 1 403 ? 27.464 -6.182 -24.728 1.00 92.25 403 HIS A O 1
ATOM 3186 N N . ALA A 1 404 ? 27.520 -8.290 -23.957 1.00 92.69 404 ALA A N 1
ATOM 3187 C CA . ALA A 1 404 ? 26.832 -8.882 -25.105 1.00 92.69 404 ALA A CA 1
ATOM 3188 C C . ALA A 1 404 ? 25.408 -8.321 -25.296 1.00 92.69 404 ALA A C 1
ATOM 3190 O O . ALA A 1 404 ? 24.928 -8.252 -26.424 1.00 92.69 404 ALA A O 1
ATOM 3191 N N . PHE A 1 405 ? 24.762 -7.857 -24.220 1.00 92.62 405 PHE A N 1
ATOM 3192 C CA . PHE A 1 405 ? 23.417 -7.271 -24.247 1.00 92.62 405 PHE A CA 1
ATOM 3193 C C . PHE A 1 405 ? 23.365 -5.766 -24.554 1.00 92.62 405 PHE A C 1
ATOM 3195 O O . PHE A 1 405 ? 22.273 -5.245 -24.740 1.00 92.62 405 PHE A O 1
ATOM 3202 N N . ARG A 1 406 ? 24.504 -5.062 -24.616 1.00 88.31 406 ARG A N 1
ATOM 3203 C CA . ARG A 1 406 ? 24.592 -3.580 -24.617 1.00 88.31 406 ARG A CA 1
ATOM 3204 C C . ARG A 1 406 ? 23.850 -2.833 -25.736 1.00 88.31 406 ARG A C 1
ATOM 3206 O O . ARG A 1 406 ? 23.634 -1.630 -25.587 1.00 88.31 406 ARG A O 1
ATOM 3213 N N . ASP A 1 407 ? 23.626 -3.495 -26.871 1.00 82.62 407 ASP A N 1
ATOM 3214 C CA . ASP A 1 407 ? 23.157 -2.863 -28.103 1.00 82.62 407 ASP A CA 1
ATOM 3215 C C . ASP A 1 407 ? 21.626 -2.910 -28.155 1.00 82.62 407 ASP A C 1
ATOM 3217 O O . ASP A 1 407 ? 20.960 -1.957 -27.750 1.00 82.62 407 ASP A O 1
ATOM 3221 N N . ASP A 1 408 ? 21.071 -4.031 -28.615 1.00 79.38 408 ASP A N 1
ATOM 3222 C CA . ASP A 1 408 ? 19.646 -4.169 -28.934 1.00 79.38 408 ASP A CA 1
ATOM 3223 C C . ASP A 1 408 ? 18.926 -5.169 -28.014 1.00 79.38 408 ASP A C 1
ATOM 3225 O O . ASP A 1 408 ? 17.827 -5.629 -28.329 1.00 79.38 408 ASP A O 1
ATOM 3229 N N . ALA A 1 409 ? 19.524 -5.523 -26.873 1.00 88.62 409 ALA A N 1
ATOM 3230 C CA . ALA A 1 409 ? 18.959 -6.496 -25.936 1.00 88.62 409 ALA A CA 1
ATOM 3231 C C . ALA A 1 409 ? 19.184 -6.132 -24.457 1.00 88.62 409 ALA A C 1
ATOM 3233 O O . ALA A 1 409 ? 19.202 -7.014 -23.600 1.00 88.62 409 ALA A O 1
ATOM 3234 N N . ASN A 1 410 ? 19.336 -4.847 -24.120 1.00 89.19 410 ASN A N 1
ATOM 3235 C CA . ASN A 1 410 ? 19.576 -4.391 -22.745 1.00 89.19 410 ASN A CA 1
ATOM 3236 C C . ASN A 1 410 ? 18.446 -4.815 -21.791 1.00 89.19 410 ASN A C 1
ATOM 3238 O O . ASN A 1 410 ? 18.695 -5.046 -20.606 1.00 89.19 410 ASN A O 1
ATOM 3242 N N . PHE A 1 411 ? 17.221 -4.987 -22.307 1.00 91.38 411 PHE A N 1
ATOM 3243 C CA . PHE A 1 411 ? 16.089 -5.526 -21.546 1.00 91.38 411 PHE A CA 1
ATOM 3244 C C . PHE A 1 411 ? 16.387 -6.904 -20.920 1.00 91.38 411 PHE A C 1
ATOM 3246 O O . PHE A 1 411 ? 15.845 -7.220 -19.861 1.00 91.38 411 PHE A O 1
ATOM 3253 N N . MET A 1 412 ? 17.284 -7.706 -21.511 1.00 93.88 412 MET A N 1
ATOM 3254 C CA . MET A 1 412 ? 17.690 -9.017 -20.985 1.00 93.88 412 MET A CA 1
ATOM 3255 C C . MET A 1 412 ? 18.365 -8.908 -19.618 1.00 93.88 412 MET A C 1
ATOM 3257 O O . MET A 1 412 ? 18.175 -9.776 -18.767 1.00 93.88 412 MET A O 1
ATOM 3261 N N . ILE A 1 413 ? 19.113 -7.825 -19.373 1.00 93.44 413 ILE A N 1
ATOM 3262 C CA . ILE A 1 413 ? 19.733 -7.560 -18.067 1.00 93.44 413 ILE A CA 1
ATOM 3263 C C . ILE A 1 413 ? 18.636 -7.383 -17.016 1.00 93.44 413 ILE A C 1
ATOM 3265 O O . ILE A 1 413 ? 18.707 -7.972 -15.940 1.00 93.44 413 ILE A O 1
ATOM 3269 N N . VAL A 1 414 ? 17.600 -6.611 -17.348 1.00 89.38 414 VAL A N 1
ATOM 3270 C CA . VAL A 1 414 ? 16.455 -6.374 -16.465 1.00 89.38 414 VAL A CA 1
ATOM 3271 C C . VAL A 1 414 ? 15.690 -7.673 -16.199 1.00 89.38 414 VAL A C 1
ATOM 3273 O O . VAL A 1 414 ? 15.370 -7.969 -15.048 1.00 89.38 414 VAL A O 1
ATOM 3276 N N . CYS A 1 415 ? 15.474 -8.492 -17.232 1.00 90.62 415 CYS A N 1
ATOM 3277 C CA . CYS A 1 415 ? 14.833 -9.799 -17.089 1.00 90.62 415 CYS A CA 1
ATOM 3278 C C . CYS A 1 415 ? 15.634 -10.731 -16.173 1.00 90.62 415 CYS A C 1
ATOM 3280 O O . CYS A 1 415 ? 15.056 -11.365 -15.295 1.00 90.62 415 CYS A O 1
ATOM 3282 N N . LEU A 1 416 ? 16.962 -10.791 -16.324 1.00 91.75 416 LEU A N 1
ATOM 3283 C CA . LEU A 1 416 ? 17.827 -11.593 -15.453 1.00 91.75 416 LEU A CA 1
ATOM 3284 C C . LEU A 1 416 ? 17.762 -11.118 -13.998 1.00 91.75 416 LEU A C 1
ATOM 3286 O O . LEU A 1 416 ? 17.704 -11.947 -13.094 1.00 91.75 416 LEU A O 1
ATOM 3290 N N . VAL A 1 417 ? 17.720 -9.803 -13.756 1.00 87.38 417 VAL A N 1
ATOM 3291 C CA . VAL A 1 417 ? 17.538 -9.249 -12.404 1.00 87.38 417 VAL A CA 1
ATOM 3292 C C . VAL A 1 417 ? 16.188 -9.644 -11.819 1.00 87.38 417 VAL A C 1
ATOM 3294 O O . VAL A 1 417 ? 16.135 -10.132 -10.693 1.00 87.38 417 VAL A O 1
ATOM 3297 N N . GLN A 1 418 ? 15.109 -9.512 -12.587 1.00 81.62 418 GLN A N 1
ATOM 3298 C CA . GLN A 1 418 ? 13.781 -9.922 -12.141 1.00 81.62 418 GLN A CA 1
ATOM 3299 C C . GLN A 1 418 ? 13.698 -11.437 -11.887 1.00 81.62 418 GLN A C 1
ATOM 3301 O O . GLN A 1 418 ? 13.142 -11.865 -10.878 1.00 81.62 418 GLN A O 1
ATOM 3306 N N . TRP A 1 419 ? 14.309 -12.255 -12.744 1.00 86.12 419 TRP A N 1
ATOM 3307 C CA . TRP A 1 419 ? 14.433 -13.691 -12.518 1.00 86.12 419 TRP A CA 1
ATOM 3308 C C . TRP A 1 419 ? 15.205 -13.979 -11.220 1.00 86.12 419 TRP A C 1
ATOM 3310 O O . TRP A 1 419 ? 14.724 -14.756 -10.399 1.00 86.12 419 TRP A O 1
ATOM 3320 N N . MET A 1 420 ? 16.326 -13.296 -10.955 1.00 82.81 420 MET A N 1
ATOM 3321 C CA . MET A 1 420 ? 17.082 -13.424 -9.696 1.00 82.81 420 MET A CA 1
ATOM 3322 C C . MET A 1 420 ? 16.273 -13.043 -8.443 1.00 82.81 420 MET A C 1
ATOM 3324 O O . MET A 1 420 ? 16.577 -13.545 -7.354 1.00 82.81 420 MET A O 1
ATOM 3328 N N . CYS A 1 421 ? 15.264 -12.170 -8.562 1.00 76.00 421 CYS A N 1
ATOM 3329 C CA . CYS A 1 421 ? 14.336 -11.868 -7.466 1.00 76.00 421 CYS A CA 1
ATOM 3330 C C . CYS A 1 421 ? 13.472 -13.080 -7.091 1.00 76.00 421 CYS A C 1
ATOM 3332 O O . CYS A 1 421 ? 13.187 -13.269 -5.914 1.00 76.00 421 CYS A O 1
ATOM 3334 N N . SER A 1 422 ? 13.104 -13.914 -8.070 1.00 73.44 422 SER A N 1
ATOM 3335 C CA . SER A 1 422 ? 12.313 -15.137 -7.852 1.00 73.44 422 SER A CA 1
ATOM 3336 C C . SER A 1 422 ? 13.128 -16.326 -7.325 1.00 73.44 422 SER A C 1
ATOM 3338 O O . SER A 1 422 ? 12.560 -17.344 -6.937 1.00 73.44 422 SER A O 1
ATOM 3340 N N . GLN A 1 423 ? 14.462 -16.223 -7.315 1.00 74.88 423 GLN A N 1
ATOM 3341 C CA . GLN A 1 423 ? 15.341 -17.315 -6.900 1.00 74.88 423 GLN A CA 1
ATOM 3342 C C . GLN A 1 423 ? 15.536 -17.367 -5.377 1.00 74.88 423 GLN A C 1
ATOM 3344 O O . GLN A 1 423 ? 15.603 -16.319 -4.725 1.00 74.88 423 GLN A O 1
ATOM 3349 N N . PRO A 1 424 ? 15.717 -18.569 -4.795 1.00 70.12 424 PRO A N 1
ATOM 3350 C CA . PRO A 1 424 ? 15.982 -18.714 -3.370 1.00 70.12 424 PRO A CA 1
ATOM 3351 C C . PRO A 1 424 ? 17.302 -18.045 -2.960 1.00 70.12 424 PRO A C 1
ATOM 3353 O O . PRO A 1 424 ? 18.294 -18.029 -3.702 1.00 70.12 424 PRO A O 1
ATOM 3356 N N . VAL A 1 425 ? 17.337 -17.533 -1.729 1.00 69.56 425 VAL A N 1
ATOM 3357 C CA . VAL A 1 425 ? 18.528 -16.905 -1.142 1.00 69.56 425 VAL A CA 1
ATOM 3358 C C . VAL A 1 425 ? 19.591 -17.968 -0.883 1.00 69.56 425 VAL A C 1
ATOM 3360 O O . VAL A 1 425 ? 19.498 -18.757 0.051 1.00 69.56 425 VAL A O 1
ATOM 3363 N N . THR A 1 426 ? 20.627 -17.983 -1.716 1.00 75.06 426 THR A N 1
ATOM 3364 C CA . THR A 1 426 ? 21.769 -18.899 -1.601 1.00 75.06 426 THR A CA 1
ATOM 3365 C C . THR A 1 426 ? 23.078 -18.140 -1.822 1.00 75.06 426 THR A C 1
ATOM 3367 O O . THR A 1 426 ? 23.086 -17.110 -2.499 1.00 75.06 426 THR A O 1
ATOM 3370 N N . ASN A 1 427 ? 24.202 -18.642 -1.299 1.00 79.38 427 ASN A N 1
ATOM 3371 C CA . ASN A 1 427 ? 25.522 -18.023 -1.516 1.00 79.38 427 ASN A CA 1
ATOM 3372 C C . ASN A 1 427 ? 25.858 -17.809 -3.012 1.00 79.38 427 ASN A C 1
ATOM 3374 O O . ASN A 1 427 ? 26.279 -16.707 -3.365 1.00 79.38 427 ASN A O 1
ATOM 3378 N N . PRO A 1 428 ? 25.623 -18.784 -3.919 1.00 82.69 428 PRO A N 1
ATOM 3379 C CA . PRO A 1 428 ? 25.810 -18.582 -5.358 1.00 82.69 428 PRO A CA 1
ATOM 3380 C C . PRO A 1 428 ? 24.968 -17.428 -5.904 1.00 82.69 428 PRO A C 1
ATOM 3382 O O . PRO A 1 428 ? 25.479 -16.584 -6.635 1.00 82.69 428 PRO A O 1
ATOM 3385 N N . ARG A 1 429 ? 23.699 -17.330 -5.487 1.00 84.62 429 ARG A N 1
ATOM 3386 C CA . ARG A 1 429 ? 22.807 -16.237 -5.890 1.00 84.62 429 ARG A CA 1
ATOM 3387 C C . ARG A 1 429 ? 23.332 -14.883 -5.411 1.00 84.62 429 ARG A C 1
ATOM 3389 O O . ARG A 1 429 ? 23.313 -13.926 -6.177 1.00 84.62 429 ARG A O 1
ATOM 3396 N N . GLN A 1 430 ? 23.845 -14.787 -4.184 1.00 83.31 430 GLN A N 1
ATOM 3397 C CA . GLN A 1 430 ? 24.445 -13.546 -3.671 1.00 83.31 430 GLN A CA 1
ATOM 3398 C C . GLN A 1 430 ? 25.699 -13.134 -4.446 1.00 83.31 430 GLN A C 1
ATOM 3400 O O . GLN A 1 430 ? 25.890 -11.960 -4.760 1.00 83.31 430 GLN A O 1
ATOM 3405 N N . ASN A 1 431 ? 26.543 -14.098 -4.804 1.00 86.75 431 ASN A N 1
ATOM 3406 C CA . ASN A 1 431 ? 27.726 -13.830 -5.613 1.00 86.75 431 ASN A CA 1
ATOM 3407 C C . ASN A 1 431 ? 27.357 -13.405 -7.044 1.00 86.75 431 ASN A C 1
ATOM 3409 O O . ASN A 1 431 ? 28.027 -12.536 -7.610 1.00 86.75 431 ASN A O 1
ATOM 3413 N N . LEU A 1 432 ? 26.262 -13.934 -7.604 1.00 90.12 432 LEU A N 1
ATOM 3414 C CA . LEU A 1 432 ? 25.716 -13.472 -8.883 1.00 90.12 432 LEU A CA 1
ATOM 3415 C C . LEU A 1 432 ? 25.278 -12.006 -8.794 1.00 90.12 432 LEU A C 1
ATOM 3417 O O . LEU A 1 432 ? 25.703 -11.193 -9.612 1.00 90.12 432 LEU A O 1
ATOM 3421 N N . VAL A 1 433 ? 24.523 -11.641 -7.751 1.00 88.50 433 VAL A N 1
ATOM 3422 C CA . VAL A 1 433 ? 24.086 -10.255 -7.501 1.00 88.50 433 VAL A CA 1
ATOM 3423 C C . VAL A 1 433 ? 25.284 -9.304 -7.397 1.00 88.50 433 VAL A C 1
ATOM 3425 O O . VAL A 1 433 ? 25.325 -8.289 -8.091 1.00 88.50 433 VAL A O 1
ATOM 3428 N N . LYS A 1 434 ? 26.305 -9.652 -6.602 1.00 89.06 434 LYS A N 1
ATOM 3429 C CA . LYS A 1 434 ? 27.545 -8.858 -6.484 1.00 89.06 434 LYS A CA 1
ATOM 3430 C C . LYS A 1 434 ? 28.266 -8.702 -7.826 1.00 89.06 434 LYS A C 1
ATOM 3432 O O . LYS A 1 434 ? 28.797 -7.633 -8.119 1.00 89.06 434 LYS A O 1
ATOM 3437 N N . SER A 1 435 ? 28.265 -9.749 -8.653 1.00 91.50 435 SER A N 1
ATOM 3438 C CA . SER A 1 435 ? 28.858 -9.716 -9.996 1.00 91.50 435 SER A CA 1
ATOM 3439 C C . SER A 1 435 ? 28.113 -8.760 -10.928 1.00 91.50 435 SER A C 1
ATOM 3441 O O . SER A 1 435 ? 28.755 -7.987 -11.633 1.00 91.50 435 SER A O 1
ATOM 3443 N N . PHE A 1 436 ? 26.776 -8.764 -10.894 1.00 93.44 436 PHE A N 1
ATOM 3444 C CA . PHE A 1 436 ? 25.946 -7.823 -11.653 1.00 93.44 436 PHE A CA 1
ATOM 3445 C C . PHE A 1 436 ? 26.191 -6.374 -11.217 1.00 93.44 436 PHE A C 1
ATOM 3447 O O . PHE A 1 436 ? 26.376 -5.511 -12.071 1.00 93.44 436 PHE A O 1
ATOM 3454 N N . ILE A 1 437 ? 26.256 -6.114 -9.906 1.00 91.00 437 ILE A N 1
ATOM 3455 C CA . ILE A 1 437 ? 26.582 -4.787 -9.358 1.00 91.00 437 ILE A CA 1
ATOM 3456 C C . ILE A 1 437 ? 27.929 -4.302 -9.906 1.00 91.00 437 ILE A C 1
ATOM 3458 O O . ILE A 1 437 ? 27.988 -3.240 -10.522 1.00 91.00 437 ILE A O 1
ATOM 3462 N N . ARG A 1 438 ? 28.992 -5.109 -9.763 1.00 90.12 438 ARG A N 1
ATOM 3463 C CA . ARG A 1 438 ? 30.343 -4.762 -10.239 1.00 90.12 438 ARG A CA 1
ATOM 3464 C C . ARG A 1 438 ? 30.378 -4.521 -11.750 1.00 90.12 438 ARG A C 1
ATOM 3466 O O . ARG A 1 438 ? 31.027 -3.583 -12.204 1.00 90.12 438 ARG A O 1
ATOM 3473 N N . ALA A 1 439 ? 29.681 -5.346 -12.529 1.00 91.06 439 ALA A N 1
ATOM 3474 C CA . ALA A 1 439 ? 29.633 -5.224 -13.984 1.00 91.06 439 ALA A CA 1
ATOM 3475 C C . ALA A 1 439 ? 28.884 -3.967 -14.465 1.00 91.06 439 ALA A C 1
ATOM 3477 O O . ALA A 1 439 ? 29.255 -3.400 -15.491 1.00 91.06 439 ALA A O 1
ATOM 3478 N N . LEU A 1 440 ? 27.861 -3.517 -13.730 1.00 90.06 440 LEU A N 1
ATOM 3479 C CA . LEU A 1 440 ? 27.136 -2.275 -14.022 1.00 90.06 440 LEU A CA 1
ATOM 3480 C C . LEU A 1 440 ? 27.880 -1.017 -13.542 1.00 90.06 440 LEU A C 1
ATOM 3482 O O . LEU A 1 440 ? 27.716 0.037 -14.150 1.00 90.06 440 LEU A O 1
ATOM 3486 N N . GLU A 1 441 ? 28.693 -1.106 -12.482 1.00 88.50 441 GLU A N 1
ATOM 3487 C CA . GLU A 1 441 ? 29.562 -0.004 -12.019 1.00 88.50 441 GLU A CA 1
ATOM 3488 C C . GLU A 1 441 ? 30.765 0.217 -12.927 1.00 88.50 441 GLU A C 1
ATOM 3490 O O . GLU A 1 441 ? 31.146 1.355 -13.200 1.00 88.50 441 GLU A O 1
ATOM 3495 N N . TYR A 1 442 ? 31.362 -0.881 -13.387 1.00 86.75 442 TYR A N 1
ATOM 3496 C CA . TYR A 1 442 ? 32.594 -0.879 -14.162 1.00 86.75 442 TYR A CA 1
ATOM 3497 C C . TYR A 1 442 ? 32.396 -1.617 -15.493 1.00 86.75 442 TYR A C 1
ATOM 3499 O O . TYR A 1 442 ? 33.023 -2.663 -15.712 1.00 86.75 442 TYR A O 1
ATOM 3507 N N . PRO A 1 443 ? 31.525 -1.108 -16.390 1.00 86.38 443 PRO A N 1
ATOM 3508 C CA . PRO A 1 443 ? 31.290 -1.728 -17.687 1.00 86.38 443 PRO A CA 1
ATOM 3509 C C . PRO A 1 443 ? 32.543 -1.667 -18.574 1.00 86.38 443 PRO A C 1
ATOM 3511 O O . PRO A 1 443 ? 33.504 -0.941 -18.308 1.00 86.38 443 PRO A O 1
ATOM 3514 N N . HIS A 1 444 ? 32.542 -2.455 -19.650 1.00 88.44 444 HIS A N 1
ATOM 3515 C CA . HIS A 1 444 ? 33.520 -2.300 -20.734 1.00 88.44 444 HIS A CA 1
ATOM 3516 C C . HIS A 1 444 ? 33.371 -0.932 -21.417 1.00 88.44 444 HIS A C 1
ATOM 3518 O O . HIS A 1 444 ? 32.398 -0.221 -21.180 1.00 88.44 444 HIS A O 1
ATOM 3524 N N . GLN A 1 445 ? 34.338 -0.536 -22.249 1.00 86.88 445 GLN A N 1
ATOM 3525 C CA . GLN A 1 445 ? 34.246 0.732 -22.979 1.00 86.88 445 GLN A CA 1
ATOM 3526 C C . GLN A 1 445 ? 33.021 0.727 -23.903 1.00 86.88 445 GLN A C 1
ATOM 3528 O O . GLN A 1 445 ? 32.889 -0.135 -24.771 1.00 86.88 445 GLN A O 1
ATOM 3533 N N . LEU A 1 446 ? 32.133 1.699 -23.704 1.00 88.25 446 LEU A N 1
ATOM 3534 C CA . LEU A 1 446 ? 30.913 1.891 -24.483 1.00 88.25 446 LEU A CA 1
ATOM 3535 C C . LEU A 1 446 ? 31.030 3.167 -25.315 1.00 88.25 446 LEU A C 1
ATOM 3537 O O . LEU A 1 446 ? 31.657 4.139 -24.893 1.00 88.25 446 LEU A O 1
ATOM 3541 N N . ASN A 1 447 ? 30.394 3.185 -26.485 1.00 88.62 447 ASN A N 1
ATOM 3542 C CA . ASN A 1 447 ? 30.169 4.43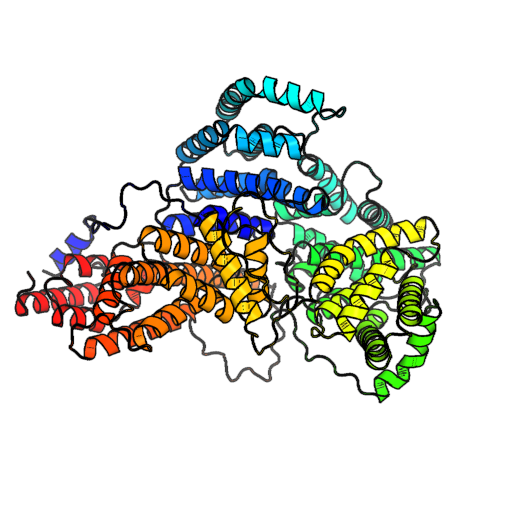7 -27.205 1.00 88.62 447 ASN A CA 1
ATOM 3543 C C . ASN A 1 447 ? 29.073 5.276 -26.511 1.00 88.62 447 ASN A C 1
ATOM 3545 O O . ASN A 1 447 ? 28.353 4.776 -25.647 1.00 88.62 447 ASN A O 1
ATOM 3549 N N . HIS A 1 448 ? 28.922 6.545 -26.904 1.00 82.44 448 HIS A N 1
ATOM 3550 C CA . HIS A 1 448 ? 27.963 7.470 -26.280 1.00 82.44 448 HIS A CA 1
ATOM 3551 C C . HIS A 1 448 ? 26.528 6.915 -26.251 1.00 82.44 448 HIS A C 1
ATOM 3553 O O . HIS A 1 448 ? 25.870 6.928 -25.215 1.00 82.44 448 HIS A O 1
ATOM 3559 N N . THR A 1 449 ? 26.053 6.361 -27.368 1.00 80.19 449 THR A N 1
ATOM 3560 C CA . THR A 1 449 ? 24.691 5.821 -27.488 1.00 80.19 449 THR A CA 1
ATOM 3561 C C . THR A 1 449 ? 24.475 4.578 -26.620 1.00 80.19 449 THR A C 1
ATOM 3563 O O . THR A 1 449 ? 23.428 4.428 -25.994 1.00 80.19 449 THR A O 1
ATOM 3566 N N . GLN A 1 450 ? 25.461 3.683 -26.550 1.00 84.75 450 GLN A N 1
ATOM 3567 C CA . GLN A 1 450 ? 25.435 2.510 -25.672 1.00 84.75 450 GLN A CA 1
ATOM 3568 C C . GLN A 1 450 ? 25.467 2.926 -24.199 1.00 84.75 450 GLN A C 1
ATOM 3570 O O . GLN A 1 450 ? 24.755 2.348 -23.379 1.00 84.75 450 GLN A O 1
ATOM 3575 N N . GLN A 1 451 ? 26.264 3.943 -23.863 1.00 83.12 451 GLN A N 1
ATOM 3576 C CA . GLN A 1 451 ? 26.354 4.476 -22.510 1.00 83.12 451 GLN A CA 1
ATOM 3577 C C . GLN A 1 451 ? 25.003 5.026 -22.044 1.00 83.12 451 GLN A C 1
ATOM 3579 O O . GLN A 1 451 ? 24.552 4.660 -20.963 1.00 83.12 451 GLN A O 1
ATOM 3584 N N . GLU A 1 452 ? 24.310 5.814 -22.870 1.00 78.06 452 GLU A N 1
ATOM 3585 C CA . GLU A 1 452 ? 22.966 6.323 -22.553 1.00 78.06 452 GLU A CA 1
ATOM 3586 C C . GLU A 1 452 ? 21.961 5.191 -22.264 1.00 78.06 452 GLU A C 1
ATOM 3588 O O . GLU A 1 452 ? 21.247 5.234 -21.260 1.00 78.06 452 GLU A O 1
ATOM 3593 N N . ARG A 1 453 ? 21.941 4.131 -23.087 1.00 78.19 453 ARG A N 1
ATOM 3594 C CA . ARG A 1 453 ? 21.051 2.965 -22.883 1.00 78.19 453 ARG A CA 1
ATOM 3595 C C . ARG A 1 453 ? 21.389 2.187 -21.608 1.00 78.19 453 ARG A C 1
ATOM 3597 O O . ARG A 1 453 ? 20.500 1.762 -20.862 1.00 78.19 453 ARG A O 1
ATOM 3604 N N . MET A 1 454 ? 22.680 1.999 -21.342 1.00 84.50 454 MET A N 1
ATOM 3605 C CA . MET A 1 454 ? 23.158 1.294 -20.153 1.00 84.50 454 MET A CA 1
ATOM 3606 C C . MET A 1 454 ? 22.921 2.088 -18.870 1.00 84.50 454 MET A C 1
ATOM 3608 O O . MET A 1 454 ? 22.657 1.470 -17.842 1.00 84.50 454 MET A O 1
ATOM 3612 N N . VAL A 1 455 ? 22.931 3.424 -18.914 1.00 83.12 455 VAL A N 1
ATOM 3613 C CA . VAL A 1 455 ? 22.583 4.272 -17.762 1.00 83.12 455 VAL A CA 1
ATOM 3614 C C . VAL A 1 455 ? 21.140 4.028 -17.324 1.00 83.12 455 VAL A C 1
ATOM 3616 O O . VAL A 1 455 ? 20.921 3.768 -16.144 1.00 83.12 455 VAL A O 1
ATOM 3619 N N . LEU A 1 456 ? 20.168 4.015 -18.247 1.00 79.50 456 LEU A N 1
ATOM 3620 C CA . LEU A 1 456 ? 18.770 3.715 -17.900 1.00 79.50 456 LEU A CA 1
ATOM 3621 C C . LEU A 1 456 ? 18.615 2.295 -17.334 1.00 79.50 456 LEU A C 1
ATOM 3623 O O . LEU A 1 456 ? 17.921 2.082 -16.337 1.00 79.50 456 LEU A O 1
ATOM 3627 N N . THR A 1 457 ? 19.262 1.319 -17.973 1.00 86.38 457 THR A N 1
ATOM 3628 C CA . THR A 1 457 ? 19.216 -0.090 -17.552 1.00 86.38 457 THR A CA 1
ATOM 3629 C C . THR A 1 457 ? 19.802 -0.254 -16.151 1.00 86.38 457 THR A C 1
ATOM 3631 O O . THR A 1 457 ? 19.184 -0.863 -15.280 1.00 86.38 457 THR A O 1
ATOM 3634 N N . SER A 1 458 ? 20.966 0.352 -15.911 1.00 85.00 458 SER A N 1
ATOM 3635 C CA . SER A 1 458 ? 21.629 0.373 -14.610 1.00 85.00 458 SER A CA 1
ATOM 3636 C C . SER A 1 458 ? 20.750 1.057 -13.568 1.00 85.00 458 SER A C 1
ATOM 3638 O O . SER A 1 458 ? 20.460 0.448 -12.547 1.00 85.00 458 SER A O 1
ATOM 3640 N N . ALA A 1 459 ? 20.216 2.250 -13.851 1.00 79.12 459 ALA A N 1
ATOM 3641 C CA . ALA A 1 459 ? 19.319 2.966 -12.943 1.00 79.12 459 ALA A CA 1
ATOM 3642 C C . ALA A 1 459 ? 18.058 2.158 -12.591 1.00 79.12 459 ALA A C 1
ATOM 3644 O O . ALA A 1 459 ? 17.576 2.230 -11.465 1.00 79.12 459 ALA A O 1
ATOM 3645 N N . THR A 1 460 ? 17.536 1.365 -13.531 1.00 77.56 460 THR A N 1
ATOM 3646 C CA . THR A 1 460 ? 16.378 0.485 -13.302 1.00 77.56 460 THR A CA 1
ATOM 3647 C C . THR A 1 460 ? 16.736 -0.713 -12.422 1.00 77.56 460 THR A C 1
ATOM 3649 O O . THR A 1 460 ? 15.988 -1.048 -11.512 1.00 77.56 460 THR A O 1
ATOM 3652 N N . CYS A 1 461 ? 17.889 -1.347 -12.647 1.00 83.00 461 CYS A N 1
ATOM 3653 C CA . CYS A 1 461 ? 18.296 -2.544 -11.906 1.00 83.00 461 CYS A CA 1
ATOM 3654 C C . CYS A 1 461 ? 18.967 -2.247 -10.561 1.00 83.00 461 CYS A C 1
ATOM 3656 O O . CYS A 1 461 ? 18.975 -3.108 -9.684 1.00 83.00 461 CYS A O 1
ATOM 3658 N N . ARG A 1 462 ? 19.588 -1.073 -10.403 1.00 81.50 462 ARG A N 1
ATOM 3659 C CA . ARG A 1 462 ? 20.553 -0.809 -9.331 1.00 81.50 462 ARG A CA 1
ATOM 3660 C C . ARG A 1 462 ? 19.941 -0.916 -7.946 1.00 81.50 462 ARG A C 1
ATOM 3662 O O . ARG A 1 462 ? 20.483 -1.634 -7.116 1.00 81.50 462 ARG A O 1
ATOM 3669 N N . ARG A 1 463 ? 18.801 -0.254 -7.726 1.00 72.50 463 ARG A N 1
ATOM 3670 C CA . ARG A 1 463 ? 18.068 -0.298 -6.454 1.00 72.50 463 ARG A CA 1
ATOM 3671 C C . ARG A 1 463 ? 17.740 -1.739 -6.070 1.00 72.50 463 ARG A C 1
ATOM 3673 O O . ARG A 1 463 ? 18.086 -2.178 -4.981 1.00 72.50 463 ARG A O 1
ATOM 3680 N N . THR A 1 464 ? 17.157 -2.486 -7.006 1.00 74.81 464 THR A N 1
ATOM 3681 C CA . THR A 1 464 ? 16.828 -3.898 -6.811 1.00 74.81 464 THR A CA 1
ATOM 3682 C C . THR A 1 464 ? 18.073 -4.715 -6.486 1.00 74.81 464 THR A C 1
ATOM 3684 O O . THR A 1 464 ? 18.074 -5.440 -5.504 1.00 74.81 464 THR A O 1
ATOM 3687 N N . LEU A 1 465 ? 19.157 -4.583 -7.251 1.00 80.81 465 LEU A N 1
ATOM 3688 C CA . LEU A 1 465 ? 20.403 -5.314 -7.008 1.00 80.81 465 LEU A CA 1
ATOM 3689 C C . LEU A 1 465 ? 21.041 -4.971 -5.657 1.00 80.81 465 LEU A C 1
ATOM 3691 O O . LEU A 1 465 ? 21.471 -5.882 -4.953 1.00 80.81 465 LEU A O 1
ATOM 3695 N N . ASP A 1 466 ? 21.079 -3.693 -5.278 1.00 75.56 466 ASP A N 1
ATOM 3696 C CA . ASP A 1 466 ? 21.575 -3.260 -3.972 1.00 75.56 466 ASP A CA 1
ATOM 3697 C C . ASP A 1 466 ? 20.725 -3.893 -2.856 1.00 75.56 466 ASP A C 1
ATOM 3699 O O . ASP A 1 466 ? 21.279 -4.508 -1.942 1.00 75.56 466 ASP A O 1
ATOM 3703 N N . ASP A 1 467 ? 19.396 -3.881 -2.981 1.00 66.12 467 ASP A N 1
ATOM 3704 C CA . ASP A 1 467 ? 18.485 -4.548 -2.042 1.00 66.12 467 ASP A CA 1
ATOM 3705 C C . ASP A 1 467 ? 18.707 -6.071 -1.995 1.00 66.12 467 ASP A C 1
ATOM 3707 O O . ASP A 1 467 ? 18.716 -6.684 -0.918 1.00 66.12 467 ASP A O 1
ATOM 3711 N N . LEU A 1 468 ? 18.941 -6.694 -3.154 1.00 71.75 468 LEU A N 1
ATOM 3712 C CA . LEU A 1 468 ? 19.260 -8.113 -3.261 1.00 71.75 468 LEU A CA 1
ATOM 3713 C C . LEU A 1 468 ? 20.627 -8.445 -2.655 1.00 71.75 468 LEU A C 1
ATOM 3715 O O . LEU A 1 468 ? 20.784 -9.560 -2.171 1.00 71.75 468 LEU A O 1
ATOM 3719 N N . SER A 1 469 ? 21.590 -7.520 -2.664 1.00 73.44 469 SER A N 1
ATOM 3720 C CA . SER A 1 469 ? 22.946 -7.717 -2.127 1.00 73.44 469 SER A CA 1
ATOM 3721 C C . SER A 1 469 ? 22.999 -7.621 -0.604 1.00 73.44 469 SER A C 1
ATOM 3723 O O . SER A 1 469 ? 23.828 -8.254 0.049 1.00 73.44 469 SER A O 1
ATOM 3725 N N . ILE A 1 470 ? 22.075 -6.857 -0.016 1.00 60.66 470 ILE A N 1
ATOM 3726 C CA . ILE A 1 470 ? 21.936 -6.711 1.434 1.00 60.66 470 ILE A CA 1
ATOM 3727 C C . ILE A 1 470 ? 21.336 -7.992 2.052 1.00 60.66 470 ILE A C 1
ATOM 3729 O O . ILE A 1 470 ? 21.467 -8.202 3.258 1.00 60.66 470 ILE A O 1
ATOM 3733 N N . CYS A 1 471 ? 20.766 -8.893 1.231 1.00 55.47 471 CYS A N 1
ATOM 3734 C CA . CYS A 1 471 ? 20.268 -10.229 1.614 1.00 55.47 471 CYS A CA 1
ATOM 3735 C C . CYS A 1 471 ? 21.340 -11.138 2.237 1.00 55.47 471 CYS A C 1
ATOM 3737 O O . CYS A 1 471 ? 21.011 -12.195 2.763 1.00 55.47 471 CYS A O 1
ATOM 3739 N N . ASP A 1 472 ? 22.613 -10.748 2.190 1.00 37.59 472 ASP A N 1
ATOM 3740 C CA . ASP A 1 472 ? 23.764 -11.541 2.622 1.00 37.59 472 ASP A CA 1
ATOM 3741 C C . ASP A 1 472 ? 23.948 -11.637 4.150 1.00 37.59 472 ASP A C 1
ATOM 3743 O O . ASP A 1 472 ? 25.020 -12.013 4.620 1.00 37.59 472 ASP A O 1
ATOM 3747 N N . ARG A 1 473 ? 22.957 -11.259 4.973 1.00 36.91 473 ARG A N 1
ATOM 3748 C CA . ARG A 1 473 ? 23.099 -11.348 6.433 1.00 36.91 473 ARG A CA 1
ATOM 3749 C C . ARG A 1 473 ? 21.804 -11.712 7.161 1.00 36.91 473 ARG A C 1
ATOM 3751 O O . ARG A 1 473 ? 21.055 -10.838 7.590 1.00 36.91 473 ARG A O 1
ATOM 3758 N N . LEU A 1 474 ? 21.720 -12.988 7.533 1.00 32.84 474 LEU A N 1
ATOM 3759 C CA . LEU A 1 474 ? 21.711 -13.349 8.955 1.00 32.84 474 LEU A CA 1
ATOM 3760 C C . LEU A 1 474 ? 22.793 -12.513 9.670 1.00 32.84 474 LEU A C 1
ATOM 3762 O O . LEU A 1 474 ? 23.937 -12.941 9.816 1.00 32.84 474 LEU A O 1
ATOM 3766 N N . ARG A 1 475 ? 22.504 -11.253 10.020 1.00 25.88 475 ARG A N 1
ATOM 3767 C CA . ARG A 1 475 ? 23.349 -10.552 10.988 1.00 25.88 475 ARG A CA 1
ATOM 3768 C C . ARG A 1 475 ? 22.993 -11.175 12.319 1.00 25.88 475 ARG A C 1
ATOM 3770 O O . ARG A 1 475 ? 21.873 -10.990 12.780 1.00 25.88 475 ARG A O 1
ATOM 3777 N N . ASP A 1 476 ? 23.969 -11.829 12.938 1.00 23.05 476 ASP A N 1
ATOM 3778 C CA . ASP A 1 476 ? 23.979 -11.984 14.387 1.00 23.05 476 ASP A CA 1
ATOM 3779 C C . ASP A 1 476 ? 23.581 -10.637 15.014 1.00 23.05 476 ASP A C 1
ATOM 3781 O O . ASP A 1 476 ? 24.215 -9.609 14.700 1.00 23.05 476 ASP A O 1
ATOM 3785 N N . PRO A 1 477 ? 22.541 -10.590 15.863 1.00 24.38 477 PRO A N 1
ATOM 3786 C CA . PRO A 1 477 ? 22.190 -9.378 16.564 1.00 24.38 477 PRO A CA 1
ATOM 3787 C C . PRO A 1 477 ? 23.323 -9.093 17.545 1.00 24.38 477 PRO A C 1
ATOM 3789 O O . PRO A 1 477 ? 23.390 -9.636 18.646 1.00 24.38 477 PRO A O 1
ATOM 3792 N N . ARG A 1 478 ? 24.245 -8.204 17.166 1.00 22.91 478 ARG A N 1
ATOM 3793 C CA . ARG A 1 478 ? 25.104 -7.561 18.157 1.00 22.91 478 ARG A CA 1
ATOM 3794 C C . ARG A 1 478 ? 24.220 -6.629 18.971 1.00 22.91 478 ARG A C 1
ATOM 3796 O O . ARG A 1 478 ? 23.980 -5.483 18.594 1.00 22.91 478 ARG A O 1
ATOM 3803 N N . PHE A 1 479 ? 23.714 -7.162 20.076 1.00 27.19 479 PHE A N 1
ATOM 3804 C CA . PHE A 1 479 ? 23.129 -6.385 21.151 1.00 27.19 479 PHE A CA 1
ATOM 3805 C C . PHE A 1 479 ? 24.109 -5.303 21.607 1.00 27.19 479 PHE A C 1
ATOM 3807 O O . PHE A 1 479 ? 25.273 -5.567 21.903 1.00 27.19 479 PHE A O 1
ATOM 3814 N N . THR A 1 480 ? 23.599 -4.087 21.754 1.00 25.98 480 THR A N 1
ATOM 3815 C CA . THR A 1 480 ? 23.793 -3.317 22.987 1.00 25.98 480 THR A CA 1
ATOM 3816 C C . THR A 1 480 ? 22.677 -2.285 23.075 1.00 25.98 480 THR A C 1
ATOM 3818 O O . THR A 1 480 ? 22.559 -1.372 22.256 1.00 25.98 480 THR A O 1
ATOM 3821 N N . TRP A 1 481 ? 21.796 -2.537 24.038 1.00 24.69 481 TRP A N 1
ATOM 3822 C CA . TRP A 1 481 ? 20.680 -1.696 24.443 1.00 24.69 481 TRP A CA 1
ATOM 3823 C C . TRP A 1 481 ? 21.218 -0.435 25.150 1.00 24.69 481 TRP A C 1
ATOM 3825 O O . TRP A 1 481 ? 22.266 -0.499 25.787 1.00 24.69 481 TRP A O 1
ATOM 3835 N N . ILE A 1 482 ? 20.430 0.647 25.098 1.00 29.56 482 ILE A N 1
ATOM 3836 C CA . ILE A 1 482 ? 20.497 1.868 25.932 1.00 29.56 482 ILE A CA 1
ATOM 3837 C C . ILE A 1 482 ? 21.400 3.005 25.398 1.00 29.56 482 ILE A C 1
ATOM 3839 O O . ILE A 1 482 ? 22.604 2.864 25.224 1.00 29.56 482 ILE A O 1
ATOM 3843 N N . ILE A 1 483 ? 20.751 4.165 25.199 1.00 25.98 483 ILE A N 1
ATOM 3844 C CA . ILE A 1 483 ? 21.263 5.498 24.810 1.00 25.98 483 ILE A CA 1
ATOM 3845 C C . ILE A 1 483 ? 21.571 5.655 23.309 1.00 25.98 483 ILE A C 1
ATOM 3847 O O . ILE A 1 483 ? 22.690 5.402 22.876 1.00 25.98 483 ILE A O 1
ATOM 3851 N N . ASN A 1 484 ? 20.569 6.081 22.512 1.00 26.44 484 ASN A N 1
ATOM 3852 C CA . ASN A 1 484 ? 20.678 6.978 21.326 1.00 26.44 484 ASN A CA 1
ATOM 3853 C C . ASN A 1 484 ? 19.422 6.945 20.408 1.00 26.44 484 ASN A C 1
ATOM 3855 O O . ASN A 1 484 ? 19.533 6.865 19.183 1.00 26.44 484 ASN A O 1
ATOM 3859 N N . CYS A 1 485 ? 18.208 7.024 20.967 1.00 28.44 485 CYS A N 1
ATOM 3860 C CA . CYS A 1 485 ? 16.947 6.875 20.212 1.00 28.44 485 CYS A CA 1
ATOM 3861 C C . CYS A 1 485 ? 16.538 8.063 19.312 1.00 28.44 485 CYS A C 1
ATOM 3863 O O . CYS A 1 485 ? 15.432 8.060 18.792 1.00 28.44 485 CYS A O 1
ATOM 3865 N N . ALA A 1 486 ? 17.403 9.053 19.065 1.00 30.08 486 ALA A N 1
ATOM 3866 C CA . ALA A 1 486 ? 17.059 10.211 18.226 1.00 30.08 486 ALA A CA 1
ATOM 3867 C C . ALA A 1 486 ? 17.871 10.335 16.920 1.00 30.08 486 ALA A C 1
ATOM 3869 O O . ALA A 1 486 ? 17.619 11.250 16.144 1.00 30.08 486 ALA A O 1
ATOM 3870 N N . LYS A 1 487 ? 18.871 9.471 16.663 1.00 30.41 487 LYS A N 1
ATOM 3871 C CA . LYS A 1 487 ? 19.817 9.678 15.537 1.00 30.41 487 LYS A CA 1
ATOM 3872 C C . LYS A 1 487 ? 20.235 8.442 14.733 1.00 30.41 487 LYS A C 1
ATOM 3874 O O . LYS A 1 487 ? 21.104 8.560 13.870 1.00 30.41 487 LYS A O 1
ATOM 3879 N N . ARG A 1 488 ? 19.685 7.248 14.973 1.00 38.75 488 ARG A N 1
ATOM 3880 C CA . ARG A 1 488 ? 20.111 6.063 14.205 1.00 38.75 488 ARG A CA 1
ATOM 3881 C C . ARG A 1 488 ? 19.251 5.856 12.959 1.00 38.75 488 ARG A C 1
ATOM 3883 O O . ARG A 1 488 ? 18.050 5.632 13.071 1.00 38.75 488 ARG A O 1
ATOM 3890 N N . LYS A 1 489 ? 19.914 5.860 11.794 1.00 37.16 489 LYS A N 1
ATOM 3891 C CA . LYS A 1 489 ? 19.437 5.199 10.572 1.00 37.16 489 LYS A CA 1
ATOM 3892 C C . LYS A 1 489 ? 19.099 3.749 10.923 1.00 37.16 489 LYS A C 1
ATOM 3894 O O . LYS A 1 489 ? 19.941 3.052 11.497 1.00 37.16 489 LYS A O 1
ATOM 3899 N N . LEU A 1 490 ? 17.877 3.329 10.606 1.00 37.91 490 LEU A N 1
ATOM 3900 C CA . LEU A 1 490 ? 17.453 1.936 10.713 1.00 37.91 490 LEU A CA 1
ATOM 3901 C C . LEU A 1 490 ? 18.419 1.031 9.925 1.00 37.91 490 LEU A C 1
ATOM 3903 O O . LEU A 1 490 ? 18.968 1.464 8.904 1.00 37.91 490 LEU A O 1
ATOM 3907 N N . PRO A 1 491 ? 18.661 -0.214 10.371 1.00 35.59 491 PRO A N 1
ATOM 3908 C CA . PRO A 1 491 ? 19.317 -1.195 9.521 1.00 35.59 491 PRO A CA 1
ATOM 3909 C C . PRO A 1 491 ? 18.491 -1.368 8.239 1.00 35.59 491 PRO A C 1
ATOM 3911 O O . PRO A 1 491 ? 17.287 -1.594 8.302 1.00 35.59 491 PRO A O 1
ATOM 3914 N N . ILE A 1 492 ? 19.139 -1.234 7.080 1.00 36.31 492 ILE A N 1
ATOM 3915 C CA . ILE A 1 492 ? 18.527 -1.541 5.784 1.00 36.31 492 ILE A CA 1
ATOM 3916 C C . ILE A 1 492 ? 18.307 -3.054 5.773 1.00 36.31 492 ILE A C 1
ATOM 3918 O O . ILE A 1 492 ? 19.277 -3.811 5.839 1.00 36.31 492 ILE A O 1
ATOM 3922 N N . VAL A 1 493 ? 17.050 -3.488 5.773 1.00 37.38 493 VAL A N 1
ATOM 3923 C CA . VAL A 1 493 ? 16.702 -4.914 5.743 1.00 37.38 493 VAL A CA 1
ATOM 3924 C C . VAL A 1 493 ? 16.432 -5.299 4.283 1.00 37.38 493 VAL A C 1
ATOM 3926 O O . VAL A 1 493 ? 15.837 -4.483 3.587 1.00 37.38 493 VAL A O 1
ATOM 3929 N N . PRO A 1 494 ? 16.825 -6.484 3.798 1.00 36.09 494 PRO A N 1
ATOM 3930 C CA . PRO A 1 494 ? 16.792 -6.839 2.369 1.00 36.09 494 PRO A CA 1
ATOM 3931 C C . PRO A 1 494 ? 15.500 -7.507 1.828 1.00 36.09 494 PRO A C 1
ATOM 3933 O O . PRO A 1 494 ? 14.728 -8.091 2.584 1.00 36.09 494 PRO A O 1
ATOM 3936 N N . PHE A 1 495 ? 15.278 -7.429 0.503 1.00 37.19 495 PHE A N 1
ATOM 3937 C CA . PHE A 1 495 ? 14.070 -7.848 -0.249 1.00 37.19 495 PHE A CA 1
ATOM 3938 C C . PHE A 1 495 ? 14.131 -9.304 -0.771 1.00 37.19 495 PHE A C 1
ATOM 3940 O O . PHE A 1 495 ? 14.426 -9.537 -1.940 1.00 37.19 495 PHE A O 1
ATOM 3947 N N . THR A 1 496 ? 13.831 -10.310 0.057 1.00 39.41 496 THR A N 1
ATOM 3948 C CA . THR A 1 496 ? 13.525 -11.669 -0.452 1.00 39.41 496 THR A CA 1
ATOM 3949 C C . THR A 1 496 ? 12.406 -12.344 0.330 1.00 39.41 496 THR A C 1
ATOM 3951 O O . THR A 1 496 ? 12.129 -11.972 1.470 1.00 39.41 496 THR A O 1
ATOM 3954 N N . LEU A 1 497 ? 11.748 -13.308 -0.325 1.00 36.44 497 LEU A N 1
ATOM 3955 C CA . LEU A 1 497 ? 10.739 -14.177 0.271 1.00 36.44 497 LEU A CA 1
ATOM 3956 C C . LEU A 1 497 ? 11.349 -14.899 1.493 1.00 36.44 497 LEU A C 1
ATOM 3958 O O . LEU A 1 497 ? 12.426 -15.489 1.361 1.00 36.44 497 LEU A O 1
ATOM 3962 N N . PRO A 1 498 ? 10.698 -14.866 2.667 1.00 35.81 498 PRO A N 1
ATOM 3963 C CA . PRO A 1 498 ? 11.113 -15.640 3.819 1.00 35.81 498 PRO A CA 1
ATOM 3964 C C . PRO A 1 498 ? 11.111 -17.122 3.446 1.00 35.81 498 PRO A C 1
ATOM 3966 O O . PRO A 1 498 ? 10.203 -17.614 2.772 1.00 35.81 498 PRO A O 1
ATOM 3969 N N . ALA A 1 499 ? 12.140 -17.840 3.893 1.00 37.53 499 ALA A N 1
ATOM 3970 C CA . ALA A 1 499 ? 12.110 -19.291 3.854 1.00 37.53 499 ALA A CA 1
ATOM 3971 C C . ALA A 1 499 ? 10.869 -19.766 4.627 1.00 37.53 499 ALA A C 1
ATOM 3973 O O . ALA A 1 499 ? 10.565 -19.242 5.699 1.00 37.53 499 ALA A O 1
ATOM 3974 N N . THR A 1 500 ? 10.179 -20.782 4.111 1.00 37.19 500 THR A N 1
ATOM 3975 C CA . THR A 1 500 ? 8.990 -21.412 4.720 1.00 37.19 500 THR A CA 1
ATOM 3976 C C . THR A 1 500 ? 9.198 -21.871 6.169 1.00 37.19 500 THR A C 1
ATOM 3978 O O . THR A 1 500 ? 8.232 -22.127 6.880 1.00 37.19 500 THR A O 1
ATOM 3981 N N . ASN A 1 501 ? 10.448 -21.911 6.633 1.00 38.62 501 ASN A N 1
ATOM 3982 C CA . ASN A 1 501 ? 10.833 -22.177 8.008 1.00 38.62 501 ASN A CA 1
ATOM 3983 C C . ASN A 1 501 ? 11.450 -20.898 8.592 1.00 38.62 501 ASN A C 1
ATOM 3985 O O . ASN A 1 501 ? 12.662 -20.699 8.487 1.00 38.62 501 ASN A O 1
ATOM 3989 N N . ALA A 1 502 ? 10.623 -20.018 9.165 1.00 38.38 502 ALA A N 1
ATOM 3990 C CA . ALA A 1 502 ? 11.073 -18.786 9.811 1.00 38.38 502 ALA A CA 1
ATOM 3991 C C . ALA A 1 502 ? 12.189 -19.093 10.828 1.00 38.38 502 ALA A C 1
ATOM 3993 O O . ALA A 1 502 ? 11.956 -19.709 11.869 1.00 38.38 502 ALA A O 1
ATOM 3994 N N . GLN A 1 503 ? 13.420 -18.689 10.510 1.00 45.16 503 GLN A N 1
ATOM 3995 C CA . GLN A 1 503 ? 14.524 -18.711 11.462 1.00 45.16 503 GLN A CA 1
ATOM 3996 C C . GLN A 1 503 ? 14.291 -17.609 12.506 1.00 45.16 503 GLN A C 1
ATOM 3998 O O . GLN A 1 503 ? 13.654 -16.590 12.233 1.00 45.16 503 GLN A O 1
ATOM 4003 N N . SER A 1 504 ? 14.818 -17.797 13.715 1.00 50.69 504 SER A N 1
ATOM 4004 C CA . SER A 1 504 ? 14.686 -16.877 14.856 1.00 50.69 504 SER A CA 1
ATOM 4005 C C . SER A 1 504 ? 15.039 -15.407 14.553 1.00 50.69 504 SER A C 1
ATOM 4007 O O . SER A 1 504 ? 14.555 -14.516 15.249 1.00 50.69 504 SER A O 1
ATOM 4009 N N . SER A 1 505 ? 15.823 -15.133 13.504 1.00 54.91 505 SER A N 1
ATOM 4010 C CA . SER A 1 505 ? 16.256 -13.791 13.094 1.00 54.91 505 SER A CA 1
ATOM 4011 C C . SER A 1 505 ? 15.140 -12.891 12.549 1.00 54.91 505 SER A C 1
ATOM 4013 O O . SER A 1 505 ? 15.135 -11.693 12.833 1.00 54.91 505 SER A O 1
ATOM 4015 N N . ASP A 1 506 ? 14.178 -13.427 11.792 1.00 61.91 506 ASP A N 1
ATOM 4016 C CA . ASP A 1 506 ? 13.145 -12.604 11.134 1.00 61.91 506 ASP A CA 1
ATOM 4017 C C . ASP A 1 506 ? 12.109 -12.098 12.141 1.00 61.91 506 ASP A C 1
ATOM 4019 O O . ASP A 1 506 ? 11.709 -10.930 12.123 1.00 61.91 506 ASP A O 1
ATOM 4023 N N . ALA A 1 507 ? 11.745 -12.953 13.100 1.00 69.69 507 ALA A N 1
ATOM 4024 C CA . ALA A 1 507 ? 10.888 -12.582 14.220 1.00 69.69 507 ALA A CA 1
ATOM 4025 C C . ALA A 1 507 ? 11.537 -11.499 15.104 1.00 69.69 507 ALA A C 1
ATOM 4027 O O . ALA A 1 507 ? 10.853 -10.588 15.578 1.00 69.69 507 ALA A O 1
ATOM 4028 N N . GLU A 1 508 ? 12.858 -11.552 15.304 1.00 72.94 508 GLU A N 1
ATOM 4029 C CA . GLU A 1 508 ? 13.588 -10.513 16.036 1.00 72.94 508 GLU A CA 1
ATOM 4030 C C . GLU A 1 508 ? 13.603 -9.175 15.292 1.00 72.94 508 GLU A C 1
ATOM 4032 O O . GLU A 1 508 ? 13.361 -8.138 15.917 1.00 72.94 508 GLU A O 1
ATOM 4037 N N . MET A 1 509 ? 13.821 -9.176 13.972 1.00 72.00 509 MET A N 1
ATOM 4038 C CA . MET A 1 509 ? 13.753 -7.955 13.158 1.00 72.00 509 MET A CA 1
ATOM 4039 C C . MET A 1 509 ? 12.357 -7.327 13.198 1.00 72.00 509 MET A C 1
ATOM 4041 O O . MET A 1 509 ? 12.234 -6.126 13.440 1.00 72.00 509 MET A O 1
ATOM 4045 N N . LEU A 1 510 ? 11.301 -8.131 13.050 1.00 81.56 510 LEU A N 1
ATOM 4046 C CA . LEU A 1 510 ? 9.915 -7.662 13.146 1.00 81.56 510 LEU A CA 1
ATOM 4047 C C . LEU A 1 510 ? 9.599 -7.075 14.528 1.00 81.56 510 LEU A C 1
ATOM 4049 O O . LEU A 1 510 ? 8.948 -6.034 14.622 1.00 81.56 510 LEU A O 1
ATOM 4053 N N . LYS A 1 511 ? 10.110 -7.686 15.602 1.00 82.56 511 LYS A N 1
ATOM 4054 C CA . LYS A 1 511 ? 9.964 -7.172 16.972 1.00 82.56 511 LYS A CA 1
ATOM 4055 C C . LYS A 1 511 ? 10.708 -5.848 17.183 1.00 82.56 511 LYS A C 1
ATOM 4057 O O . LYS A 1 511 ? 10.195 -4.954 17.863 1.00 82.56 511 LYS A O 1
ATOM 4062 N N . GLN A 1 512 ? 11.909 -5.703 16.622 1.00 78.19 512 GLN A N 1
ATOM 4063 C CA . GLN A 1 512 ? 12.667 -4.447 16.667 1.00 78.19 512 GLN A CA 1
ATOM 4064 C C . GLN A 1 512 ? 11.951 -3.341 15.888 1.00 78.19 512 GLN A C 1
ATOM 4066 O O . GLN A 1 512 ? 11.825 -2.227 16.394 1.00 78.19 512 GLN A O 1
ATOM 4071 N N . ALA A 1 513 ? 11.427 -3.665 14.707 1.00 79.00 513 ALA A N 1
ATOM 4072 C CA . ALA A 1 513 ? 10.672 -2.744 13.869 1.00 79.00 513 ALA A CA 1
ATOM 4073 C C . ALA A 1 513 ? 9.407 -2.233 14.575 1.00 79.00 513 ALA A C 1
ATOM 4075 O O . ALA A 1 513 ? 9.185 -1.025 14.639 1.00 79.00 513 ALA A O 1
ATOM 4076 N N . PHE A 1 514 ? 8.646 -3.134 15.206 1.00 86.88 514 PHE A N 1
ATOM 4077 C CA . PHE A 1 514 ? 7.508 -2.769 16.051 1.00 86.88 514 PHE A CA 1
ATOM 4078 C C . PHE A 1 514 ? 7.922 -1.853 17.210 1.00 86.88 514 PHE A C 1
ATOM 4080 O O . PHE A 1 514 ? 7.303 -0.820 17.452 1.00 86.88 514 PHE A O 1
ATOM 4087 N N . THR A 1 515 ? 9.008 -2.198 17.912 1.00 82.25 515 THR A N 1
ATOM 4088 C CA . THR A 1 515 ? 9.520 -1.389 19.031 1.00 82.25 515 THR A CA 1
ATOM 4089 C C . THR A 1 515 ? 9.891 0.021 18.575 1.00 82.25 515 THR A C 1
ATOM 4091 O O . THR A 1 515 ? 9.590 0.985 19.276 1.00 82.25 515 THR A O 1
ATOM 4094 N N . TYR A 1 516 ? 10.511 0.146 17.401 1.00 78.56 516 TYR A N 1
ATOM 4095 C CA . TYR A 1 516 ? 10.893 1.427 16.819 1.00 78.56 516 TYR A CA 1
ATOM 4096 C C . TYR A 1 516 ? 9.673 2.268 16.439 1.00 78.56 516 TYR A C 1
ATOM 4098 O O . TYR A 1 516 ? 9.570 3.412 16.874 1.00 78.56 516 TYR A O 1
ATOM 4106 N N . ALA A 1 517 ? 8.717 1.694 15.704 1.00 82.38 517 ALA A N 1
ATOM 4107 C CA . ALA A 1 517 ? 7.499 2.405 15.327 1.00 82.38 517 ALA A CA 1
ATOM 4108 C C . ALA A 1 517 ? 6.679 2.847 16.546 1.00 82.38 517 ALA A C 1
ATOM 4110 O O . ALA A 1 517 ? 6.184 3.971 16.586 1.00 82.38 517 ALA A O 1
ATOM 4111 N N . ARG A 1 518 ? 6.614 2.013 17.591 1.00 85.88 518 ARG A N 1
ATOM 4112 C CA . ARG A 1 518 ? 5.986 2.372 18.868 1.00 85.88 518 ARG A CA 1
ATOM 4113 C C . ARG A 1 518 ? 6.694 3.546 19.546 1.00 85.88 518 ARG A C 1
ATOM 4115 O O . ARG A 1 518 ? 6.031 4.473 19.989 1.00 85.88 518 ARG A O 1
ATOM 4122 N N . GLN A 1 519 ? 8.028 3.529 19.615 1.00 80.44 519 GLN A N 1
ATOM 4123 C CA . GLN A 1 519 ? 8.807 4.618 20.224 1.00 80.44 519 GLN A CA 1
ATOM 4124 C C . GLN A 1 519 ? 8.663 5.945 19.475 1.00 80.44 519 GLN A C 1
ATOM 4126 O O . GLN A 1 519 ? 8.739 7.002 20.095 1.00 80.44 519 GLN A O 1
ATOM 4131 N N . GLN A 1 520 ? 8.472 5.895 18.157 1.00 75.75 520 GLN A N 1
ATOM 4132 C CA . GLN A 1 520 ? 8.247 7.086 17.342 1.00 75.75 520 GLN A CA 1
ATOM 4133 C C . GLN A 1 520 ? 6.776 7.496 17.247 1.00 75.75 520 GLN A C 1
ATOM 4135 O O . GLN A 1 520 ? 6.492 8.569 16.724 1.00 75.75 520 GLN A O 1
ATOM 4140 N N . ALA A 1 521 ? 5.862 6.649 17.722 1.00 79.44 521 ALA A N 1
ATOM 4141 C CA . ALA A 1 521 ? 4.424 6.782 17.533 1.00 79.44 521 ALA A CA 1
ATOM 4142 C C . ALA A 1 521 ? 3.996 6.916 16.056 1.00 79.44 521 ALA A C 1
ATOM 4144 O O . ALA A 1 521 ? 3.048 7.633 15.749 1.00 79.44 521 ALA A O 1
ATOM 4145 N N . TRP A 1 522 ? 4.676 6.208 15.145 1.00 82.44 522 TRP A N 1
ATOM 4146 C CA . TRP A 1 522 ? 4.238 5.988 13.759 1.00 82.44 522 TRP A CA 1
ATOM 4147 C C . TRP A 1 522 ? 5.060 4.879 13.083 1.00 82.44 522 TRP A C 1
ATOM 4149 O O . TRP A 1 522 ? 6.224 4.650 13.416 1.00 82.44 522 TRP A O 1
ATOM 4159 N N . GLY A 1 523 ? 4.469 4.193 12.105 1.00 83.19 523 GLY A N 1
ATOM 4160 C CA . GLY A 1 523 ? 5.179 3.286 11.208 1.00 83.19 523 GLY A CA 1
ATOM 4161 C C . GLY A 1 523 ? 5.773 4.049 10.030 1.00 83.19 523 GLY A C 1
ATOM 4162 O O . GLY A 1 523 ? 5.060 4.380 9.083 1.00 83.19 523 GLY A O 1
ATOM 4163 N N . SER A 1 524 ? 7.078 4.322 10.073 1.00 80.81 524 SER A N 1
ATOM 4164 C CA . SER A 1 524 ? 7.787 4.918 8.936 1.00 80.81 524 SER A CA 1
ATOM 4165 C C . SER A 1 524 ? 7.848 3.954 7.741 1.00 80.81 524 SER A C 1
ATOM 4167 O O . SER A 1 524 ? 7.763 2.735 7.940 1.00 80.81 524 SER A O 1
ATOM 4169 N N . PRO A 1 525 ? 8.059 4.446 6.504 1.00 80.69 525 PRO A N 1
ATOM 4170 C CA . PRO A 1 525 ? 8.196 3.577 5.333 1.00 80.69 525 PRO A CA 1
ATOM 4171 C C . PRO A 1 525 ? 9.256 2.484 5.523 1.00 80.69 525 PRO A C 1
ATOM 4173 O O . PRO A 1 525 ? 9.038 1.328 5.178 1.00 80.69 525 PRO A O 1
ATOM 4176 N N . ASN A 1 526 ? 10.366 2.811 6.187 1.00 73.44 526 ASN A N 1
ATOM 4177 C CA . ASN A 1 526 ? 11.424 1.852 6.503 1.00 73.44 526 ASN A CA 1
ATOM 4178 C C . ASN A 1 526 ? 10.953 0.698 7.414 1.00 73.44 526 ASN A C 1
ATOM 4180 O O . ASN A 1 526 ? 11.389 -0.438 7.239 1.00 73.44 526 ASN A O 1
ATOM 4184 N N . VAL A 1 527 ? 10.068 0.965 8.383 1.00 77.06 527 VAL A N 1
ATOM 4185 C CA . VAL A 1 527 ? 9.469 -0.084 9.229 1.00 77.06 527 VAL A CA 1
ATOM 4186 C C . VAL A 1 527 ? 8.480 -0.920 8.426 1.00 77.06 527 VAL A C 1
ATOM 4188 O O . VAL A 1 527 ? 8.523 -2.151 8.468 1.00 77.06 527 VAL A O 1
ATOM 4191 N N . LEU A 1 528 ? 7.585 -0.252 7.700 1.00 83.25 528 LEU A N 1
ATOM 4192 C CA . LEU A 1 528 ? 6.492 -0.904 6.984 1.00 83.25 528 LEU A CA 1
ATOM 4193 C C . LEU A 1 528 ? 6.982 -1.773 5.826 1.00 83.25 528 LEU A C 1
ATOM 4195 O O . LEU A 1 528 ? 6.333 -2.766 5.515 1.00 83.25 528 LEU A O 1
ATOM 4199 N N . GLN A 1 529 ? 8.169 -1.498 5.279 1.00 77.06 529 GLN A N 1
ATOM 4200 C CA . GLN A 1 529 ? 8.804 -2.344 4.269 1.00 77.06 529 GLN A CA 1
ATOM 4201 C C . GLN A 1 529 ? 8.959 -3.808 4.727 1.00 77.06 529 GLN A C 1
ATOM 4203 O O . GLN A 1 529 ? 8.868 -4.726 3.916 1.00 77.06 529 GLN A O 1
ATOM 4208 N N . LEU A 1 530 ? 9.161 -4.057 6.026 1.00 73.56 530 LEU A N 1
ATOM 4209 C CA . LEU A 1 530 ? 9.229 -5.420 6.574 1.00 73.56 530 LEU A CA 1
ATOM 4210 C C . LEU A 1 530 ? 7.876 -6.122 6.570 1.00 73.56 530 LEU A C 1
ATOM 4212 O O . LEU A 1 530 ? 7.782 -7.314 6.277 1.00 73.56 530 LEU A O 1
ATOM 4216 N N . VAL A 1 531 ? 6.834 -5.374 6.914 1.00 82.94 531 VAL A N 1
ATOM 4217 C CA . VAL A 1 531 ? 5.465 -5.877 6.951 1.00 82.94 531 VAL A CA 1
ATOM 4218 C C . VAL A 1 531 ? 4.978 -6.146 5.524 1.00 82.94 531 VAL A C 1
ATOM 4220 O O . VAL A 1 531 ? 4.434 -7.214 5.247 1.00 82.94 531 VAL A O 1
ATOM 4223 N N . ASP A 1 532 ? 5.259 -5.232 4.596 1.00 78.44 532 ASP A N 1
ATOM 4224 C CA . ASP A 1 532 ? 4.959 -5.382 3.174 1.00 78.44 532 ASP A CA 1
ATOM 4225 C C . ASP A 1 532 ? 5.626 -6.634 2.582 1.00 78.44 532 ASP A C 1
ATOM 4227 O O . ASP A 1 532 ? 4.968 -7.428 1.913 1.00 78.44 532 ASP A O 1
ATOM 4231 N N . ARG A 1 533 ? 6.887 -6.918 2.933 1.00 71.81 533 ARG A N 1
ATOM 4232 C CA . ARG A 1 533 ? 7.554 -8.170 2.531 1.00 71.81 533 ARG A CA 1
ATOM 4233 C C . ARG A 1 533 ? 6.835 -9.421 3.004 1.00 71.81 533 ARG A C 1
ATOM 4235 O O . ARG A 1 533 ? 6.677 -10.352 2.218 1.00 71.81 533 ARG A O 1
ATOM 4242 N N . CYS A 1 534 ? 6.398 -9.458 4.260 1.00 73.69 534 CYS A N 1
ATOM 4243 C CA . CYS A 1 534 ? 5.657 -10.608 4.776 1.00 73.69 534 CYS A CA 1
ATOM 4244 C C . CYS A 1 534 ? 4.339 -10.800 4.014 1.00 73.69 534 CYS A C 1
ATOM 4246 O O . CYS A 1 534 ? 3.975 -11.928 3.683 1.00 73.69 534 CYS A O 1
ATOM 4248 N N . ASN A 1 535 ? 3.663 -9.697 3.675 1.00 79.25 535 ASN A N 1
ATOM 4249 C CA . ASN A 1 535 ? 2.438 -9.726 2.880 1.00 79.25 535 ASN A CA 1
ATOM 4250 C C . ASN A 1 535 ? 2.698 -10.241 1.460 1.00 79.25 535 ASN A C 1
ATOM 4252 O O . ASN A 1 535 ? 2.000 -11.142 0.998 1.00 79.25 535 ASN A O 1
ATOM 4256 N N . LYS A 1 536 ? 3.733 -9.722 0.789 1.00 68.44 536 LYS A N 1
ATOM 4257 C CA . LYS A 1 536 ? 4.145 -10.153 -0.555 1.00 68.44 536 LYS A CA 1
ATOM 4258 C C . LYS A 1 536 ? 4.571 -11.614 -0.587 1.00 68.44 536 LYS A C 1
ATOM 4260 O O . LYS A 1 536 ? 4.369 -12.281 -1.592 1.00 68.44 536 LYS A O 1
ATOM 4265 N N . ALA A 1 537 ? 5.104 -12.123 0.514 1.00 64.94 537 ALA A N 1
ATOM 4266 C CA . ALA A 1 537 ? 5.469 -13.519 0.675 1.00 64.94 537 ALA A CA 1
ATOM 4267 C C . ALA A 1 537 ? 4.313 -14.470 1.005 1.00 64.94 537 ALA A C 1
ATOM 4269 O O . ALA A 1 537 ? 4.533 -15.674 1.098 1.00 64.94 537 ALA A O 1
ATOM 4270 N N . GLY A 1 538 ? 3.103 -13.953 1.226 1.00 68.25 538 GLY A N 1
ATOM 4271 C CA . GLY A 1 538 ? 1.967 -14.766 1.656 1.00 68.25 538 GLY A CA 1
ATOM 4272 C C . GLY A 1 538 ? 2.055 -15.254 3.107 1.00 68.25 538 GLY A C 1
ATOM 4273 O O . GLY A 1 538 ? 1.196 -16.011 3.539 1.00 68.25 538 GLY A O 1
ATOM 4274 N N . VAL A 1 539 ? 3.036 -14.793 3.892 1.00 74.62 539 VAL A N 1
ATOM 4275 C CA . VAL A 1 539 ? 3.210 -15.154 5.312 1.00 74.62 539 VAL A CA 1
ATOM 4276 C C . VAL A 1 539 ? 2.708 -14.048 6.243 1.00 74.62 539 VAL A C 1
ATOM 4278 O O . VAL A 1 539 ? 3.362 -13.665 7.214 1.00 74.62 539 VAL A O 1
ATOM 4281 N N . VAL A 1 540 ? 1.525 -13.514 5.934 1.00 83.75 540 VAL A N 1
ATOM 4282 C CA . VAL A 1 540 ? 0.866 -12.442 6.705 1.00 83.75 540 VAL A CA 1
ATOM 4283 C C . VAL A 1 540 ? 0.765 -12.815 8.189 1.00 83.75 540 VAL A C 1
ATOM 4285 O O . VAL A 1 540 ? 1.068 -12.006 9.063 1.00 83.75 540 VAL A O 1
ATOM 4288 N N . GLU A 1 541 ? 0.428 -14.074 8.475 1.00 84.44 541 GLU A N 1
ATOM 4289 C CA . GLU A 1 541 ? 0.236 -14.572 9.839 1.00 84.44 541 GLU A CA 1
ATOM 4290 C C . GLU A 1 541 ? 1.487 -14.415 10.717 1.00 84.44 541 GLU A C 1
ATOM 4292 O O . GLU A 1 541 ? 1.373 -14.102 11.903 1.00 84.44 541 GLU A O 1
ATOM 4297 N N . ASN A 1 542 ? 2.687 -14.531 10.138 1.00 83.69 542 ASN A N 1
ATOM 4298 C CA . ASN A 1 542 ? 3.940 -14.465 10.890 1.00 83.69 542 ASN A CA 1
ATOM 4299 C C . ASN A 1 542 ? 4.141 -13.098 11.550 1.00 83.69 542 ASN A C 1
ATOM 4301 O O . ASN A 1 542 ? 4.437 -13.015 12.745 1.00 83.69 542 ASN A O 1
ATOM 4305 N N . TRP A 1 543 ? 3.987 -12.010 10.791 1.00 88.00 543 TRP A N 1
ATOM 4306 C CA . TRP A 1 543 ? 4.218 -10.674 11.336 1.00 88.00 543 TRP A CA 1
ATOM 4307 C C . TRP A 1 543 ? 3.065 -10.223 12.233 1.00 88.00 543 TRP A C 1
ATOM 4309 O O . TRP A 1 543 ? 3.332 -9.626 13.280 1.00 88.00 543 TRP A O 1
ATOM 4319 N N . CYS A 1 544 ? 1.818 -10.571 11.881 1.00 91.69 544 CYS A N 1
ATOM 4320 C CA . CYS A 1 544 ? 0.646 -10.321 12.717 1.00 91.69 544 CYS A CA 1
ATOM 4321 C C . CYS A 1 544 ? 0.837 -10.950 14.102 1.00 91.69 544 CYS A C 1
ATOM 4323 O O . CYS A 1 544 ? 0.693 -10.265 15.114 1.00 91.69 544 CYS A O 1
ATOM 4325 N N . MET A 1 545 ? 1.276 -12.213 14.159 1.00 89.31 545 MET A N 1
ATOM 4326 C CA . MET A 1 545 ? 1.582 -12.906 15.411 1.00 89.31 545 MET A CA 1
ATOM 4327 C C . MET A 1 545 ? 2.711 -12.238 16.202 1.00 89.31 545 MET A C 1
ATOM 4329 O O . MET A 1 545 ? 2.596 -12.070 17.417 1.00 89.31 545 MET A O 1
ATOM 4333 N N . VAL A 1 546 ? 3.817 -11.849 15.556 1.00 88.38 546 VAL A N 1
ATOM 4334 C CA . VAL A 1 546 ? 4.954 -11.216 16.252 1.00 88.38 546 VAL A CA 1
ATOM 4335 C C . VAL A 1 546 ? 4.561 -9.865 16.851 1.00 88.38 546 VAL A C 1
ATOM 4337 O O . VAL A 1 546 ? 4.875 -9.600 18.015 1.00 88.38 546 VAL A O 1
ATOM 4340 N N . TRP A 1 547 ? 3.875 -9.017 16.082 1.00 92.56 547 TRP A N 1
ATOM 4341 C CA . TRP A 1 547 ? 3.458 -7.686 16.530 1.00 92.56 547 TRP A CA 1
ATOM 4342 C C . TRP A 1 547 ? 2.365 -7.768 17.594 1.00 92.56 547 TRP A C 1
ATOM 4344 O O . TRP A 1 547 ? 2.476 -7.095 18.619 1.00 92.56 547 TRP A O 1
ATOM 4354 N N . LEU A 1 548 ? 1.386 -8.664 17.431 1.00 91.50 548 LEU A N 1
ATOM 4355 C CA . LEU A 1 548 ? 0.359 -8.909 18.442 1.00 91.50 548 LEU A CA 1
ATOM 4356 C C . LEU A 1 548 ? 0.983 -9.375 19.764 1.00 91.50 548 LEU A C 1
ATOM 4358 O O . LEU A 1 548 ? 0.713 -8.805 20.818 1.00 91.50 548 LEU A O 1
ATOM 4362 N N . ASN A 1 549 ? 1.891 -10.352 19.721 1.00 88.88 549 ASN A N 1
ATOM 4363 C CA . ASN A 1 549 ? 2.589 -10.823 20.918 1.00 88.88 549 ASN A CA 1
ATOM 4364 C C . ASN A 1 549 ? 3.449 -9.734 21.576 1.00 88.88 549 ASN A C 1
ATOM 4366 O O . ASN A 1 549 ? 3.676 -9.774 22.786 1.00 88.88 549 ASN A O 1
ATOM 4370 N N . ALA A 1 550 ? 3.974 -8.780 20.804 1.00 89.38 550 ALA A N 1
ATOM 4371 C CA . ALA A 1 550 ? 4.704 -7.639 21.343 1.00 89.38 550 ALA A CA 1
ATOM 4372 C C . ALA A 1 550 ? 3.760 -6.607 21.986 1.00 89.38 550 ALA A C 1
ATOM 4374 O O . ALA A 1 550 ? 4.078 -6.105 23.063 1.00 89.38 550 ALA A O 1
ATOM 4375 N N . MET A 1 551 ? 2.595 -6.350 21.385 1.00 91.19 551 MET A N 1
ATOM 4376 C CA . MET A 1 551 ? 1.532 -5.510 21.949 1.00 91.19 551 MET A CA 1
ATOM 4377 C C . MET A 1 551 ? 1.014 -6.075 23.280 1.00 91.19 551 MET A C 1
ATOM 4379 O O . MET A 1 551 ? 0.945 -5.355 24.269 1.00 91.19 551 MET A O 1
ATOM 4383 N N . LEU A 1 552 ? 0.734 -7.381 23.349 1.00 87.69 552 LEU A N 1
ATOM 4384 C CA . LEU A 1 552 ? 0.210 -8.055 24.549 1.00 87.69 552 LEU A CA 1
ATOM 4385 C C . LEU A 1 552 ? 1.217 -8.140 25.716 1.00 87.69 552 LEU A C 1
ATOM 4387 O O . LEU A 1 552 ? 0.855 -8.525 26.834 1.00 87.69 552 LEU A O 1
ATOM 4391 N N . LYS A 1 553 ? 2.490 -7.794 25.477 1.00 87.62 553 LYS A N 1
ATOM 4392 C CA . LYS A 1 553 ? 3.538 -7.683 26.508 1.00 87.62 553 LYS A CA 1
ATOM 4393 C C . LYS A 1 553 ? 3.606 -6.304 27.160 1.00 87.62 553 LYS A C 1
ATOM 4395 O O . LYS A 1 553 ? 4.339 -6.158 28.134 1.00 87.62 553 LYS A O 1
ATOM 4400 N N . LEU A 1 554 ? 2.890 -5.318 26.627 1.00 86.88 554 LEU A N 1
ATOM 4401 C CA . LEU A 1 554 ? 2.809 -3.986 27.214 1.00 86.88 554 LEU A CA 1
ATOM 4402 C C . LEU A 1 554 ? 1.961 -4.029 28.491 1.00 86.88 554 LEU A C 1
ATOM 4404 O O . LEU A 1 554 ? 1.124 -4.919 28.674 1.00 86.88 554 LEU A O 1
ATOM 4408 N N . SER A 1 555 ? 2.233 -3.088 29.393 1.00 83.19 555 SER A N 1
ATOM 4409 C CA . SER A 1 555 ? 1.682 -3.107 30.754 1.00 83.19 555 SER A CA 1
ATOM 4410 C C . SER A 1 555 ? 0.632 -2.029 30.994 1.00 83.19 555 SER A C 1
ATOM 4412 O O . SER A 1 555 ? -0.122 -2.135 31.957 1.00 83.19 555 SER A O 1
ATOM 4414 N N . THR A 1 556 ? 0.587 -0.986 30.161 1.00 83.94 556 THR A N 1
ATOM 4415 C CA . THR A 1 556 ? -0.344 0.136 30.322 1.00 83.94 556 THR A CA 1
ATOM 4416 C C . THR A 1 556 ? -1.366 0.173 29.195 1.00 83.94 556 THR A C 1
ATOM 4418 O O . THR A 1 556 ? -1.107 -0.274 28.076 1.00 83.94 556 THR A O 1
ATOM 4421 N N . ASN A 1 557 ? -2.537 0.721 29.511 1.00 84.56 557 ASN A N 1
ATOM 4422 C CA . ASN A 1 557 ? -3.644 0.856 28.574 1.00 84.56 557 ASN A CA 1
ATOM 4423 C C . ASN A 1 557 ? -3.252 1.728 27.371 1.00 84.56 557 ASN A C 1
ATOM 4425 O O . ASN A 1 557 ? -3.334 1.276 26.234 1.00 84.56 557 ASN A O 1
ATOM 4429 N N . ASP A 1 558 ? -2.696 2.915 27.634 1.00 83.06 558 ASP A N 1
ATOM 4430 C CA . ASP A 1 558 ? -2.265 3.858 26.595 1.00 83.06 558 ASP A CA 1
ATOM 4431 C C . ASP A 1 558 ? -1.256 3.233 25.622 1.00 83.06 558 ASP A C 1
ATOM 4433 O O . ASP A 1 558 ? -1.410 3.334 24.407 1.00 83.06 558 ASP A O 1
ATOM 4437 N N . GLU A 1 559 ? -0.234 2.533 26.136 1.00 86.38 559 GLU A N 1
ATOM 4438 C CA . GLU A 1 559 ? 0.764 1.895 25.275 1.00 86.38 559 GLU A CA 1
ATOM 4439 C C . GLU A 1 559 ? 0.140 0.805 24.395 1.00 86.38 559 GLU A C 1
ATOM 4441 O O . GLU A 1 559 ? 0.523 0.674 23.229 1.00 86.38 559 GLU A O 1
ATOM 4446 N N . MET A 1 560 ? -0.802 0.026 24.939 1.00 89.56 560 MET A N 1
ATOM 4447 C CA . MET A 1 560 ? -1.512 -1.010 24.190 1.00 89.56 560 MET A CA 1
ATOM 4448 C C . MET A 1 560 ? -2.454 -0.414 23.142 1.00 89.56 560 MET A C 1
ATOM 4450 O O . MET A 1 560 ? -2.482 -0.925 22.025 1.00 89.56 560 MET A O 1
ATOM 4454 N N . LEU A 1 561 ? -3.173 0.668 23.457 1.00 88.62 561 LEU A N 1
ATOM 4455 C CA . LEU A 1 561 ? -4.046 1.366 22.511 1.00 88.62 561 LEU A CA 1
ATOM 4456 C C . LEU A 1 561 ? -3.240 1.917 21.330 1.00 88.62 561 LEU A C 1
ATOM 4458 O O . LEU A 1 561 ? -3.529 1.559 20.187 1.00 88.62 561 LEU A O 1
ATOM 4462 N N . CYS A 1 562 ? -2.161 2.664 21.586 1.00 87.81 562 CYS A N 1
ATOM 4463 C CA . CYS A 1 562 ? -1.278 3.162 20.527 1.00 87.81 562 CYS A CA 1
ATOM 4464 C C . CYS A 1 562 ? -0.686 2.012 19.691 1.00 87.81 562 CYS A C 1
ATOM 4466 O O . CYS A 1 562 ? -0.611 2.082 18.465 1.00 87.81 562 CYS A O 1
ATOM 4468 N N . ALA A 1 563 ? -0.265 0.922 20.336 1.00 92.38 563 ALA A N 1
ATOM 4469 C CA . ALA A 1 563 ? 0.248 -0.248 19.631 1.00 92.38 563 ALA A CA 1
ATOM 4470 C C . ALA A 1 563 ? -0.818 -0.944 18.767 1.00 92.38 563 ALA A C 1
ATOM 4472 O O . ALA A 1 563 ? -0.498 -1.424 17.677 1.00 92.38 563 ALA A O 1
ATOM 4473 N N . SER A 1 564 ? -2.068 -0.984 19.230 1.00 93.38 564 SER A N 1
ATOM 4474 C CA . SER A 1 564 ? -3.192 -1.550 18.487 1.00 93.38 564 SER A CA 1
ATOM 4475 C C . SER A 1 564 ? -3.486 -0.726 17.230 1.00 93.38 564 SER A C 1
ATOM 4477 O O . SER A 1 564 ? -3.559 -1.285 16.138 1.00 93.38 564 SER A O 1
ATOM 4479 N N . GLU A 1 565 ? -3.509 0.606 17.343 1.00 93.56 565 GLU A N 1
ATOM 4480 C CA . GLU A 1 565 ? -3.653 1.535 16.219 1.00 93.56 565 GLU A CA 1
ATOM 4481 C C . GLU A 1 565 ? -2.553 1.349 15.168 1.00 93.56 565 GLU A C 1
ATOM 4483 O O . GLU A 1 565 ? -2.830 1.301 13.968 1.00 93.56 565 GLU A O 1
ATOM 4488 N N . LEU A 1 566 ? -1.303 1.187 15.618 1.00 93.38 566 LEU A N 1
ATOM 4489 C CA . LEU A 1 566 ? -0.166 0.908 14.743 1.00 93.38 566 LEU A CA 1
ATOM 4490 C C . LEU A 1 566 ? -0.364 -0.405 13.964 1.00 93.38 566 LEU A C 1
ATOM 4492 O O . LEU A 1 566 ? -0.086 -0.456 12.765 1.00 93.38 566 LEU A O 1
ATOM 4496 N N . CYS A 1 567 ? -0.863 -1.456 14.625 1.00 95.75 567 CYS A N 1
ATOM 4497 C CA . CYS A 1 567 ? -1.155 -2.742 13.986 1.00 95.75 567 CYS A CA 1
ATOM 4498 C C . CYS A 1 567 ? -2.299 -2.630 12.967 1.00 95.75 567 CYS A C 1
ATOM 4500 O O . CYS A 1 567 ? -2.172 -3.164 11.863 1.00 95.75 567 CYS A O 1
ATOM 4502 N N . LEU A 1 568 ? -3.383 -1.914 13.302 1.00 95.62 568 LEU A N 1
ATOM 4503 C CA . LEU A 1 568 ? -4.505 -1.678 12.385 1.00 95.62 568 LEU A CA 1
ATOM 4504 C C . LEU A 1 568 ? -4.032 -0.941 11.130 1.00 95.62 568 LEU A C 1
ATOM 4506 O O . LEU A 1 568 ? -4.266 -1.414 10.019 1.00 95.62 568 LEU A O 1
ATOM 4510 N N . ALA A 1 569 ? -3.315 0.173 11.302 1.00 95.62 569 ALA A N 1
ATOM 4511 C CA . ALA A 1 569 ? -2.835 0.984 10.189 1.00 95.62 569 ALA A CA 1
ATOM 4512 C C . ALA A 1 569 ? -1.850 0.214 9.297 1.00 95.62 569 ALA A C 1
ATOM 4514 O O . ALA A 1 569 ? -2.018 0.206 8.079 1.00 95.62 569 ALA A O 1
ATOM 4515 N N . ALA A 1 570 ? -0.881 -0.510 9.874 1.00 94.81 570 ALA A N 1
ATOM 4516 C CA . ALA A 1 570 ? 0.023 -1.371 9.104 1.00 94.81 570 ALA A CA 1
ATOM 4517 C C . ALA A 1 570 ? -0.732 -2.493 8.360 1.00 94.81 570 ALA A C 1
ATOM 4519 O O . ALA A 1 570 ? -0.399 -2.831 7.221 1.00 94.81 570 ALA A O 1
ATOM 4520 N N . GLY A 1 571 ? -1.794 -3.034 8.967 1.00 94.50 571 GLY A N 1
ATOM 4521 C CA . GLY A 1 571 ? -2.649 -4.056 8.366 1.00 94.50 571 GLY A CA 1
ATOM 4522 C C . GLY A 1 571 ? -3.384 -3.595 7.102 1.00 94.50 571 GLY A C 1
ATOM 4523 O O . GLY A 1 571 ? -3.670 -4.432 6.245 1.00 94.50 571 GLY A O 1
ATOM 4524 N N . ILE A 1 572 ? -3.606 -2.285 6.907 1.00 93.94 572 ILE A N 1
ATOM 4525 C CA . ILE A 1 572 ? -4.237 -1.720 5.695 1.00 93.94 572 ILE A CA 1
ATOM 4526 C C . ILE A 1 572 ? -3.415 -1.971 4.417 1.00 93.94 572 ILE A C 1
ATOM 4528 O O . ILE A 1 572 ? -3.947 -1.843 3.312 1.00 93.94 572 ILE A O 1
ATOM 4532 N N . MET A 1 573 ? -2.153 -2.403 4.519 1.00 88.94 573 MET A N 1
ATOM 4533 C CA . MET A 1 573 ? -1.400 -2.891 3.354 1.00 88.94 573 MET A CA 1
ATOM 4534 C C . MET A 1 573 ? -2.061 -4.106 2.687 1.00 88.94 573 MET A C 1
ATOM 4536 O O . MET A 1 573 ? -2.112 -4.181 1.462 1.00 88.94 573 MET A O 1
ATOM 4540 N N . SER A 1 574 ? -2.637 -5.013 3.480 1.00 88.88 574 SER A N 1
ATOM 4541 C CA . SER A 1 574 ? -3.412 -6.164 3.005 1.00 88.88 574 SER A CA 1
ATOM 4542 C C . SER A 1 574 ? -4.605 -6.397 3.943 1.00 88.88 574 SER A C 1
ATOM 4544 O O . SER A 1 574 ? -4.587 -7.299 4.778 1.00 88.88 574 SER A O 1
ATOM 4546 N N . PRO A 1 575 ? -5.650 -5.553 3.863 1.00 91.38 575 PRO A N 1
ATOM 4547 C CA . PRO A 1 575 ? -6.594 -5.365 4.961 1.00 91.38 575 PRO A CA 1
ATOM 4548 C C . PRO A 1 575 ? -7.347 -6.644 5.335 1.00 91.38 575 PRO A C 1
ATOM 4550 O O . PRO A 1 575 ? -7.359 -7.009 6.502 1.00 91.38 575 PRO A O 1
ATOM 4553 N N . VAL A 1 576 ? -7.924 -7.379 4.377 1.00 93.25 576 VAL A N 1
ATOM 4554 C CA . VAL A 1 576 ? -8.686 -8.599 4.710 1.00 93.25 576 VAL A CA 1
ATOM 4555 C C . VAL A 1 576 ? -7.780 -9.687 5.320 1.00 93.25 576 VAL A C 1
ATOM 4557 O O . VAL A 1 576 ? -8.075 -10.109 6.437 1.00 93.25 576 VAL A O 1
ATOM 4560 N N . PRO A 1 577 ? -6.662 -10.114 4.690 1.00 92.19 577 PRO A N 1
ATOM 4561 C CA . PRO A 1 577 ? -5.777 -11.116 5.292 1.00 92.19 577 PRO A CA 1
ATOM 4562 C C . PRO A 1 577 ? -5.217 -10.707 6.659 1.00 92.19 577 PRO A C 1
ATOM 4564 O O . PRO A 1 577 ? -5.237 -11.509 7.590 1.00 92.19 577 PRO A O 1
ATOM 4567 N N . CYS A 1 578 ? -4.758 -9.459 6.803 1.00 94.81 578 CYS A N 1
ATOM 4568 C CA . CYS A 1 578 ? -4.164 -8.976 8.048 1.00 94.81 578 CYS A CA 1
ATOM 4569 C C . CYS A 1 578 ? -5.189 -8.923 9.183 1.00 94.81 578 CYS A C 1
ATOM 4571 O O . CYS A 1 578 ? -4.922 -9.423 10.273 1.00 94.81 578 CYS A O 1
ATOM 4573 N N . MET A 1 579 ? -6.373 -8.349 8.939 1.00 96.44 579 MET A N 1
ATOM 4574 C CA . MET A 1 579 ? -7.396 -8.212 9.979 1.00 96.44 579 MET A CA 1
ATOM 4575 C C . MET A 1 579 ? -7.947 -9.569 10.419 1.00 96.44 579 MET A C 1
ATOM 4577 O O . MET A 1 579 ? -8.162 -9.779 11.612 1.00 96.44 579 MET A O 1
ATOM 4581 N N . LEU A 1 580 ? -8.124 -10.513 9.487 1.00 95.25 580 LEU A N 1
ATOM 4582 C CA . LEU A 1 580 ? -8.532 -11.877 9.828 1.00 95.25 580 LEU A CA 1
ATOM 4583 C C . LEU A 1 580 ? -7.440 -12.635 10.586 1.00 95.25 580 LEU A C 1
ATOM 4585 O O . LEU A 1 580 ? -7.758 -13.372 11.519 1.00 95.25 580 LEU A O 1
ATOM 4589 N N . SER A 1 581 ? -6.168 -12.432 10.230 1.00 94.75 581 SER A N 1
ATOM 4590 C CA . SER A 1 581 ? -5.046 -13.004 10.972 1.00 94.75 581 SER A CA 1
ATOM 4591 C C . SER A 1 581 ? -5.002 -12.467 12.402 1.00 94.75 581 SER A C 1
ATOM 4593 O O . SER A 1 581 ? -5.032 -13.267 13.332 1.00 94.75 581 SER A O 1
ATOM 4595 N N . PHE A 1 582 ? -5.056 -11.145 12.605 1.00 96.06 582 PHE A N 1
ATOM 4596 C CA . PHE A 1 582 ? -5.132 -10.561 13.947 1.00 96.06 582 PHE A CA 1
ATOM 4597 C C . PHE A 1 582 ? -6.330 -11.090 14.741 1.00 96.06 582 PHE A C 1
ATOM 4599 O O . PHE A 1 582 ? -6.160 -11.522 15.880 1.00 96.06 582 PHE A O 1
ATOM 4606 N N . ALA A 1 583 ? -7.523 -11.113 14.139 1.00 95.38 583 ALA A N 1
ATOM 4607 C CA . ALA A 1 583 ? -8.733 -11.590 14.801 1.00 95.38 583 ALA A CA 1
ATOM 4608 C C . ALA A 1 583 ? -8.611 -13.054 15.252 1.00 95.38 583 ALA A C 1
ATOM 4610 O O . ALA A 1 583 ? -8.962 -13.390 16.389 1.00 95.38 583 ALA A O 1
ATOM 4611 N N . ARG A 1 584 ? -8.065 -13.920 14.388 1.00 92.75 584 ARG A N 1
ATOM 4612 C CA . ARG A 1 584 ? -7.793 -15.324 14.711 1.00 92.75 584 ARG A CA 1
ATOM 4613 C C . ARG A 1 584 ? -6.775 -15.435 15.845 1.00 92.75 584 ARG A C 1
ATOM 4615 O O . ARG A 1 584 ? -7.077 -16.068 16.851 1.00 92.75 584 ARG A O 1
ATOM 4622 N N . SER A 1 585 ? -5.632 -14.768 15.718 1.00 90.38 585 SER A N 1
ATOM 4623 C CA . SER A 1 585 ? -4.529 -14.825 16.678 1.00 90.38 585 SER A CA 1
ATOM 4624 C C . SER A 1 585 ? -4.918 -14.343 18.077 1.00 90.38 585 SER A C 1
ATOM 4626 O O . SER A 1 585 ? -4.541 -14.973 19.061 1.00 90.38 585 SER A O 1
ATOM 4628 N N . ILE A 1 586 ? -5.701 -13.262 18.190 1.00 90.94 586 ILE A N 1
ATOM 4629 C CA . ILE A 1 586 ? -6.235 -12.783 19.479 1.00 90.94 586 ILE A CA 1
ATOM 4630 C C . ILE A 1 586 ? -7.152 -13.841 20.089 1.00 90.94 586 ILE A C 1
ATOM 4632 O O . ILE A 1 586 ? -7.030 -14.177 21.264 1.00 90.94 586 ILE A O 1
ATOM 4636 N N . THR A 1 587 ? -8.066 -14.380 19.280 1.00 89.38 587 THR A N 1
ATOM 4637 C CA . THR A 1 587 ? -9.046 -15.367 19.735 1.00 89.38 587 THR A CA 1
ATOM 4638 C C . THR A 1 587 ? -8.351 -16.648 20.208 1.00 89.38 587 THR A C 1
ATOM 4640 O O . THR A 1 587 ? -8.661 -17.162 21.277 1.00 89.38 587 THR A O 1
ATOM 4643 N N . GLU A 1 588 ? -7.381 -17.160 19.453 1.00 87.31 588 GLU A N 1
ATOM 4644 C CA . GLU A 1 588 ? -6.578 -18.327 19.843 1.00 87.31 588 GLU A CA 1
ATOM 4645 C C . GLU A 1 588 ? -5.767 -18.055 21.113 1.00 87.31 588 GLU A C 1
ATOM 4647 O O . GLU A 1 588 ? -5.823 -18.847 22.052 1.00 87.31 588 GLU A O 1
ATOM 4652 N N . TYR A 1 589 ? -5.106 -16.896 21.202 1.00 84.25 589 TYR A N 1
ATOM 4653 C CA . TYR A 1 589 ? -4.351 -16.497 22.392 1.00 84.25 589 TYR A CA 1
ATOM 4654 C C . TYR A 1 589 ? -5.210 -16.512 23.667 1.00 84.25 589 TYR A C 1
ATOM 4656 O O . TYR A 1 589 ? -4.744 -16.949 24.718 1.00 84.25 589 TYR A O 1
ATOM 4664 N N . ILE A 1 590 ? -6.466 -16.071 23.574 1.00 84.12 590 ILE A N 1
ATOM 4665 C CA . ILE A 1 590 ? -7.381 -15.968 24.718 1.00 84.12 590 ILE A CA 1
ATOM 4666 C C . ILE A 1 590 ? -7.948 -17.324 25.148 1.00 84.12 590 ILE A C 1
ATOM 4668 O O . ILE A 1 590 ? -8.111 -17.548 26.345 1.00 84.12 590 ILE A O 1
ATOM 4672 N N . PHE A 1 591 ? -8.272 -18.213 24.201 1.00 80.62 591 PHE A N 1
ATOM 4673 C CA . PHE A 1 591 ? -8.994 -19.459 24.503 1.00 80.62 591 PHE A CA 1
ATOM 4674 C C . PHE A 1 591 ? -8.124 -20.724 24.547 1.00 80.62 591 PHE A C 1
ATOM 4676 O O . PHE A 1 591 ? -8.598 -21.737 25.057 1.00 80.62 591 PHE A O 1
ATOM 4683 N N . GLU A 1 592 ? -6.899 -20.719 24.010 1.00 73.06 592 GLU A N 1
ATOM 4684 C CA . GLU A 1 592 ? -6.064 -21.934 23.911 1.00 73.06 592 GLU A CA 1
ATOM 4685 C C . GLU A 1 592 ? -4.917 -21.984 24.924 1.00 73.06 592 GLU A C 1
ATOM 4687 O O . GLU A 1 592 ? -4.472 -23.069 25.301 1.00 73.06 592 GLU A O 1
ATOM 4692 N N . GLN A 1 593 ? -4.448 -20.838 25.416 1.00 58.62 593 GLN A N 1
ATOM 4693 C CA . GLN A 1 593 ? -3.474 -20.806 26.500 1.00 58.62 593 GLN A CA 1
ATOM 4694 C C . GLN A 1 593 ? -4.237 -20.774 27.836 1.00 58.62 593 GLN A C 1
ATOM 4696 O O . GLN A 1 593 ? -5.150 -19.975 28.008 1.00 58.62 593 GLN A O 1
ATOM 4701 N N . ASN A 1 594 ? -3.894 -21.643 28.794 1.00 50.25 594 ASN A N 1
ATOM 4702 C CA . ASN A 1 594 ? -4.430 -21.617 30.166 1.00 50.25 594 ASN A CA 1
ATOM 4703 C C . ASN A 1 594 ? -3.983 -20.327 30.891 1.00 50.25 594 ASN A C 1
ATOM 4705 O O . ASN A 1 594 ? -3.104 -20.373 31.753 1.00 50.25 594 ASN A O 1
ATOM 4709 N N . VAL A 1 595 ? -4.498 -19.158 30.497 1.00 53.31 595 VAL A N 1
ATOM 4710 C CA . VAL A 1 595 ? -4.009 -17.860 30.976 1.00 53.31 595 VAL A CA 1
ATOM 4711 C C . VAL A 1 595 ? -4.976 -17.251 31.982 1.00 53.31 595 VAL A C 1
ATOM 4713 O O . VAL A 1 595 ? -5.693 -16.292 31.698 1.00 53.31 595 VAL A O 1
ATOM 4716 N N . ASP A 1 596 ? -4.878 -17.713 33.225 1.00 51.12 596 ASP A N 1
ATOM 4717 C CA . ASP A 1 596 ? -5.367 -16.955 34.386 1.00 51.12 596 ASP A CA 1
ATOM 4718 C C . ASP A 1 596 ? -4.733 -15.538 34.454 1.00 51.12 596 ASP A C 1
ATOM 4720 O O . ASP A 1 596 ? -5.276 -14.638 35.084 1.00 51.12 596 ASP A O 1
ATOM 4724 N N . PHE A 1 597 ? -3.624 -15.301 33.734 1.00 50.75 597 PHE A N 1
ATOM 4725 C CA . PHE A 1 597 ? -2.897 -14.023 33.641 1.00 50.75 597 PHE A CA 1
ATOM 4726 C C . PHE A 1 597 ? -3.171 -13.175 32.374 1.00 50.75 597 PHE A C 1
ATOM 4728 O O . PHE A 1 597 ? -2.682 -12.049 32.281 1.00 50.75 597 PHE A O 1
ATOM 4735 N N . GLY A 1 598 ? -3.886 -13.692 31.366 1.00 53.50 598 GLY A N 1
ATOM 4736 C CA . GLY A 1 598 ? -3.956 -13.086 30.021 1.00 53.50 598 GLY A CA 1
ATOM 4737 C C . GLY A 1 598 ? -5.143 -12.150 29.827 1.00 53.50 598 GLY A C 1
ATOM 4738 O O . GLY A 1 598 ? -5.039 -11.167 29.096 1.00 53.50 598 GLY A O 1
ATOM 4739 N N . CYS A 1 599 ? -6.233 -12.424 30.539 1.00 61.59 599 CYS A N 1
ATOM 4740 C CA . CYS A 1 599 ? -7.452 -11.621 30.537 1.00 61.59 599 CYS A CA 1
ATOM 4741 C C . CYS A 1 599 ? -7.566 -10.784 31.825 1.00 61.59 599 CYS A C 1
ATOM 4743 O O . CYS A 1 599 ? -8.624 -10.720 32.443 1.00 61.59 599 CYS A O 1
ATOM 4745 N N . VAL A 1 600 ? -6.450 -10.176 32.243 1.00 70.44 600 VAL A N 1
ATOM 4746 C CA . VAL A 1 600 ? -6.392 -9.174 33.321 1.00 70.44 600 VAL A CA 1
ATOM 4747 C C . VAL A 1 600 ? -6.263 -7.792 32.685 1.00 70.44 600 VAL A C 1
ATOM 4749 O O . VAL A 1 600 ? -5.643 -7.645 31.628 1.00 70.44 600 VAL A O 1
ATOM 4752 N N . GLU A 1 601 ? -6.848 -6.776 33.310 1.00 70.38 601 GLU A N 1
ATOM 4753 C CA . GLU A 1 601 ? -6.751 -5.395 32.838 1.00 70.38 601 GLU A CA 1
ATOM 4754 C C . GLU A 1 601 ? -5.292 -4.907 32.767 1.00 70.38 601 GLU A C 1
ATOM 4756 O O . GLU A 1 601 ? -4.493 -5.244 33.647 1.00 70.38 601 GLU A O 1
ATOM 4761 N N . PRO A 1 602 ? -4.902 -4.127 31.736 1.00 79.12 602 PRO A N 1
ATOM 4762 C CA . PRO A 1 602 ? -5.723 -3.581 30.640 1.00 79.12 602 PRO A CA 1
ATOM 4763 C C . PRO A 1 602 ? -5.875 -4.516 29.420 1.00 79.12 602 PRO A C 1
ATOM 4765 O O . PRO A 1 602 ? -6.452 -4.142 28.399 1.00 79.12 602 PRO A O 1
ATOM 4768 N N . LYS A 1 603 ? -5.307 -5.730 29.467 1.00 85.12 603 LYS A N 1
ATOM 4769 C CA . LYS A 1 603 ? -5.143 -6.582 28.278 1.00 85.12 603 LYS A CA 1
ATOM 4770 C C . LYS A 1 603 ? -6.463 -7.100 27.735 1.00 85.12 603 LYS A C 1
ATOM 4772 O O . LYS A 1 603 ? -6.624 -7.137 26.516 1.00 85.12 603 LYS A O 1
ATOM 4777 N N . ALA A 1 604 ? -7.379 -7.499 28.617 1.00 85.25 604 ALA A N 1
ATOM 4778 C CA . ALA A 1 604 ? -8.697 -7.987 28.221 1.00 85.25 604 ALA A CA 1
ATOM 4779 C C . ALA A 1 604 ? -9.466 -6.905 27.451 1.00 85.25 604 ALA A C 1
ATOM 4781 O O . ALA A 1 604 ? -9.900 -7.144 26.326 1.00 85.25 604 ALA A O 1
ATOM 4782 N N . LEU A 1 605 ? -9.544 -5.704 28.026 1.00 87.06 605 LEU A N 1
ATOM 4783 C CA . LEU A 1 605 ? -10.243 -4.558 27.463 1.00 87.06 605 LEU A CA 1
ATOM 4784 C C . LEU A 1 605 ? -9.668 -4.120 26.112 1.00 87.06 605 LEU A C 1
ATOM 4786 O O . LEU A 1 605 ? -10.392 -4.078 25.116 1.00 87.06 605 LEU A O 1
ATOM 4790 N N . VAL A 1 606 ? -8.358 -3.861 26.037 1.00 89.06 606 VAL A N 1
ATOM 4791 C CA . VAL A 1 606 ? -7.740 -3.372 24.793 1.00 89.06 606 VAL A CA 1
ATOM 4792 C C . VAL A 1 606 ? -7.772 -4.430 23.690 1.00 89.06 606 VAL A C 1
ATOM 4794 O O . VAL A 1 606 ? -8.040 -4.102 22.536 1.00 89.06 606 VAL A O 1
ATOM 4797 N N . SER A 1 607 ? -7.556 -5.708 24.020 1.00 91.25 607 SER A N 1
ATOM 4798 C CA . SER A 1 607 ? -7.613 -6.786 23.019 1.00 91.25 607 SER A CA 1
ATOM 4799 C C . SER A 1 607 ? -9.027 -6.987 22.480 1.00 91.25 607 SER A C 1
ATOM 4801 O O . SER A 1 607 ? -9.192 -7.308 21.305 1.00 91.25 607 SER A O 1
ATOM 4803 N N . ALA A 1 608 ? -10.047 -6.794 23.320 1.00 92.69 608 ALA A N 1
ATOM 4804 C CA . ALA A 1 608 ? -11.440 -6.919 22.918 1.00 92.69 608 ALA A CA 1
ATOM 4805 C C . ALA A 1 608 ? -11.841 -5.788 21.966 1.00 92.69 608 ALA A C 1
ATOM 4807 O O . ALA A 1 608 ? -12.395 -6.051 20.896 1.00 92.69 608 ALA A O 1
ATOM 4808 N N . ARG A 1 609 ? -11.467 -4.548 22.302 1.00 92.56 609 ARG A N 1
ATOM 4809 C CA . ARG A 1 609 ? -11.658 -3.385 21.429 1.00 92.56 609 ARG A CA 1
ATOM 4810 C C . ARG A 1 609 ? -10.909 -3.541 20.104 1.00 92.56 609 ARG A C 1
ATOM 4812 O O . ARG A 1 609 ? -11.489 -3.347 19.038 1.00 92.56 609 ARG A O 1
ATOM 4819 N N . PHE A 1 610 ? -9.648 -3.969 20.157 1.00 94.88 610 PHE A N 1
ATOM 4820 C CA . PHE A 1 610 ? -8.846 -4.249 18.964 1.00 94.88 610 PHE A CA 1
ATOM 4821 C C . PHE A 1 610 ? -9.493 -5.326 18.079 1.00 94.88 610 PHE A C 1
ATOM 4823 O O . PHE A 1 610 ? -9.555 -5.149 16.864 1.00 94.88 610 PHE A O 1
ATOM 4830 N N . LEU A 1 611 ? -10.055 -6.392 18.666 1.00 96.44 611 LEU A N 1
ATOM 4831 C CA . LEU A 1 611 ? -10.786 -7.420 17.921 1.00 96.44 611 LEU A CA 1
ATOM 4832 C C . LEU A 1 611 ? -12.014 -6.843 17.196 1.00 96.44 611 LEU A C 1
ATOM 4834 O O . LEU A 1 611 ? -12.205 -7.144 16.018 1.00 96.44 611 LEU A O 1
ATOM 4838 N N . VAL A 1 612 ? -12.815 -5.994 17.853 1.00 95.94 612 VAL A N 1
ATOM 4839 C CA . VAL A 1 612 ? -13.958 -5.313 17.211 1.00 95.94 612 VAL A CA 1
ATOM 4840 C C . VAL A 1 612 ? -13.487 -4.476 16.018 1.00 95.94 612 VAL A C 1
ATOM 4842 O O . VAL A 1 612 ? -14.019 -4.639 14.917 1.00 95.94 612 VAL A O 1
ATOM 4845 N N . HIS A 1 613 ? -12.437 -3.667 16.193 1.00 95.94 613 HIS A N 1
ATOM 4846 C CA . HIS A 1 613 ? -11.880 -2.848 15.112 1.00 95.94 613 HIS A CA 1
ATOM 4847 C C . HIS A 1 613 ? -11.359 -3.697 13.939 1.00 95.94 613 HIS A C 1
ATOM 4849 O O . HIS A 1 613 ? -11.611 -3.364 12.779 1.00 95.94 613 HIS A O 1
ATOM 4855 N N . CYS A 1 614 ? -10.678 -4.820 14.208 1.00 96.81 614 CYS A N 1
ATOM 4856 C CA . CYS A 1 614 ? -10.237 -5.749 13.163 1.00 96.81 614 CYS A CA 1
ATOM 4857 C C . CYS A 1 614 ? -11.422 -6.285 12.351 1.00 96.81 614 CYS A C 1
ATOM 4859 O O . CYS A 1 614 ? -11.374 -6.284 11.121 1.00 96.81 614 CYS A O 1
ATOM 4861 N N . LEU A 1 615 ? -12.500 -6.716 13.013 1.00 96.50 615 LEU A N 1
ATOM 4862 C CA . LEU A 1 615 ? -13.685 -7.243 12.331 1.00 96.50 615 LEU A CA 1
ATOM 4863 C C . LEU A 1 615 ? -14.392 -6.164 11.498 1.00 96.50 615 LEU A C 1
ATOM 4865 O O . LEU A 1 615 ? -14.785 -6.437 10.361 1.00 96.50 615 LEU A O 1
ATOM 4869 N N . GLN A 1 616 ? -14.505 -4.936 12.014 1.00 95.44 616 GLN A N 1
ATOM 4870 C CA . GLN A 1 616 ? -15.079 -3.811 11.271 1.00 95.44 616 GLN A CA 1
ATOM 4871 C C . GLN A 1 616 ? -14.265 -3.506 10.006 1.00 95.44 616 GLN A C 1
ATOM 4873 O O . GLN A 1 616 ? -14.820 -3.496 8.905 1.00 95.44 616 GLN A O 1
ATOM 4878 N N . LEU A 1 617 ? -12.945 -3.337 10.137 1.00 94.88 617 LEU A N 1
ATOM 4879 C CA . LEU A 1 617 ? -12.061 -3.062 9.000 1.00 94.88 617 LEU A CA 1
ATOM 4880 C C . LEU A 1 617 ? -12.041 -4.212 7.985 1.00 94.88 617 LEU A C 1
ATOM 4882 O O . LEU A 1 617 ? -12.027 -3.960 6.779 1.00 94.88 617 LEU A O 1
ATOM 4886 N N . ALA A 1 618 ? -12.084 -5.468 8.442 1.00 95.38 618 ALA A N 1
ATOM 4887 C CA . ALA A 1 618 ? -12.168 -6.630 7.558 1.00 95.38 618 ALA A CA 1
ATOM 4888 C C . ALA A 1 618 ? -13.450 -6.606 6.709 1.00 95.38 618 ALA A C 1
ATOM 4890 O O . ALA A 1 618 ? -13.383 -6.822 5.498 1.00 95.38 618 ALA A O 1
ATOM 4891 N N . MET A 1 619 ? -14.602 -6.308 7.323 1.00 94.00 619 MET A N 1
ATOM 4892 C CA . MET A 1 619 ? -15.894 -6.232 6.630 1.00 94.00 619 MET A CA 1
ATOM 4893 C C . MET A 1 619 ? -15.911 -5.108 5.593 1.00 94.00 619 MET A C 1
ATOM 4895 O O . MET A 1 619 ? -16.260 -5.349 4.435 1.00 94.00 619 MET A O 1
ATOM 4899 N N . HIS A 1 620 ? -15.459 -3.911 5.978 1.00 91.19 620 HIS A N 1
ATOM 4900 C CA . HIS A 1 620 ? -15.338 -2.765 5.074 1.00 91.19 620 HIS A CA 1
ATOM 4901 C C . HIS A 1 620 ? -14.452 -3.086 3.865 1.00 91.19 620 HIS A C 1
ATOM 4903 O O . HIS A 1 620 ? -14.872 -2.954 2.710 1.00 91.19 620 HIS A O 1
ATOM 4909 N N . ALA A 1 621 ? -13.242 -3.587 4.121 1.00 91.44 621 ALA A N 1
ATOM 4910 C CA . ALA A 1 621 ? -12.294 -3.916 3.068 1.00 91.44 621 ALA A CA 1
ATOM 4911 C C . ALA A 1 621 ? -12.813 -5.012 2.126 1.00 91.44 621 ALA A C 1
ATOM 4913 O O . ALA A 1 621 ? -12.628 -4.915 0.909 1.00 91.44 621 ALA A O 1
ATOM 4914 N N . TYR A 1 622 ? -13.493 -6.029 2.664 1.00 92.62 622 TYR A N 1
ATOM 4915 C CA . TYR A 1 622 ? -14.076 -7.101 1.864 1.00 92.62 622 TYR A CA 1
ATOM 4916 C C . TYR A 1 622 ? -15.203 -6.593 0.960 1.00 92.62 622 TYR A C 1
ATOM 4918 O O . TYR A 1 622 ? -15.186 -6.850 -0.245 1.00 92.62 622 TYR A O 1
ATOM 4926 N N . TRP A 1 623 ? -16.156 -5.823 1.491 1.00 90.12 623 TRP A N 1
ATOM 4927 C CA . TRP A 1 623 ? -17.246 -5.264 0.684 1.00 90.12 623 TRP A CA 1
ATOM 4928 C C . TRP A 1 623 ? -16.746 -4.338 -0.419 1.00 90.12 623 TRP A C 1
ATOM 4930 O O . TRP A 1 623 ? -17.244 -4.394 -1.547 1.00 90.12 623 TRP A O 1
ATOM 4940 N N . LYS A 1 624 ? -15.719 -3.535 -0.132 1.00 85.88 624 LYS A N 1
ATOM 4941 C CA . LYS A 1 624 ? -15.061 -2.694 -1.134 1.00 85.88 624 LYS A CA 1
ATOM 4942 C C . LYS A 1 624 ? -14.446 -3.535 -2.250 1.00 85.88 624 LYS A C 1
ATOM 4944 O O . LYS A 1 624 ? -14.716 -3.285 -3.424 1.00 85.88 624 LYS A O 1
ATOM 4949 N N . GLN A 1 625 ? -13.707 -4.586 -1.893 1.00 85.81 625 GLN A N 1
ATOM 4950 C CA . GLN A 1 625 ? -13.130 -5.515 -2.864 1.00 85.81 625 GLN A CA 1
ATOM 4951 C C . GLN A 1 625 ? -14.210 -6.192 -3.727 1.00 85.81 625 GLN A C 1
ATOM 4953 O O . GLN A 1 625 ? -14.026 -6.345 -4.935 1.00 85.81 625 GLN A O 1
ATOM 4958 N N . GLN A 1 626 ? -15.353 -6.563 -3.142 1.00 85.12 626 GLN A N 1
ATOM 4959 C CA . GLN A 1 626 ? -16.474 -7.149 -3.884 1.00 85.12 626 GLN A CA 1
ATOM 4960 C C . GLN A 1 626 ? -17.116 -6.155 -4.856 1.00 85.12 626 GLN A C 1
ATOM 4962 O O . GLN A 1 626 ? -17.330 -6.485 -6.023 1.00 85.12 626 GLN A O 1
ATOM 4967 N N . LYS A 1 627 ? -17.359 -4.915 -4.417 1.00 84.38 627 LYS A N 1
ATOM 4968 C CA . LYS A 1 627 ? -17.894 -3.847 -5.274 1.00 84.38 627 LYS A CA 1
ATOM 4969 C C . LYS A 1 627 ? -16.972 -3.567 -6.464 1.00 84.38 627 LYS A C 1
ATOM 4971 O O . LYS A 1 627 ? -17.442 -3.372 -7.586 1.00 84.38 627 LYS A O 1
ATOM 4976 N N . GLU A 1 628 ? -15.659 -3.588 -6.246 1.00 77.44 628 GLU A N 1
ATOM 4977 C CA . GLU A 1 628 ? -14.662 -3.444 -7.310 1.00 77.44 628 GLU A CA 1
ATOM 4978 C C . GLU A 1 628 ? -14.705 -4.605 -8.306 1.00 77.44 628 GLU A C 1
ATOM 4980 O O . GLU A 1 628 ? -14.760 -4.364 -9.513 1.00 77.44 628 GLU A O 1
ATOM 4985 N N . ARG A 1 629 ? -14.736 -5.852 -7.818 1.00 76.50 629 ARG A N 1
ATOM 4986 C CA . ARG A 1 629 ? -14.859 -7.048 -8.668 1.00 76.50 629 ARG A CA 1
ATOM 4987 C C . ARG A 1 629 ? -16.126 -6.996 -9.521 1.00 76.50 629 ARG A C 1
ATOM 4989 O O . ARG A 1 629 ? -16.047 -7.166 -10.733 1.00 76.50 629 ARG A O 1
ATOM 4996 N N . GLN A 1 630 ? -17.270 -6.670 -8.922 1.00 74.88 630 GLN A N 1
ATOM 4997 C CA . GLN A 1 630 ? -18.536 -6.515 -9.646 1.00 74.88 630 GLN A CA 1
ATOM 4998 C C . GLN A 1 630 ? -18.455 -5.412 -10.707 1.00 74.88 630 GLN A C 1
ATOM 5000 O O . GLN A 1 630 ? -18.891 -5.606 -11.839 1.00 74.88 630 GLN A O 1
ATOM 5005 N N . THR A 1 631 ? -17.836 -4.275 -10.379 1.00 73.81 631 THR A N 1
ATOM 5006 C CA . THR A 1 631 ? -17.650 -3.172 -11.333 1.00 73.81 631 THR A CA 1
ATOM 5007 C C . THR A 1 631 ? -16.777 -3.588 -12.523 1.00 73.81 631 THR A C 1
ATOM 5009 O O . THR A 1 631 ? -17.075 -3.195 -13.650 1.00 73.81 631 THR A O 1
ATOM 5012 N N . ARG A 1 632 ? -15.732 -4.401 -12.305 1.00 66.81 632 ARG A N 1
ATOM 5013 C CA . ARG A 1 632 ? -14.874 -4.953 -13.375 1.00 66.81 632 ARG A CA 1
ATOM 5014 C C . ARG A 1 632 ? -15.634 -5.939 -14.270 1.00 66.81 632 ARG A C 1
ATOM 5016 O O . ARG A 1 632 ? -15.552 -5.838 -15.493 1.00 66.81 632 ARG A O 1
ATOM 5023 N N . ILE A 1 633 ? -16.440 -6.826 -13.678 1.00 68.06 633 ILE A N 1
ATOM 5024 C CA . ILE A 1 633 ? -17.279 -7.792 -14.413 1.00 68.06 633 ILE A CA 1
ATOM 5025 C C . ILE A 1 633 ? -18.290 -7.062 -15.306 1.00 68.06 633 ILE A C 1
ATOM 5027 O O . ILE A 1 633 ? -18.359 -7.321 -16.504 1.00 68.06 633 ILE A O 1
ATOM 5031 N N . VAL A 1 634 ? -19.015 -6.081 -14.758 1.00 65.06 634 VAL A N 1
ATOM 5032 C CA . VAL A 1 634 ? -19.991 -5.270 -15.514 1.00 65.06 634 VAL A CA 1
ATOM 5033 C C . VAL A 1 634 ? -19.322 -4.473 -16.643 1.00 65.06 634 VAL A C 1
ATOM 5035 O O . VAL A 1 634 ? -19.950 -4.165 -17.656 1.00 65.06 634 VAL A O 1
ATOM 5038 N N . ARG A 1 635 ? -18.033 -4.142 -16.505 1.00 56.41 635 ARG A N 1
ATOM 5039 C CA . ARG A 1 635 ? -17.253 -3.459 -17.546 1.00 56.41 635 ARG A CA 1
ATOM 5040 C C . ARG A 1 635 ? -16.705 -4.385 -18.634 1.00 56.41 635 ARG A C 1
ATOM 5042 O O . ARG A 1 635 ? -16.195 -3.850 -19.617 1.00 56.41 635 ARG A O 1
ATOM 5049 N N . GLY A 1 636 ? -16.859 -5.704 -18.500 1.00 51.03 636 GLY A N 1
ATOM 5050 C CA . GLY A 1 636 ? -16.351 -6.699 -19.450 1.00 51.03 636 GLY A CA 1
ATOM 5051 C C . GLY A 1 636 ? -14.837 -6.927 -19.362 1.00 51.03 636 GLY A C 1
ATOM 5052 O O . GLY A 1 636 ? -14.244 -7.394 -20.326 1.00 51.03 636 GLY A O 1
ATOM 5053 N N . GLU A 1 637 ? -14.202 -6.570 -18.239 1.00 48.44 637 GLU A N 1
ATOM 5054 C CA . GLU A 1 637 ? -12.737 -6.602 -18.055 1.00 48.44 637 GLU A CA 1
ATOM 5055 C C . GLU A 1 637 ? -12.209 -7.964 -17.547 1.00 48.44 637 GLU A C 1
ATOM 5057 O O . GLU A 1 637 ? -10.999 -8.160 -17.470 1.00 48.44 637 GLU A O 1
ATOM 5062 N N . CYS A 1 638 ? -13.090 -8.921 -17.229 1.00 42.66 638 CYS A N 1
ATOM 5063 C CA . CYS A 1 638 ? -12.721 -10.274 -16.799 1.00 42.66 638 CYS A CA 1
ATOM 5064 C C . CYS A 1 638 ? -13.227 -11.321 -17.802 1.00 42.66 638 CYS A C 1
ATOM 5066 O O . CYS A 1 638 ? -14.376 -11.750 -17.727 1.00 42.66 638 CYS A O 1
ATOM 5068 N N . ILE A 1 639 ? -12.346 -11.774 -18.695 1.00 41.97 639 ILE A N 1
ATOM 5069 C CA . ILE A 1 639 ? -12.384 -13.148 -19.211 1.00 41.97 639 ILE A CA 1
ATOM 5070 C C . ILE A 1 639 ? -11.224 -13.862 -18.518 1.00 41.97 639 ILE A C 1
ATOM 5072 O O . ILE A 1 639 ? -10.161 -14.069 -19.098 1.00 41.97 639 ILE A O 1
ATOM 5076 N N . GLU A 1 640 ? -11.382 -14.174 -17.231 1.00 38.88 640 GLU A N 1
ATOM 5077 C CA . GLU A 1 640 ? -10.552 -15.232 -16.664 1.00 38.88 640 GLU A CA 1
ATOM 5078 C C . GLU A 1 640 ? -10.981 -16.508 -17.389 1.00 38.88 640 GLU A C 1
ATOM 5080 O O . GLU A 1 640 ? -12.143 -16.913 -17.309 1.00 38.88 640 GLU A O 1
ATOM 5085 N N . ARG A 1 641 ? -10.072 -17.092 -18.178 1.00 36.81 641 ARG A N 1
ATOM 5086 C CA . ARG A 1 641 ? -10.229 -18.468 -18.642 1.00 36.81 641 ARG A CA 1
ATOM 5087 C C . ARG A 1 641 ? -10.337 -19.316 -17.382 1.00 36.81 641 ARG A C 1
ATOM 5089 O O . ARG A 1 641 ? -9.322 -19.597 -16.753 1.00 36.81 641 ARG A O 1
ATOM 5096 N N . ARG A 1 642 ? -11.563 -19.681 -17.012 1.00 32.94 642 ARG A N 1
ATOM 5097 C CA . ARG A 1 642 ? -11.799 -20.854 -16.182 1.00 32.94 642 ARG A CA 1
ATOM 5098 C C . ARG A 1 642 ? -11.132 -22.006 -16.923 1.00 32.94 642 ARG A C 1
ATOM 5100 O O . ARG A 1 642 ? -11.491 -22.306 -18.058 1.00 32.94 642 ARG A O 1
ATOM 5107 N N . SER A 1 643 ? -10.070 -22.556 -16.354 1.00 30.94 643 SER A N 1
ATOM 5108 C CA . SER A 1 643 ? -9.694 -23.923 -16.672 1.00 30.94 643 SER A CA 1
ATOM 5109 C C . SER A 1 643 ? -10.838 -24.780 -16.143 1.00 30.94 643 SER A C 1
ATOM 5111 O O . SER A 1 643 ? -10.996 -24.903 -14.932 1.00 30.94 643 SER A O 1
ATOM 5113 N N . ASP A 1 644 ? -11.663 -25.295 -17.052 1.00 33.03 644 ASP A N 1
ATOM 5114 C CA . ASP A 1 644 ? -12.856 -26.114 -16.789 1.00 33.03 644 ASP A CA 1
ATOM 5115 C C . ASP A 1 644 ? -12.538 -27.486 -16.140 1.00 33.03 644 ASP A C 1
ATOM 5117 O O . ASP A 1 644 ? -13.288 -28.441 -16.310 1.00 33.03 644 ASP A O 1
ATOM 5121 N N . GLU A 1 645 ? -11.431 -27.620 -15.402 1.00 33.38 645 GLU A N 1
ATOM 5122 C CA . GLU A 1 645 ? -11.007 -28.885 -14.779 1.00 33.38 645 GLU A CA 1
ATOM 5123 C C . GLU A 1 645 ? -10.921 -28.844 -13.240 1.00 33.38 645 GLU A C 1
ATOM 5125 O O . GLU A 1 645 ? -10.701 -29.890 -12.643 1.00 33.38 645 GLU A O 1
ATOM 5130 N N . ASP A 1 646 ? -11.207 -27.706 -12.585 1.00 31.11 646 ASP A N 1
ATOM 5131 C CA . ASP A 1 646 ? -11.264 -27.604 -11.107 1.00 31.11 646 ASP A CA 1
ATOM 5132 C C . ASP A 1 646 ? -12.623 -27.082 -10.558 1.00 31.11 646 ASP A C 1
ATOM 5134 O O . ASP A 1 646 ? -12.764 -26.825 -9.361 1.00 31.11 646 ASP A O 1
ATOM 5138 N N . ASP A 1 647 ? -13.657 -26.933 -11.402 1.00 34.09 647 ASP A N 1
ATOM 5139 C CA . ASP A 1 647 ? -14.938 -26.266 -11.058 1.00 34.09 647 ASP A CA 1
ATOM 5140 C C . ASP A 1 647 ? -15.993 -27.185 -10.393 1.00 34.09 647 ASP A C 1
ATOM 5142 O O . ASP A 1 647 ? -17.189 -26.972 -10.562 1.00 34.09 647 ASP A O 1
ATOM 5146 N N . ASP A 1 648 ? -15.570 -28.185 -9.607 1.00 32.53 648 ASP A N 1
ATOM 5147 C CA . ASP A 1 648 ? -16.481 -28.998 -8.769 1.00 32.53 648 ASP A CA 1
ATOM 5148 C C . ASP A 1 648 ? -16.231 -28.838 -7.248 1.00 32.53 648 ASP A C 1
ATOM 5150 O O . ASP A 1 648 ? -16.865 -29.515 -6.436 1.00 32.53 648 ASP A O 1
ATOM 5154 N N . GLY A 1 649 ? -15.338 -27.927 -6.824 1.00 32.19 649 GLY A N 1
ATOM 5155 C CA . GLY A 1 649 ? -14.941 -27.787 -5.409 1.00 32.19 649 GLY A CA 1
ATOM 5156 C C . GLY A 1 649 ? -15.262 -26.466 -4.693 1.00 32.19 649 GLY A C 1
ATOM 5157 O O . GLY A 1 649 ? -15.479 -26.487 -3.483 1.00 32.19 649 GLY A O 1
ATOM 5158 N N . ASP A 1 650 ? -15.297 -25.323 -5.389 1.00 37.78 650 ASP A N 1
ATOM 5159 C CA . ASP A 1 650 ? -15.148 -24.007 -4.725 1.00 37.78 650 ASP A CA 1
ATOM 5160 C C . ASP A 1 650 ? -16.314 -23.017 -4.910 1.00 37.78 650 ASP A C 1
ATOM 5162 O O . ASP A 1 650 ? -16.261 -21.880 -4.433 1.00 37.78 650 ASP A O 1
ATOM 5166 N N . ALA A 1 651 ? -17.424 -23.451 -5.510 1.00 35.88 651 ALA A N 1
ATOM 5167 C CA . ALA A 1 651 ? -18.623 -22.625 -5.686 1.00 35.88 651 ALA A CA 1
ATOM 5168 C C . ALA A 1 651 ? -19.425 -22.358 -4.384 1.00 35.88 651 ALA A C 1
ATOM 5170 O O . ALA A 1 651 ? -20.428 -21.646 -4.434 1.00 35.88 651 ALA A O 1
ATOM 5171 N N . ASP A 1 652 ? -18.985 -22.876 -3.225 1.00 39.84 652 ASP A N 1
ATOM 5172 C CA . ASP A 1 652 ? -19.698 -22.790 -1.932 1.00 39.84 652 ASP A CA 1
ATOM 5173 C C . ASP A 1 652 ? -18.951 -21.999 -0.829 1.00 39.84 652 ASP A C 1
ATOM 5175 O O . ASP A 1 652 ? -19.327 -22.006 0.346 1.00 39.84 652 ASP A O 1
ATOM 5179 N N . GLN A 1 653 ? -17.874 -21.274 -1.156 1.00 49.81 653 GLN A N 1
ATOM 5180 C CA . GLN A 1 653 ? -17.173 -20.472 -0.145 1.00 49.81 653 GLN A CA 1
ATOM 5181 C C . GLN A 1 653 ? -17.906 -19.142 0.125 1.00 49.81 653 GLN A C 1
ATOM 5183 O O . GLN A 1 653 ? -17.665 -18.124 -0.522 1.00 49.81 653 GLN A O 1
ATOM 5188 N N . GLY A 1 654 ? -18.814 -19.143 1.109 1.00 66.44 654 GLY A N 1
ATOM 5189 C CA . GLY A 1 654 ? -19.474 -17.937 1.635 1.00 66.44 654 GLY A CA 1
ATOM 5190 C C . GLY A 1 654 ? -18.502 -16.839 2.116 1.00 66.44 654 GLY A C 1
ATOM 5191 O O . GLY A 1 654 ? -17.289 -17.032 2.160 1.00 66.44 654 GLY A O 1
ATOM 5192 N N . ASN A 1 655 ? -19.026 -15.664 2.500 1.00 86.25 655 ASN A N 1
ATOM 5193 C CA . ASN A 1 655 ? -18.219 -14.505 2.919 1.00 86.25 655 ASN A CA 1
ATOM 5194 C C . ASN A 1 655 ? -17.177 -14.901 4.003 1.00 86.25 655 ASN A C 1
ATOM 5196 O O . ASN A 1 655 ? -17.566 -15.209 5.134 1.00 86.25 655 ASN A O 1
ATOM 5200 N N . PRO A 1 656 ? -15.859 -14.875 3.702 1.00 90.00 656 PRO A N 1
ATOM 5201 C CA . PRO A 1 656 ? -14.818 -15.370 4.604 1.00 90.00 656 PRO A CA 1
ATOM 5202 C C . PRO A 1 656 ? -14.699 -14.539 5.886 1.00 90.00 656 PRO A C 1
ATOM 5204 O O . PRO A 1 656 ? -14.290 -15.061 6.928 1.00 90.00 656 PRO A O 1
ATOM 5207 N N . VAL A 1 657 ? -15.094 -13.263 5.835 1.00 93.56 657 VAL A N 1
ATOM 5208 C CA . VAL A 1 657 ? -15.117 -12.392 7.012 1.00 93.56 657 VAL A CA 1
ATOM 5209 C C . VAL A 1 657 ? -16.279 -12.773 7.921 1.00 93.56 657 VAL A C 1
ATOM 5211 O O . VAL A 1 657 ? -16.064 -13.000 9.108 1.00 93.56 657 VAL A O 1
ATOM 5214 N N . GLU A 1 658 ? -17.484 -12.953 7.373 1.00 94.50 658 GLU A N 1
ATOM 5215 C CA . GLU A 1 658 ? -18.643 -13.405 8.160 1.00 94.50 658 GLU A CA 1
ATOM 5216 C C . GLU A 1 658 ? -18.420 -14.800 8.747 1.00 94.50 658 GLU A C 1
ATOM 5218 O O . GLU A 1 658 ? -18.735 -15.030 9.911 1.00 94.50 658 GLU A O 1
ATOM 5223 N N . ARG A 1 659 ? -17.793 -15.713 7.994 1.00 93.69 659 ARG A N 1
ATOM 5224 C CA . ARG A 1 659 ? -17.394 -17.027 8.513 1.00 93.69 659 ARG A CA 1
ATOM 5225 C C . ARG A 1 659 ? -16.459 -16.895 9.714 1.00 93.69 659 ARG A C 1
ATOM 5227 O O . ARG A 1 659 ? -16.648 -17.587 10.708 1.00 93.69 659 ARG A O 1
ATOM 5234 N N . SER A 1 660 ? -15.480 -15.995 9.644 1.00 94.62 660 SER A N 1
ATOM 5235 C CA . SER A 1 660 ? -14.569 -15.732 10.764 1.00 94.62 660 SER A CA 1
ATOM 5236 C C . SER A 1 660 ? -15.308 -15.167 11.982 1.00 94.62 660 SER A C 1
ATOM 5238 O O . SER A 1 660 ? -15.080 -15.638 13.094 1.00 94.62 660 SER A O 1
ATOM 5240 N N . VAL A 1 661 ? -16.241 -14.228 11.778 1.00 95.81 661 VAL A N 1
ATOM 5241 C CA . VAL A 1 661 ? -17.103 -13.685 12.847 1.00 95.81 661 VAL A CA 1
ATOM 5242 C C . VAL A 1 661 ? -17.919 -14.798 13.512 1.00 95.81 661 VAL A C 1
ATOM 5244 O O . VAL A 1 661 ? -17.927 -14.909 14.737 1.00 95.81 661 VAL A O 1
ATOM 5247 N N . LEU A 1 662 ? -18.554 -15.665 12.718 1.00 95.25 662 LEU A N 1
ATOM 5248 C CA . LEU A 1 662 ? -19.353 -16.783 13.224 1.00 95.25 662 LEU A CA 1
ATOM 5249 C C . LEU A 1 662 ? -18.512 -17.775 14.035 1.00 95.25 662 LEU A C 1
ATOM 5251 O O . LEU A 1 662 ? -18.941 -18.191 15.108 1.00 95.25 662 LEU A O 1
ATOM 5255 N N . VAL A 1 663 ? -17.299 -18.105 13.579 1.00 94.75 663 VAL A N 1
ATOM 5256 C CA . VAL A 1 663 ? -16.373 -18.985 14.317 1.00 94.75 663 VAL A CA 1
ATOM 5257 C C . VAL A 1 663 ? -15.963 -18.368 15.660 1.00 94.75 663 VAL A C 1
ATOM 5259 O O . VAL A 1 663 ? -15.896 -19.072 16.669 1.00 94.75 663 VAL A O 1
ATOM 5262 N N . ILE A 1 664 ? -15.711 -17.056 15.707 1.00 95.38 664 ILE A N 1
ATOM 5263 C CA . ILE A 1 664 ? -15.396 -16.345 16.957 1.00 95.38 664 ILE A CA 1
ATOM 5264 C C . ILE A 1 664 ? -16.588 -16.406 17.918 1.00 95.38 664 ILE A C 1
ATOM 5266 O O . ILE A 1 664 ? -16.429 -16.770 19.085 1.00 95.38 664 ILE A O 1
ATOM 5270 N N . PHE A 1 665 ? -17.796 -16.124 17.429 1.00 96.25 665 PHE A N 1
ATOM 5271 C CA . PHE A 1 665 ? -19.006 -16.199 18.243 1.00 96.25 665 PHE A CA 1
ATOM 5272 C C . PHE A 1 665 ? -19.332 -17.616 18.714 1.00 96.25 665 PHE A C 1
ATOM 5274 O O . PHE A 1 665 ? -19.770 -17.789 19.851 1.00 96.25 665 PHE A O 1
ATOM 5281 N N . GLU A 1 666 ? -19.068 -18.642 17.909 1.00 94.69 666 GLU A N 1
ATOM 5282 C CA . GLU A 1 666 ? -19.201 -20.036 18.332 1.00 94.69 666 GLU A CA 1
ATOM 5283 C C . GLU A 1 666 ? -18.258 -20.355 19.503 1.00 94.69 666 GLU A C 1
ATOM 5285 O O . GLU A 1 666 ? -18.685 -20.954 20.497 1.00 94.69 666 GLU A O 1
ATOM 5290 N N . LYS A 1 667 ? -17.002 -19.881 19.447 1.00 92.50 667 LYS A N 1
ATOM 5291 C CA . LYS A 1 667 ? -16.056 -19.993 20.571 1.00 92.50 667 LYS A CA 1
ATOM 5292 C C . LYS A 1 667 ? -16.583 -19.269 21.822 1.00 92.50 667 LYS A C 1
ATOM 5294 O O . LYS A 1 667 ? -16.531 -19.852 22.906 1.00 92.50 667 LYS A O 1
ATOM 5299 N N . PHE A 1 668 ? -17.162 -18.070 21.689 1.00 94.00 668 PHE A N 1
ATOM 5300 C CA . PHE A 1 668 ? -17.767 -17.338 22.818 1.00 94.00 668 PHE A CA 1
ATOM 5301 C C . PHE A 1 668 ? -18.966 -18.079 23.429 1.00 94.00 668 PHE A C 1
ATOM 5303 O O . PHE A 1 668 ? -19.084 -18.200 24.651 1.00 94.00 668 PHE A O 1
ATOM 5310 N N . VAL A 1 669 ? -19.862 -18.617 22.597 1.00 94.06 669 VAL A N 1
ATOM 5311 C CA . VAL A 1 669 ? -21.021 -19.396 23.061 1.00 94.06 669 VAL A CA 1
ATOM 5312 C C . VAL A 1 669 ? -20.562 -20.656 23.791 1.00 94.06 669 VAL A C 1
ATOM 5314 O O . VAL A 1 669 ? -21.105 -20.987 24.845 1.00 94.06 669 VAL A O 1
ATOM 5317 N N . ARG A 1 670 ? -19.547 -21.350 23.269 1.00 91.50 670 ARG A N 1
ATOM 5318 C CA . ARG A 1 670 ? -18.973 -22.532 23.920 1.00 91.50 670 ARG A CA 1
ATOM 5319 C C . ARG A 1 670 ? -18.404 -22.199 25.299 1.00 91.50 670 ARG A C 1
ATOM 5321 O O . ARG A 1 670 ? -18.667 -22.945 26.238 1.00 91.50 670 ARG A O 1
ATOM 5328 N N . GLU A 1 671 ? -17.687 -21.084 25.430 1.00 89.62 671 GLU A N 1
ATOM 5329 C CA . GLU A 1 671 ? -17.110 -20.675 26.715 1.00 89.62 671 GLU A CA 1
ATOM 5330 C C . GLU A 1 671 ? -18.192 -20.294 27.736 1.00 89.62 671 GLU A C 1
ATOM 5332 O O . GLU A 1 671 ? -18.158 -20.741 28.880 1.00 89.62 671 GLU A O 1
ATOM 5337 N N . THR A 1 672 ? -19.212 -19.538 27.321 1.00 90.50 672 THR A N 1
ATOM 5338 C CA . THR A 1 672 ? -20.304 -19.109 28.218 1.00 90.50 672 THR A CA 1
ATOM 5339 C C . THR A 1 672 ? -21.220 -20.255 28.651 1.00 90.50 672 THR A C 1
ATOM 5341 O O . THR A 1 672 ? -21.741 -20.240 29.767 1.00 90.50 672 THR A O 1
ATOM 5344 N N . ARG A 1 673 ? -21.380 -21.296 27.820 1.00 89.12 673 ARG A N 1
ATOM 5345 C CA . ARG A 1 673 ? -22.129 -22.517 28.174 1.00 89.12 673 ARG A CA 1
ATOM 5346 C C . ARG A 1 673 ? -21.498 -23.304 29.322 1.00 89.12 673 ARG A C 1
ATOM 5348 O O . ARG A 1 673 ? -22.210 -24.073 29.961 1.00 89.12 673 ARG A O 1
ATOM 5355 N N . ALA A 1 674 ? -20.210 -23.107 29.609 1.00 84.06 674 ALA A N 1
ATOM 5356 C CA . ALA A 1 674 ? -19.552 -23.756 30.740 1.00 84.06 674 ALA A CA 1
ATOM 5357 C C . ALA A 1 674 ? -20.114 -23.303 32.102 1.00 84.06 674 ALA A C 1
ATOM 5359 O O . ALA A 1 674 ? -19.917 -24.001 33.090 1.00 84.06 674 ALA A O 1
ATOM 5360 N N . GLY A 1 675 ? -20.824 -22.167 32.172 1.00 79.25 675 GLY A N 1
ATOM 5361 C CA . GLY A 1 675 ? -21.549 -21.761 33.382 1.00 79.25 675 GLY A CA 1
ATOM 5362 C C . GLY A 1 675 ? -20.671 -21.219 34.518 1.00 79.25 675 GLY A C 1
ATOM 5363 O O . GLY A 1 675 ? -21.146 -21.102 35.645 1.00 79.25 675 GLY A O 1
ATOM 5364 N N . HIS A 1 676 ? -19.407 -20.884 34.245 1.00 81.75 676 HIS A N 1
ATOM 5365 C CA . HIS A 1 676 ? -18.459 -20.377 35.238 1.00 81.75 676 HIS A CA 1
ATOM 5366 C C . HIS A 1 676 ? -17.949 -18.983 34.864 1.00 81.75 676 HIS A C 1
ATOM 5368 O O . HIS A 1 676 ? -17.582 -18.746 33.714 1.00 81.75 676 HIS A O 1
ATOM 5374 N N . LEU A 1 677 ? -17.874 -18.082 35.847 1.00 80.69 677 LEU A N 1
ATOM 5375 C CA . LEU A 1 677 ? -17.201 -16.788 35.713 1.00 80.69 677 LEU A CA 1
ATOM 5376 C C . LEU A 1 677 ? -15.685 -17.012 35.668 1.00 80.69 677 LEU A C 1
ATOM 5378 O O . LEU A 1 677 ? -15.069 -17.366 36.672 1.00 80.69 677 LEU A O 1
ATOM 5382 N N . LYS A 1 678 ? -15.099 -16.831 34.485 1.00 83.12 678 LYS A N 1
ATOM 5383 C CA . LYS A 1 678 ? -13.657 -16.924 34.229 1.00 83.12 678 LYS A CA 1
ATOM 5384 C C . LYS A 1 678 ? -13.148 -15.622 33.621 1.00 83.12 678 LYS A C 1
ATOM 5386 O O . LYS A 1 678 ? -13.927 -14.831 33.097 1.00 83.12 678 LYS A O 1
ATOM 5391 N N . SER A 1 679 ? -11.832 -15.454 33.592 1.00 81.25 679 SER A N 1
ATOM 5392 C CA . SER A 1 679 ? -11.174 -14.312 32.947 1.00 81.25 679 SER A CA 1
ATOM 5393 C C . SER A 1 679 ? -11.524 -14.193 31.445 1.00 81.25 679 SER A C 1
ATOM 5395 O O . SER A 1 679 ? -11.680 -13.092 30.920 1.00 81.25 679 SER A O 1
ATOM 5397 N N . THR A 1 680 ? -11.780 -15.313 30.762 1.00 87.25 680 THR A N 1
ATOM 5398 C CA . THR A 1 680 ? -12.297 -15.350 29.381 1.00 87.25 680 THR A CA 1
ATOM 5399 C C . THR A 1 680 ? -13.692 -14.728 29.239 1.00 87.25 680 THR A C 1
ATOM 5401 O O . THR A 1 680 ? -13.980 -14.106 28.218 1.00 87.25 680 THR A O 1
ATOM 5404 N N . ILE A 1 681 ? -14.551 -14.825 30.261 1.00 88.25 681 ILE A N 1
ATOM 5405 C CA . ILE A 1 681 ? -15.867 -14.164 30.283 1.00 88.25 681 ILE A CA 1
ATOM 5406 C C . ILE A 1 681 ? -15.701 -12.648 30.404 1.00 88.25 681 ILE A C 1
ATOM 5408 O O . ILE A 1 681 ? -16.425 -11.914 29.739 1.00 88.25 681 ILE A O 1
ATOM 5412 N N . THR A 1 682 ? -14.717 -12.175 31.175 1.00 86.50 682 THR A N 1
ATOM 5413 C CA . THR A 1 682 ? -14.367 -10.747 31.252 1.00 86.50 682 THR A CA 1
ATOM 5414 C C . THR A 1 682 ? -13.935 -10.205 29.889 1.00 86.50 682 THR A C 1
ATOM 5416 O O . THR A 1 682 ? -14.388 -9.143 29.476 1.00 86.50 682 THR A O 1
ATOM 5419 N N . PHE A 1 683 ? -13.135 -10.953 29.124 1.00 89.81 683 PHE A N 1
ATOM 5420 C CA . PHE A 1 683 ? -12.825 -10.570 27.743 1.00 89.81 683 PHE A CA 1
ATOM 5421 C C . PHE A 1 683 ? -14.086 -10.477 26.865 1.00 89.81 683 PHE A C 1
ATOM 5423 O O . PHE A 1 683 ? -14.268 -9.490 26.153 1.00 89.81 683 PHE A O 1
ATOM 5430 N N . ILE A 1 684 ? -14.975 -11.478 26.933 1.00 92.12 684 ILE A N 1
ATOM 5431 C CA . ILE A 1 684 ? -16.236 -11.476 26.173 1.00 92.12 684 ILE A CA 1
ATOM 5432 C C . ILE A 1 684 ? -17.113 -10.285 26.585 1.00 92.12 684 ILE A C 1
ATOM 5434 O O . ILE A 1 684 ? -17.704 -9.646 25.719 1.00 92.12 684 ILE A O 1
ATOM 5438 N N . TYR A 1 685 ? -17.159 -9.942 27.876 1.00 89.69 685 TYR A N 1
ATOM 5439 C CA . TYR A 1 685 ? -17.825 -8.735 28.367 1.00 89.69 685 TYR A CA 1
ATOM 5440 C C . TYR A 1 685 ? -17.289 -7.484 27.669 1.00 89.69 685 TYR A C 1
ATOM 5442 O O . TYR A 1 685 ? -18.059 -6.768 27.031 1.00 89.69 685 TYR A O 1
ATOM 5450 N N . HIS A 1 686 ? -15.974 -7.254 27.718 1.00 90.50 686 HIS A N 1
ATOM 5451 C CA . HIS A 1 686 ? -15.373 -6.084 27.076 1.00 90.50 686 HIS A CA 1
ATOM 5452 C C . HIS A 1 686 ? -15.604 -6.066 25.567 1.00 90.50 686 HIS A C 1
ATOM 5454 O O . HIS A 1 686 ? -15.820 -4.997 25.007 1.00 90.50 686 HIS A O 1
ATOM 5460 N N . PHE A 1 687 ? -15.626 -7.228 24.911 1.00 94.31 687 PHE A N 1
ATOM 5461 C CA . PHE A 1 687 ? -15.943 -7.311 23.487 1.00 94.31 687 PHE A CA 1
ATOM 5462 C C . PHE A 1 687 ? -17.369 -6.829 23.210 1.00 94.31 687 PHE A C 1
ATOM 5464 O O . PHE A 1 687 ? -17.583 -6.026 22.304 1.00 94.31 687 PHE A O 1
ATOM 5471 N N . VAL A 1 688 ? -18.340 -7.290 24.002 1.00 93.31 688 VAL A N 1
ATOM 5472 C CA . VAL A 1 688 ? -19.749 -6.895 23.871 1.00 93.31 688 VAL A CA 1
ATOM 5473 C C . VAL A 1 688 ? -19.921 -5.400 24.155 1.00 93.31 688 VAL A C 1
ATOM 5475 O O . VAL A 1 688 ? -20.623 -4.728 23.403 1.00 93.31 688 VAL A O 1
ATOM 5478 N N . VAL A 1 689 ? -19.235 -4.859 25.168 1.00 90.56 689 VAL A N 1
ATOM 5479 C CA . VAL A 1 689 ? -19.217 -3.414 25.465 1.00 90.56 689 VAL A CA 1
ATOM 5480 C C . VAL A 1 689 ? -18.618 -2.621 24.307 1.00 90.56 689 VAL A C 1
ATOM 5482 O O . VAL A 1 689 ? -19.253 -1.693 23.814 1.00 90.56 689 VAL A O 1
ATOM 5485 N N . SER A 1 690 ? -17.438 -3.009 23.816 1.00 91.12 690 SER A N 1
ATOM 5486 C CA . SER A 1 690 ? -16.800 -2.346 22.674 1.00 91.12 690 SER A CA 1
ATOM 5487 C C . SER A 1 690 ? -17.677 -2.393 21.422 1.00 91.12 690 SER A C 1
ATOM 5489 O O . SER A 1 690 ? -17.743 -1.409 20.698 1.00 91.12 690 SER A O 1
ATOM 5491 N N . LEU A 1 691 ? -18.392 -3.496 21.176 1.00 93.00 691 LEU A N 1
ATOM 5492 C CA . LEU A 1 691 ? -19.326 -3.605 20.053 1.00 93.00 691 LEU A CA 1
ATOM 5493 C C . LEU A 1 691 ? -20.577 -2.728 20.239 1.00 93.00 691 LEU A C 1
ATOM 5495 O O . LEU A 1 691 ? -21.074 -2.177 19.261 1.00 93.00 691 LEU A O 1
ATOM 5499 N N . ALA A 1 692 ? -21.080 -2.596 21.469 1.00 89.31 692 ALA A N 1
ATOM 5500 C CA . ALA A 1 692 ? -22.252 -1.780 21.789 1.00 89.31 692 ALA A CA 1
ATOM 5501 C C . ALA A 1 692 ? -21.972 -0.272 21.693 1.00 89.31 692 ALA A C 1
ATOM 5503 O O . ALA A 1 692 ? -22.856 0.489 21.303 1.00 89.31 692 ALA A O 1
ATOM 5504 N N . VAL A 1 693 ? -20.751 0.152 22.039 1.00 87.62 693 VAL A N 1
ATOM 5505 C CA . VAL A 1 693 ? -20.307 1.558 21.975 1.00 87.62 693 VAL A CA 1
ATOM 5506 C C . VAL A 1 693 ? -19.755 1.926 20.594 1.00 87.62 693 VAL A C 1
ATOM 5508 O O . VAL A 1 693 ? -19.703 3.106 20.250 1.00 87.62 693 VAL A O 1
ATOM 5511 N N . ALA A 1 694 ? -19.384 0.936 19.776 1.00 88.00 694 ALA A N 1
ATOM 5512 C CA . ALA A 1 694 ? -18.830 1.166 18.449 1.00 88.00 694 ALA A CA 1
ATOM 5513 C C . ALA A 1 694 ? -19.750 2.033 17.557 1.00 88.00 694 ALA A C 1
ATOM 5515 O O . ALA A 1 694 ? -20.979 1.908 17.606 1.00 88.00 694 ALA A O 1
ATOM 5516 N N . PRO A 1 695 ? -19.173 2.857 16.660 1.00 85.25 695 PRO A N 1
ATOM 5517 C CA . PRO A 1 695 ? -19.941 3.666 15.720 1.00 85.25 695 PRO A CA 1
ATOM 5518 C C . PRO A 1 695 ? -20.956 2.820 14.925 1.00 85.25 695 PRO A C 1
ATOM 5520 O O . PRO A 1 695 ? -20.593 1.746 14.430 1.00 85.25 695 PRO A O 1
ATOM 5523 N N . PRO A 1 696 ? -22.207 3.285 14.719 1.00 83.38 696 PRO A N 1
ATOM 5524 C CA . PRO A 1 696 ? -23.282 2.515 14.076 1.00 83.38 696 PRO A CA 1
ATOM 5525 C C . PRO A 1 696 ? -23.157 2.449 12.537 1.00 83.38 696 PRO A C 1
ATOM 5527 O O . PRO A 1 696 ? -24.137 2.574 11.784 1.00 83.38 696 PRO A O 1
ATOM 5530 N N . ASN A 1 697 ? -21.939 2.239 12.039 1.00 87.12 697 ASN A N 1
ATOM 5531 C CA . ASN A 1 697 ? -21.649 2.051 10.624 1.00 87.12 697 ASN A CA 1
ATOM 5532 C C . ASN A 1 697 ? -22.181 0.693 10.112 1.00 87.12 697 ASN A C 1
ATOM 5534 O O . ASN A 1 697 ? -22.728 -0.127 10.860 1.00 87.12 697 ASN A O 1
ATOM 5538 N N . ALA A 1 698 ? -22.093 0.476 8.798 1.00 89.38 698 ALA A N 1
ATOM 5539 C CA . ALA A 1 698 ? -22.631 -0.725 8.162 1.00 89.38 698 ALA A CA 1
ATOM 5540 C C . ALA A 1 698 ? -21.954 -2.013 8.665 1.00 89.38 698 ALA A C 1
ATOM 5542 O O . ALA A 1 698 ? -22.635 -3.022 8.848 1.00 89.38 698 ALA A O 1
ATOM 5543 N N . ALA A 1 699 ? -20.643 -1.979 8.927 1.00 91.25 699 ALA A N 1
ATOM 5544 C CA . ALA A 1 699 ? -19.910 -3.140 9.420 1.00 91.25 699 ALA A CA 1
ATOM 5545 C C . ALA A 1 699 ? -20.312 -3.506 10.852 1.00 91.25 699 ALA A C 1
ATOM 5547 O O . ALA A 1 699 ? -20.612 -4.671 11.103 1.00 91.25 699 ALA A O 1
ATOM 5548 N N . THR A 1 700 ? -20.407 -2.530 11.762 1.00 91.88 700 THR A N 1
ATOM 5549 C CA . THR A 1 700 ? -20.888 -2.743 13.138 1.00 91.88 700 THR A CA 1
ATOM 5550 C C . THR A 1 700 ? -22.270 -3.379 13.132 1.00 91.88 700 THR A C 1
ATOM 5552 O O . THR A 1 700 ? -22.482 -4.410 13.766 1.00 91.88 700 THR A O 1
ATOM 5555 N N . ARG A 1 701 ? -23.200 -2.823 12.343 1.00 91.38 701 ARG A N 1
ATOM 5556 C CA . ARG A 1 701 ? -24.557 -3.369 12.209 1.00 91.38 701 ARG A CA 1
ATOM 5557 C C . ARG A 1 701 ? -24.548 -4.810 11.717 1.00 91.38 701 ARG A C 1
ATOM 5559 O O . ARG A 1 701 ? -25.251 -5.641 12.281 1.00 91.38 701 ARG A O 1
ATOM 5566 N N . ARG A 1 702 ? -23.718 -5.129 10.722 1.00 93.62 702 ARG A N 1
ATOM 5567 C CA . ARG A 1 702 ? -23.622 -6.497 10.209 1.00 93.62 702 ARG A CA 1
ATOM 5568 C C . ARG A 1 702 ? -23.021 -7.472 11.221 1.00 93.62 702 ARG A C 1
ATOM 5570 O O . ARG A 1 702 ? -23.487 -8.599 11.313 1.00 93.62 702 ARG A O 1
ATOM 5577 N N . ILE A 1 703 ? -22.016 -7.058 11.992 1.00 94.19 703 ILE A N 1
ATOM 5578 C CA . ILE A 1 703 ? -21.448 -7.888 13.067 1.00 94.19 703 ILE A CA 1
ATOM 5579 C C . ILE A 1 703 ? -22.509 -8.148 14.146 1.00 94.19 703 ILE A C 1
ATOM 5581 O O . ILE A 1 703 ? -22.656 -9.283 14.594 1.00 94.19 703 ILE A O 1
ATOM 5585 N N . ILE A 1 704 ? -23.289 -7.126 14.510 1.00 92.62 704 ILE A N 1
ATOM 5586 C CA . ILE A 1 704 ? -24.405 -7.238 15.457 1.00 92.62 704 ILE A CA 1
ATOM 5587 C C . ILE A 1 704 ? -25.490 -8.197 14.941 1.00 92.62 704 ILE A C 1
ATOM 5589 O O . ILE A 1 704 ? -25.988 -9.018 15.704 1.00 92.62 704 ILE A O 1
ATOM 5593 N N . GLU A 1 705 ? -25.831 -8.160 13.650 1.00 90.94 705 GLU A N 1
ATOM 5594 C CA . GLU A 1 705 ? -26.789 -9.102 13.043 1.00 90.94 705 GLU A CA 1
ATOM 5595 C C . GLU A 1 705 ? -26.346 -10.571 13.144 1.00 90.94 705 GLU A C 1
ATOM 5597 O O . GLU A 1 705 ? -27.190 -11.466 13.164 1.00 90.94 705 GLU A O 1
ATOM 5602 N N . LEU A 1 706 ? -25.036 -10.828 13.204 1.00 92.56 706 LEU A N 1
ATOM 5603 C CA . LEU A 1 706 ? -24.469 -12.171 13.356 1.00 92.56 706 LEU A CA 1
ATOM 5604 C C . LEU A 1 706 ? -24.366 -12.617 14.823 1.00 92.56 706 LEU A C 1
ATOM 5606 O O . LEU A 1 706 ? -24.029 -13.775 15.077 1.00 92.56 706 LEU A O 1
ATOM 5610 N N . LEU A 1 707 ? -24.632 -11.726 15.786 1.00 92.50 707 LEU A N 1
ATOM 5611 C CA . LEU A 1 707 ? -24.494 -11.999 17.214 1.00 92.50 707 LEU A CA 1
ATOM 5612 C C . LEU A 1 707 ? -25.501 -13.076 17.666 1.00 92.50 707 LEU A C 1
ATOM 5614 O O . LEU A 1 707 ? -26.715 -12.861 17.581 1.00 92.50 707 LEU A O 1
ATOM 5618 N N . PRO A 1 708 ? -25.049 -14.226 18.203 1.00 91.75 708 PRO A N 1
ATOM 5619 C CA . PRO A 1 708 ? -25.964 -15.273 18.634 1.00 91.75 708 PRO A CA 1
ATOM 5620 C C . PRO A 1 708 ? -26.780 -14.839 19.851 1.00 91.75 708 PRO A C 1
ATOM 5622 O O . PRO A 1 708 ? -26.229 -14.454 20.882 1.00 91.75 708 PRO A O 1
ATOM 5625 N N . HIS A 1 709 ? -28.100 -15.005 19.783 1.00 86.94 709 HIS A N 1
ATOM 5626 C CA . HIS A 1 709 ? -28.990 -14.701 20.906 1.00 86.94 709 HIS A CA 1
ATOM 5627 C C . HIS A 1 709 ? -28.640 -15.497 22.178 1.00 86.94 709 HIS A C 1
ATOM 5629 O O . HIS A 1 709 ? -28.672 -14.963 23.288 1.00 86.94 709 HIS A O 1
ATOM 5635 N N . ASP A 1 710 ? -28.245 -16.763 22.011 1.00 89.62 710 ASP A N 1
ATOM 5636 C CA . ASP A 1 710 ? -27.805 -17.639 23.102 1.00 89.62 710 ASP A CA 1
ATOM 5637 C C . ASP A 1 710 ? -26.624 -17.060 23.887 1.00 89.62 710 ASP A C 1
ATOM 5639 O O . ASP A 1 710 ? -26.543 -17.271 25.097 1.00 89.62 710 ASP A O 1
ATOM 5643 N N . LEU A 1 711 ? -25.720 -16.328 23.223 1.00 92.44 711 LEU A N 1
ATOM 5644 C CA . LEU A 1 711 ? -24.554 -15.736 23.872 1.00 92.44 711 LEU A CA 1
ATOM 5645 C C . LEU A 1 711 ? -24.993 -14.743 24.949 1.00 92.44 711 LEU A C 1
ATOM 5647 O O . LEU A 1 711 ? -24.607 -14.881 26.107 1.00 92.44 711 LEU A O 1
ATOM 5651 N N . MET A 1 712 ? -25.864 -13.798 24.587 1.00 90.25 712 MET A N 1
ATOM 5652 C CA . MET A 1 712 ? -26.356 -12.778 25.517 1.00 90.25 712 MET A CA 1
ATOM 5653 C C . MET A 1 712 ? -27.164 -13.394 26.661 1.00 90.25 712 MET A C 1
ATOM 5655 O O . MET A 1 712 ? -26.980 -13.015 27.815 1.00 90.25 712 MET A O 1
ATOM 5659 N N . LEU A 1 713 ? -28.010 -14.393 26.376 1.00 90.06 713 LEU A N 1
ATOM 5660 C CA . LEU A 1 713 ? -28.750 -15.101 27.425 1.00 90.06 713 LEU A CA 1
ATOM 5661 C C . LEU A 1 713 ? -27.826 -15.835 28.405 1.00 90.06 713 LEU A C 1
ATOM 5663 O O . LEU A 1 713 ? -28.112 -15.860 29.602 1.00 90.06 713 LEU A O 1
ATOM 5667 N N . ASN A 1 714 ? -26.748 -16.456 27.918 1.00 91.88 714 ASN A N 1
ATOM 5668 C CA . ASN A 1 714 ? -25.787 -17.139 28.783 1.00 91.88 714 ASN A CA 1
ATOM 5669 C C . ASN A 1 714 ? -25.014 -16.138 29.645 1.00 91.88 714 ASN A C 1
ATOM 5671 O O . ASN A 1 714 ? -24.873 -16.367 30.842 1.00 91.88 714 ASN A O 1
ATOM 5675 N N . LEU A 1 715 ? -24.579 -15.016 29.067 1.00 91.06 715 LEU A N 1
ATOM 5676 C CA . LEU A 1 715 ? -23.875 -13.958 29.794 1.00 91.06 715 LEU A CA 1
ATOM 5677 C C . LEU A 1 715 ? -24.744 -13.349 30.905 1.00 91.06 715 LEU A C 1
ATOM 5679 O O . LEU A 1 715 ? -24.299 -13.271 32.046 1.00 91.06 715 LEU A O 1
ATOM 5683 N N . ALA A 1 716 ? -26.018 -13.054 30.630 1.00 89.06 716 ALA A N 1
ATOM 5684 C CA . ALA A 1 716 ? -26.955 -12.573 31.651 1.00 89.06 716 ALA A CA 1
ATOM 5685 C C . ALA A 1 716 ? -27.246 -13.600 32.759 1.00 89.06 716 ALA A C 1
ATOM 5687 O O . ALA A 1 716 ? -27.573 -13.221 33.877 1.00 89.06 716 ALA A O 1
ATOM 5688 N N . ARG A 1 717 ? -27.136 -14.908 32.483 1.00 89.94 717 ARG A N 1
ATOM 5689 C CA . ARG A 1 717 ? -27.238 -15.949 33.525 1.00 89.94 717 ARG A CA 1
ATOM 5690 C C . ARG A 1 717 ? -25.993 -16.030 34.402 1.00 89.94 717 ARG A C 1
ATOM 5692 O O . ARG A 1 717 ? -26.119 -16.442 35.550 1.00 89.94 717 ARG A O 1
ATOM 5699 N N . LEU A 1 718 ? -24.827 -15.703 33.847 1.00 89.50 718 LEU A N 1
ATOM 5700 C CA . LEU A 1 718 ? -23.554 -15.696 34.566 1.00 89.50 718 LEU A CA 1
ATOM 5701 C C . LEU A 1 718 ? -23.448 -14.478 35.484 1.00 89.50 718 LEU A C 1
ATOM 5703 O O . LEU A 1 718 ? -23.098 -14.636 36.649 1.00 89.50 718 LEU A O 1
ATOM 5707 N N . ASP A 1 719 ? -23.770 -13.294 34.962 1.00 86.38 719 ASP A N 1
ATOM 5708 C CA . ASP A 1 719 ? -23.738 -12.037 35.709 1.00 86.38 719 ASP A CA 1
ATOM 5709 C C . ASP A 1 719 ? -24.861 -11.087 35.242 1.00 86.38 719 ASP A C 1
ATOM 5711 O O . ASP A 1 719 ? -24.684 -10.300 34.307 1.00 86.38 719 ASP A O 1
ATOM 5715 N N . PRO A 1 720 ? -26.050 -11.163 35.865 1.00 84.94 720 PRO A N 1
ATOM 5716 C CA . PRO A 1 720 ? -27.210 -10.380 35.452 1.00 84.94 720 PRO A CA 1
ATOM 5717 C C . PRO A 1 720 ? -27.082 -8.881 35.762 1.00 84.94 720 PRO A C 1
ATOM 5719 O O . PRO A 1 720 ? -27.827 -8.096 35.183 1.00 84.94 720 PRO A O 1
ATOM 5722 N N . HIS A 1 721 ? -26.180 -8.470 36.662 1.00 83.38 721 HIS A N 1
ATOM 5723 C CA . HIS A 1 721 ? -25.990 -7.055 37.000 1.00 83.38 721 HIS A CA 1
ATOM 5724 C C . HIS A 1 721 ? -25.099 -6.351 35.978 1.00 83.38 721 HIS A C 1
ATOM 5726 O O . HIS A 1 721 ? -25.369 -5.210 35.605 1.00 83.38 721 HIS A O 1
ATOM 5732 N N . THR A 1 722 ? -24.066 -7.043 35.495 1.00 83.69 722 THR A N 1
ATOM 5733 C CA . THR A 1 722 ? -23.152 -6.513 34.479 1.00 83.69 722 THR A CA 1
ATOM 5734 C C . THR A 1 722 ? -23.727 -6.626 33.065 1.00 83.69 722 THR A C 1
ATOM 5736 O O . THR A 1 722 ? -23.619 -5.687 32.279 1.00 83.69 722 THR A O 1
ATOM 5739 N N . PHE A 1 723 ? -24.389 -7.737 32.728 1.00 84.62 723 PHE A N 1
ATOM 5740 C CA . PHE A 1 723 ? -25.046 -7.924 31.428 1.00 84.62 723 PHE A CA 1
ATOM 5741 C C . PHE A 1 723 ? -26.523 -7.531 31.490 1.00 84.62 723 PHE A C 1
ATOM 5743 O O . PHE A 1 723 ? -27.417 -8.365 31.334 1.00 84.62 723 PHE A O 1
ATOM 5750 N N . ASN A 1 724 ? -26.767 -6.249 31.739 1.00 83.44 724 ASN A N 1
ATOM 5751 C CA . ASN A 1 724 ? -28.099 -5.685 31.925 1.00 83.44 724 ASN A CA 1
ATOM 5752 C C . ASN A 1 724 ? -28.738 -5.203 30.598 1.00 83.44 724 ASN A C 1
ATOM 5754 O O . ASN A 1 724 ? -28.242 -5.455 29.495 1.00 83.44 724 ASN A O 1
ATOM 5758 N N . LEU A 1 725 ? -29.886 -4.525 30.702 1.00 83.06 725 LEU A N 1
ATOM 5759 C CA . LEU A 1 725 ? -30.600 -3.971 29.546 1.00 83.06 725 LEU A CA 1
ATOM 5760 C C . LEU A 1 725 ? -29.829 -2.858 28.833 1.00 83.06 725 LEU A C 1
ATOM 5762 O O . LEU A 1 725 ? -29.907 -2.792 27.607 1.00 83.06 725 LEU A O 1
ATOM 5766 N N . ASP A 1 726 ? -29.077 -2.037 29.560 1.00 82.31 726 ASP A N 1
ATOM 5767 C CA . ASP A 1 726 ? -28.343 -0.904 28.989 1.00 82.31 726 ASP A CA 1
ATOM 5768 C C . ASP A 1 726 ? -27.265 -1.383 28.012 1.00 82.31 726 ASP A C 1
ATOM 5770 O O . ASP A 1 726 ? -27.077 -0.784 26.957 1.00 82.31 726 ASP A O 1
ATOM 5774 N N . LEU A 1 727 ? -26.631 -2.525 28.301 1.00 83.94 727 LEU A N 1
ATOM 5775 C CA . LEU A 1 727 ? -25.683 -3.167 27.389 1.00 83.94 727 LEU A CA 1
ATOM 5776 C C . LEU A 1 727 ? -26.368 -3.906 26.227 1.00 83.94 727 LEU A C 1
ATOM 5778 O O . LEU A 1 727 ? -25.841 -3.961 25.117 1.00 83.94 727 LEU A O 1
ATOM 5782 N N . TYR A 1 728 ? -27.536 -4.505 26.466 1.00 86.12 728 TYR A N 1
ATOM 5783 C CA . TYR A 1 728 ? -28.210 -5.347 25.474 1.00 86.12 728 TYR A CA 1
ATOM 5784 C C . TYR A 1 728 ? -28.977 -4.548 24.410 1.00 86.12 728 TYR A C 1
ATOM 5786 O O . TYR A 1 728 ? -28.995 -4.933 23.240 1.00 86.12 728 TYR A O 1
ATOM 5794 N N . LEU A 1 729 ? -29.630 -3.446 24.790 1.00 84.75 729 LEU A N 1
ATOM 5795 C CA . LEU A 1 729 ? -30.486 -2.672 23.884 1.00 84.75 729 LEU A CA 1
ATOM 5796 C C . LEU A 1 729 ? -29.735 -2.045 22.690 1.00 84.75 729 LEU A C 1
ATOM 5798 O O . LEU A 1 729 ? -30.272 -2.136 21.583 1.00 84.75 729 LEU A O 1
ATOM 5802 N N . PRO A 1 730 ? -28.517 -1.480 22.838 1.00 84.56 730 PRO A N 1
ATOM 5803 C CA . PRO A 1 730 ? -27.740 -0.954 21.709 1.00 84.56 730 PRO A CA 1
ATOM 5804 C C . PRO A 1 730 ? -27.402 -2.009 20.647 1.00 84.56 730 PRO A C 1
ATOM 5806 O O . PRO A 1 730 ? -27.242 -1.688 19.472 1.00 84.56 730 PRO A O 1
ATOM 5809 N N . LEU A 1 731 ? -27.343 -3.283 21.046 1.00 86.56 731 LEU A N 1
ATOM 5810 C CA . LEU A 1 731 ? -27.037 -4.414 20.171 1.00 86.56 731 LEU A CA 1
ATOM 5811 C C . LEU A 1 731 ? -28.275 -4.956 19.446 1.00 86.56 731 LEU A C 1
ATOM 5813 O O . LEU A 1 731 ? -28.182 -5.955 18.743 1.00 86.56 731 LEU A O 1
ATOM 5817 N N . MET A 1 732 ? -29.449 -4.346 19.610 1.00 84.19 732 MET A N 1
ATOM 5818 C CA . MET A 1 732 ? -30.696 -4.851 19.041 1.00 84.19 732 MET A CA 1
ATOM 5819 C C . MET A 1 732 ? -31.353 -3.822 18.132 1.00 84.19 732 MET A C 1
ATOM 5821 O O . MET A 1 732 ? -31.632 -2.689 18.518 1.00 84.19 732 MET A O 1
ATOM 5825 N N . ASN A 1 733 ? -31.733 -4.250 16.929 1.00 80.62 733 ASN A N 1
ATOM 5826 C CA . ASN A 1 733 ? -32.620 -3.447 16.097 1.00 80.62 733 ASN A CA 1
ATOM 5827 C C . ASN A 1 733 ? -34.076 -3.647 16.542 1.00 80.62 733 ASN A C 1
ATOM 5829 O O . ASN A 1 733 ? -34.769 -4.530 16.037 1.00 80.62 733 ASN A O 1
ATOM 5833 N N . LEU A 1 734 ? -34.552 -2.803 17.460 1.00 80.06 734 LEU A N 1
ATOM 5834 C CA . LEU A 1 734 ? -35.921 -2.850 18.001 1.00 80.06 734 LEU A CA 1
ATOM 5835 C C . LEU A 1 734 ? -37.021 -2.536 16.967 1.00 80.06 734 LEU A C 1
ATOM 5837 O O . LEU A 1 734 ? -38.205 -2.628 17.288 1.00 80.06 734 LEU A O 1
ATOM 5841 N N . ARG A 1 735 ? -36.670 -2.175 15.724 1.00 77.00 735 ARG A N 1
ATOM 5842 C CA . ARG A 1 735 ? -37.642 -2.072 14.621 1.00 77.00 735 ARG A CA 1
ATOM 5843 C C . ARG A 1 735 ? -38.016 -3.440 14.052 1.00 77.00 735 ARG A C 1
ATOM 5845 O O . ARG A 1 735 ? -39.089 -3.571 13.469 1.00 77.00 735 ARG A O 1
ATOM 5852 N N . ASP A 1 736 ? -37.168 -4.449 14.239 1.00 80.88 736 ASP A N 1
ATOM 5853 C CA . ASP A 1 736 ? -37.470 -5.828 13.869 1.00 80.88 736 ASP A CA 1
ATOM 5854 C C . ASP A 1 736 ? -38.320 -6.509 14.957 1.00 80.88 736 ASP A C 1
ATOM 5856 O O . ASP A 1 736 ? -38.020 -6.468 16.157 1.00 80.88 736 ASP A O 1
ATOM 5860 N N . ALA A 1 737 ? -39.405 -7.155 14.531 1.00 79.62 737 ALA A N 1
ATOM 5861 C CA . ALA A 1 737 ? -40.317 -7.881 15.404 1.00 79.62 737 ALA A CA 1
ATOM 5862 C C . ALA A 1 737 ? -39.624 -9.055 16.115 1.00 79.62 737 ALA A C 1
ATOM 5864 O O . ALA A 1 737 ? -39.926 -9.318 17.284 1.00 79.62 737 ALA A O 1
ATOM 5865 N N . ASN A 1 738 ? -38.677 -9.725 15.449 1.00 82.81 738 ASN A N 1
ATOM 5866 C CA . ASN A 1 738 ? -37.932 -10.835 16.043 1.00 82.81 738 ASN A CA 1
ATOM 5867 C C . ASN A 1 738 ? -37.006 -10.340 17.157 1.00 82.81 738 ASN A C 1
ATOM 5869 O O . ASN A 1 738 ? -37.098 -10.826 18.284 1.00 82.81 738 ASN A O 1
ATOM 5873 N N . ASN A 1 739 ? -36.215 -9.299 16.894 1.00 82.94 739 ASN A N 1
ATOM 5874 C CA . ASN A 1 739 ? -35.359 -8.671 17.905 1.00 82.94 739 ASN A CA 1
ATOM 5875 C C . ASN A 1 739 ? -36.160 -8.082 19.071 1.00 82.94 739 ASN A C 1
ATOM 5877 O O . ASN A 1 739 ? -35.744 -8.179 20.221 1.00 82.94 739 ASN A O 1
ATOM 5881 N N . THR A 1 740 ? -37.353 -7.540 18.814 1.00 81.62 740 THR A N 1
ATOM 5882 C CA . THR A 1 740 ? -38.230 -7.051 19.890 1.00 81.62 740 THR A CA 1
ATOM 5883 C C . THR A 1 740 ? -38.697 -8.188 20.805 1.00 81.62 740 THR A C 1
ATOM 5885 O O . THR A 1 740 ? -38.788 -8.020 22.023 1.00 81.62 740 THR A O 1
ATOM 5888 N N . LYS A 1 741 ? -38.993 -9.365 20.237 1.00 84.69 741 LYS A N 1
ATOM 5889 C CA . LYS A 1 741 ? -39.353 -10.560 21.009 1.00 84.69 741 LYS A CA 1
ATOM 5890 C C . LYS A 1 741 ? -38.163 -11.069 21.825 1.00 84.69 741 LYS A C 1
ATOM 5892 O O . LYS A 1 741 ? -38.345 -11.388 22.998 1.00 84.69 741 LYS A O 1
ATOM 5897 N N . SER A 1 742 ? -36.977 -11.103 21.226 1.00 85.19 742 SER A N 1
ATOM 5898 C CA . SER A 1 742 ? -35.711 -11.447 21.882 1.00 85.19 742 SER A CA 1
ATOM 5899 C C . SER A 1 742 ? -35.403 -10.520 23.060 1.00 85.19 742 SER A C 1
ATOM 5901 O O . SER A 1 742 ? -35.193 -10.987 24.177 1.00 85.19 742 SER A O 1
ATOM 5903 N N . ALA A 1 743 ? -35.528 -9.205 22.867 1.00 85.69 743 ALA A N 1
ATOM 5904 C CA . ALA A 1 743 ? -35.371 -8.227 23.938 1.00 85.69 743 ALA A CA 1
ATOM 5905 C C . ALA A 1 743 ? -36.364 -8.442 25.078 1.00 85.69 743 ALA A C 1
ATOM 5907 O O . ALA A 1 743 ? -35.974 -8.418 26.241 1.00 85.69 743 ALA A O 1
ATOM 5908 N N . LEU A 1 744 ? -37.625 -8.752 24.771 1.00 85.75 744 LEU A N 1
ATOM 5909 C CA . LEU A 1 744 ? -38.612 -9.069 25.800 1.00 85.75 744 LEU A CA 1
ATOM 5910 C C . LEU A 1 744 ? -38.261 -10.356 26.569 1.00 85.75 744 LEU A C 1
ATOM 5912 O O . LEU A 1 744 ? -38.426 -10.398 27.788 1.00 85.75 744 LEU A O 1
ATOM 5916 N N . GLN A 1 745 ? -37.745 -11.388 25.892 1.00 87.75 745 GLN A N 1
ATOM 5917 C CA . GLN A 1 745 ? -37.247 -12.601 26.5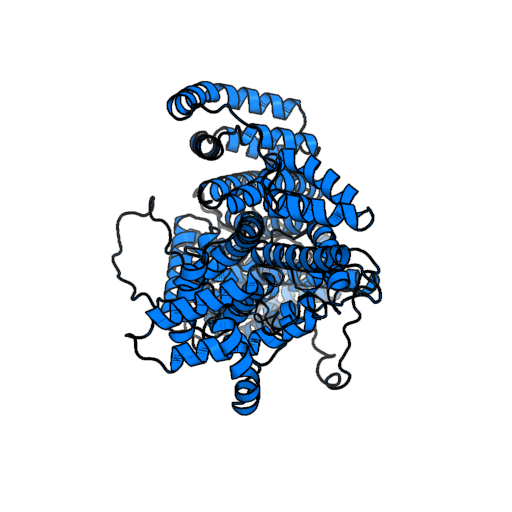52 1.00 87.75 745 GLN A CA 1
ATOM 5918 C C . GLN A 1 745 ? -36.073 -12.293 27.486 1.00 87.75 745 GLN A C 1
ATOM 5920 O O . GLN A 1 745 ? -36.058 -12.774 28.621 1.00 87.75 745 GLN A O 1
ATOM 5925 N N . PHE A 1 746 ? -35.134 -11.464 27.035 1.00 88.38 746 PHE A N 1
ATOM 5926 C CA . PHE A 1 746 ? -33.989 -11.016 27.819 1.00 88.38 746 PHE A CA 1
ATOM 5927 C C . PHE A 1 746 ? -34.422 -10.212 29.057 1.00 88.38 746 PHE A C 1
ATOM 5929 O O . PHE A 1 746 ? -34.029 -10.539 30.175 1.00 88.38 746 PHE A O 1
ATOM 5936 N N . THR A 1 747 ? -35.338 -9.249 28.901 1.00 86.38 747 THR A N 1
ATOM 5937 C CA . THR A 1 747 ? -35.941 -8.490 30.013 1.00 86.38 747 THR A CA 1
ATOM 5938 C C . THR A 1 747 ? -36.609 -9.411 31.038 1.00 86.38 747 THR A C 1
ATOM 5940 O O . THR A 1 747 ? -36.435 -9.246 32.247 1.00 86.38 747 THR A O 1
ATOM 5943 N N . CYS A 1 748 ? -37.386 -10.398 30.579 1.00 87.50 748 CYS A N 1
ATOM 5944 C CA . CYS A 1 748 ? -38.031 -11.364 31.467 1.00 87.50 748 CYS A CA 1
ATOM 5945 C C . CYS A 1 748 ? -37.010 -12.230 32.218 1.00 87.50 748 CYS A C 1
ATOM 5947 O O . CYS A 1 748 ? -37.222 -12.533 33.394 1.00 87.50 748 CYS A O 1
ATOM 5949 N N . LEU A 1 749 ? -35.915 -12.617 31.558 1.00 88.56 749 LEU A N 1
ATOM 5950 C CA . LEU A 1 749 ? -34.825 -13.367 32.174 1.00 88.56 749 LEU A CA 1
ATOM 5951 C C . LEU A 1 749 ? -34.140 -12.546 33.271 1.00 88.56 749 LEU A C 1
ATOM 5953 O O . LEU A 1 749 ? -34.052 -13.031 34.396 1.00 88.56 749 LEU A O 1
ATOM 5957 N N . LEU A 1 750 ? -33.739 -11.304 32.988 1.00 86.88 750 LEU A N 1
ATOM 5958 C CA . LEU A 1 750 ? -33.124 -10.421 33.985 1.00 86.88 750 LEU A CA 1
ATOM 5959 C C . LEU A 1 750 ? -34.028 -10.208 35.199 1.00 86.88 750 LEU A C 1
ATOM 5961 O O . LEU A 1 750 ? -33.567 -10.289 36.337 1.00 86.88 750 LEU A O 1
ATOM 5965 N N . ARG A 1 751 ? -35.343 -10.061 34.979 1.00 86.75 751 ARG A N 1
ATOM 5966 C CA . ARG A 1 751 ? -36.321 -9.940 36.074 1.00 86.75 751 ARG A CA 1
ATOM 5967 C C . ARG A 1 751 ? -36.316 -11.159 36.980 1.00 86.75 751 ARG A C 1
ATOM 5969 O O . ARG A 1 751 ? -36.424 -11.024 38.194 1.00 86.75 751 ARG A O 1
ATOM 5976 N N . LYS A 1 752 ? -36.230 -12.348 36.385 1.00 88.31 752 LYS A N 1
ATOM 5977 C CA . LYS A 1 752 ? -36.188 -13.613 37.122 1.00 88.31 752 LYS A CA 1
ATOM 5978 C C . LYS A 1 752 ? -34.887 -13.761 37.915 1.00 88.31 752 LYS A C 1
ATOM 5980 O O . LYS A 1 752 ? -34.907 -14.375 38.975 1.00 88.31 752 LYS A O 1
ATOM 5985 N N . LEU A 1 753 ? -33.786 -13.228 37.391 1.00 85.94 753 LEU A N 1
ATOM 5986 C CA . LEU A 1 753 ? -32.456 -13.317 37.992 1.00 85.94 753 LEU A CA 1
ATOM 5987 C C . LEU A 1 753 ? -32.155 -12.193 38.998 1.00 85.94 753 LEU A C 1
ATOM 5989 O O . LEU A 1 753 ? -31.129 -12.255 39.661 1.00 85.94 753 LEU A O 1
ATOM 5993 N N . GLY A 1 754 ? -33.037 -11.198 39.139 1.00 75.88 754 GLY A N 1
ATOM 5994 C CA . GLY A 1 754 ? -32.834 -10.061 40.044 1.00 75.88 754 GLY A CA 1
ATOM 5995 C C . GLY A 1 754 ? -31.866 -8.994 39.517 1.00 75.88 754 GLY A C 1
ATOM 5996 O O . GLY A 1 754 ? -31.387 -8.189 40.304 1.00 75.88 754 GLY A O 1
ATOM 5997 N N . GLY A 1 755 ? -31.583 -8.975 38.211 1.00 62.72 755 GLY A N 1
ATOM 5998 C CA . GLY A 1 755 ? -30.632 -8.054 37.567 1.00 62.72 755 GLY A CA 1
ATOM 5999 C C . GLY A 1 755 ? -31.212 -6.697 37.161 1.00 62.72 755 GLY A C 1
ATOM 6000 O O . GLY A 1 755 ? -30.876 -6.215 36.083 1.00 62.72 755 GLY A O 1
ATOM 6001 N N . PHE A 1 756 ? -32.134 -6.140 37.952 1.00 54.88 756 PHE A N 1
ATOM 6002 C CA . PHE A 1 756 ? -32.684 -4.792 37.745 1.00 54.88 756 PHE A CA 1
ATOM 6003 C C . PHE A 1 756 ? -32.070 -3.784 38.704 1.00 54.88 756 PHE A C 1
ATOM 6005 O O . PHE A 1 756 ? -31.839 -4.173 39.873 1.00 54.88 756 PHE A O 1
#

pLDDT: mean 78.08, std 17.49, range [22.91, 97.5]

Secondary structure (DSSP, 8-state):
-HHHHHHHTTSPPPPP--TT--SS----HHHHHHHHHHHHH-TTS-HHHHHHHHHHHHHHTT--HHHHHHHHHHHHHHHHHHS-TT-HHHHHHHHHIIIIIHHHHHHHHHHHT--HHHHHHHHHHHHH-HHHHHHHHHHHTS-HHHHHHHHHHHTTSS-HHHHHHHHHHHHTTHHHHHHHHHHH-SS-----HHHHHHHHHHHHHHHHTS-THHHHHHHHHHHH-TTSS--HHHHHHHHHHTT-HHHHHHHHHHHHHHHSSPPTT--HHHHHHHHHHHHHHHHHHHHHHHH-TTS-HHHHHHTTSTT---TTSHHHHHHHHT-SSTTT--S------HHHHHTTHHHHHHHHTT--SS-TTT--HHHHHHHHHHHHHHHHHHHHS--GGGHHHHHHHHHHHHHHTTTT-THHHHHHHHHHHHS---HHHHHHHHHHHHHHHSPPP--HHHHHHHHHHHHHHHHHHHHHHGGG---------SS-TTSPPPP-----PPPSS--HHHHHHHHHHHHHHHHHTS--HHHHHHHHHHHHTT-HHHHHHHHHHHHTT--SHHHHHHHHHHHHHHHTTSHHHHHHHHHHHHHHHHHHS--TTTSSTTHHHHHHHHHHHHHHHHHHHHHHHHHHHHHHHHTT-------TTSTTSSTT---HHHHHHHHHHHHHHHHHHT----HHHHHHHHHHHHHHHS---HHHHHHHHT--HHHHHHHHHH-TTTS-HHHHGGGS-TTSHHHHHHHHHHHHHHHHHT--

InterPro domains:
  IPR021429 Mediator complex, subunit Med24, [PF11277] (24-292)
  IPR021429 Mediator complex, subunit Med24, [PF11277] (396-640)
  IPR021429 Mediator complex, subunit Med24, [PTHR12898] (41-648)

Organism: NCBI:txid48799

Radius of gyration: 29.23 Å; chains: 1; bounding box: 85×68×86 Å

Sequence (756 aa):
MIKALQQLGTSPAERIEDNLGGLVKQSHPAILTLVSVFEGFRMTKKVDQMADSFFELAEILEFPFPKMFEDMIRASLLIMLDAKESLGEELVASQAFYYVKLPQIVKHLLILGAPLDDLITALDTICDNKTLLNQVDMKTKTNTFQHLLEQMAAAGVIDENIVKNLLDKRSQYWPELFQMLAQTSTTPVHQPLILRANSAKMAVDKILRQPNNAVINVLLKLASGSGGLFTFDSVCASFCADGNLTYFSSKLAMINGQSERPAEGLDMDDERQRALAFNLSFILLTRIRFIYDDLRPSELVNGTVRGMDNTQSCFYKFASQYGWTAADSCGLSNIYSNEQKGAFIDRVNMLKRGQPFWDPRTVNYAELVDFVPVIGEILLDDLRMTKPESYEHLHENVKNVLHAFRDDANFMIVCLVQWMCSQPVTNPRQNLVKSFIRALEYPHQLNHTQQERMVLTSATCRRTLDDLSICDRLRDPRFTWIINCAKRKLPIVPFTLPATNAQSSDAEMLKQAFTYARQQAWGSPNVLQLVDRCNKAGVVENWCMVWLNAMLKLSTNDEMLCASELCLAAGIMSPVPCMLSFARSITEYIFEQNVDFGCVEPKALVSARFLVHCLQLAMHAYWKQQKERQTRIVRGECIERRSDEDDDGDADQGNPVERSVLVIFEKFVRETRAGHLKSTITFIYHFVVSLAVAPPNAATRRIIELLPHDLMLNLARLDPHTFNLDLYLPLMNLRDANNTKSALQFTCLLRKLGGF